Protein AF-A0A8T4L7H3-F1 (afdb_monomer_lite)

Sequence (723 aa):
MGKKFFVSTAIDYPSAPPHAGHLYEKICADAMARWHRLKGEKVHFSTGLDCHGQKIAEKAEAAGKSPQEFVNAMEPLYRKLCSDYNISFDDFIKTTEERHKKVVREIFKRVNEKGDIYKGEYEGLYCVDCESFYTETEAEDGVNCPVHHSPLRLMKEESYFFKMSKYQPKLLELLEKKALLVPVERRKEMLNRLRRPLRDLSVSRSKLKWGIPFPIDSKHIFFVWMDALINYLSTVDYPNKKYNDFWPADAHVIGRDIVWHHTVIWWSILLSAGIELPRVVSHGFINTDAGDKMSKVAGNVIDPHYLSEKFGADSVRYFFLREIPFGFDGQFSEESLVQRHNNELANELGNLASRVSALIEKKCNGSLSKQKTDPTLFKALNLDKISDSYDSFQFNRALEEIFAFIGAGNKFVNDQKPWGLEGKEAEKVLYNLADCLRISAILLEPVVPSTCEKINSQFGFSKGFLKDCKPGLLEKVVVSNPRILFPKLEFKKQEKPEPKARKISVVVDLQVSDLGLKIVSGVVENVSIKKKHEGLEKLKERTAGETLPAISGSGKEAKTRQLIRKGYFDVYKKLNVKNVTNSVENLDELVMRSGQLPQINTAVDAYNVVSLKYGLVVGCHDIDRVQGDLRFAITSGKERFVPLGERQLKPVKAGEFAVLDASQIVCRLDEKQCDATKVKEATKHLVFYVQGNRETSDELLQKAANEIGELVTKFCGGKFRLL

InterPro domains:
  IPR001412 Aminoacyl-tRNA synthetase, class I, conserved site [PS00178] (14-23)
  IPR005146 B3/B4 tRNA-binding domain [PF03483] (576-717)
  IPR005146 B3/B4 tRNA-binding domain [SM00873] (565-717)
  IPR009080 Aminoacyl-tRNA synthetase, class Ia, anticodon-binding [SSF47323] (349-495)
  IPR013155 Methionyl/Valyl/Leucyl/Isoleucyl-tRNA synthetase, anticodon-binding [PF08264] (385-459)
  IPR014729 Rossmann-like alpha/beta/alpha sandwich fold [G3DSA:3.40.50.620] (5-326)
  IPR014758 Methionyl-tRNA synthetase [TIGR00398] (6-490)
  IPR015413 Methionyl/Leucyl tRNA synthetase [PF09334] (148-356)
  IPR020825 Phenylalanyl-tRNA synthetase-like, B3/B4 [G3DSA:3.50.40.10] (566-722)
  IPR023457 Methionine-tRNA synthetase, type 2 [PTHR43326] (3-497)
  IPR033911 Methioninyl-tRNA synthetase core domain [PR01041] (7-20)
  IPR033911 Methioninyl-tRNA synthetase core domain [PR01041] (39-53)
  IPR033911 Methioninyl-tRNA synthetase core domain [PR01041] (87-98)
  IPR033911 Methioninyl-tRNA synthetase core domain [PR01041] (222-233)
  IPR033911 Methioninyl-tRNA synthetase core domain [PR01041] (252-267)
  IPR033911 Methioninyl-tRNA synthetase core domain [PR01041] (344-355)
  IPR033911 Methioninyl-tRNA synthetase core domain [cd00814] (4-332)
  IPR041872 Methionyl-tRNA synthetase, anticodon-binding domain [cd07957] (341-459)

Radius of gyration: 33.74 Å; chains: 1; bounding box: 68×88×89 Å

pLDDT: mean 91.36, std 9.2, range [35.94, 98.81]

Foldseek 3Di:
DFAEAEEEEAEAELLDFDFVQVLLLLLLRLLLQLQCVLQVHHYAYEYEHELWDDSLCVSCVVVVHHSVVSVVVRVVRVVVSCVLQVRDHPYYDYLPDPLLLVLLVVLVVLLVVLVQKDKDKDWAWADPVLRDGDQLVCADVSAAHPLPRHGTDTDIAIFIWGNLLVCLVVLLVCLVPHQLEPDNVLSVVLNVVSVPRDDIGGQWHLPGDTARQDPVDRSIHTRRLSRSLSVSCSSQSPPDDSCVVQPPHQEHEYESSCSCSQRRVSVSSCVSSVHDHHRYFYFYAEAEPVRHGDDVVVVRTHHSVVCCVQFNNLLSLCCSLQQGFGRYYGYDDPVSSLCCLVVQVQPQLLVLLLVLQVLCCVAVVQKAFFDDADVVLVVLPDLVQLSVCSVSSVSNRNVVSLSSSSVSLVVLCVVLVLVPDHDRSSRRSSLNSLLSSLLSLSSCCSRRVVLSVVSCVQFVHDRHHSVSSDPRPDRMTGGDDRDRSRDRRDDDPPPPPDPDQDDADEAEDPVRVVLQKDKWKKKFFQWQKFQDDPVLQVLQLVLLVVLLCLLVHDDPSVVLLVVQQVQVVSSCVVLVHPDDDAPLVVQSVCCNVPVGGDRGMQLVSQLSSLCSNNVWQKDKFQSVQAAHYKYWDFDQQQAWDAFDPGDDIHTDHGRFIFIHGPPHTQGGRRHTGHPRTDDDSPRRMMMMMIMTGNSDDPVSRVVSNVSSQVSSCVRTNGDMDID

Secondary structure (DSSP, 8-state):
---EEEEEEEEE-TTS---HHHHHHHHHHHHHHHHHHHTT-EEEEEEEE---SHHHHHHHHHTTS-HHHHHHHHHHHHHHHHHHTT---SEEEETTSHHHHHHHHHHHHHHHHTT-EEEEEEEEEEETTTTEEE-TTTSBTTTB-TTT--BPEEEEEEEEEE-GGGGHHHHHHHHHH---EESHHHHHHHHHHHTSPPPPEE-EESS--SSPBPTT-TT-EE-THHHHTTHHHHTTTTTSHHHHHHPSPSEEEEEGGGHHIIIIIHHHHHHHHT-PPPPEEEE-PEE-TTSPBP-TTTT-PPPHHHHHHHH-HHHHHHHHHHHS-TTS-EE--HHHHHHHIIIIIIIIIIHHHHHHHHHHHHHHTTEEE-----HHHHTT--HHHHHHHHHTT-HHHHHHHHHHHHHHHHHHHHHH-GGG--HHHHHHHHHHHHHHHHHHHHHHTTT-HHHHHHHHHHHTPPP--GGG-SSS--SEEE--S---SSPPPP-----PPPPPPPP--EEE-HHHHTTT-EEEEEEEES----S--HHHHHHHHHHHHHHHHHHHS-SHHHHHHHHHHHHHHHHHHHTT--S---HHHHHHHHHHHHSS---S-HHHHHHHHHHHHHT-EEEEEEGGG--S-EEEEE--S--EE--TT--S-EEPPTT-EEEE-SSSEEEETTTEE-STT---TT--EEEEEEEE-TTS-HHHHHHHHHHHHHHHHHHH-SEEEE-

Organism: NCBI:txid3101447

Structure (mmCIF, N/CA/C/O backbone):
data_AF-A0A8T4L7H3-F1
#
_entry.id   AF-A0A8T4L7H3-F1
#
loop_
_atom_site.group_PDB
_atom_site.id
_atom_site.type_symbol
_atom_site.label_atom_id
_atom_site.label_alt_id
_atom_site.label_comp_id
_atom_site.label_asym_id
_atom_site.label_entity_id
_atom_site.label_seq_id
_atom_site.pdbx_PDB_ins_code
_atom_site.Cartn_x
_atom_site.Cartn_y
_atom_site.Cartn_z
_atom_site.occupancy
_atom_site.B_iso_or_equiv
_atom_site.auth_seq_id
_atom_site.auth_comp_id
_atom_site.auth_asym_id
_atom_site.auth_atom_id
_atom_site.pdbx_PDB_model_num
ATOM 1 N N . MET A 1 1 ? -16.538 -29.320 8.042 1.00 46.09 1 MET A N 1
ATOM 2 C CA . MET A 1 1 ? -15.263 -28.565 8.068 1.00 46.09 1 MET A CA 1
ATOM 3 C C . MET A 1 1 ? -15.598 -27.086 8.196 1.00 46.09 1 MET A C 1
ATOM 5 O O . MET A 1 1 ? -16.552 -26.661 7.560 1.00 46.09 1 MET A O 1
ATOM 9 N N . GLY A 1 2 ? -14.913 -26.334 9.065 1.00 61.59 2 GLY A N 1
ATOM 10 C CA . GLY A 1 2 ? -15.130 -24.882 9.175 1.00 61.59 2 GLY A CA 1
ATOM 11 C C . GLY A 1 2 ? -14.763 -24.160 7.873 1.00 61.59 2 GLY A C 1
ATOM 12 O O . GLY A 1 2 ? -13.960 -24.687 7.104 1.00 61.59 2 GLY A O 1
ATOM 13 N N . LYS A 1 3 ? -15.351 -22.983 7.624 1.00 87.69 3 LYS A N 1
ATOM 14 C CA . LYS A 1 3 ? -15.005 -22.147 6.464 1.00 87.69 3 LYS A CA 1
ATOM 15 C C . LYS A 1 3 ? -13.517 -21.762 6.525 1.00 87.69 3 LYS A C 1
ATOM 17 O O . LYS A 1 3 ? -12.993 -21.492 7.611 1.00 87.69 3 LYS A O 1
ATOM 22 N N . LYS A 1 4 ? -12.848 -21.800 5.372 1.00 94.62 4 LYS A N 1
ATOM 23 C CA . LYS A 1 4 ? -11.433 -21.450 5.194 1.00 94.62 4 LYS A CA 1
ATOM 24 C C . LYS A 1 4 ? -11.316 -20.154 4.402 1.00 94.62 4 LYS A C 1
ATOM 26 O O . LYS A 1 4 ? -12.206 -19.858 3.608 1.00 94.62 4 LYS A O 1
ATOM 31 N N . PHE A 1 5 ? -10.207 -19.447 4.573 1.00 97.56 5 PHE A N 1
ATOM 32 C CA . PHE A 1 5 ? -9.861 -18.281 3.770 1.00 97.56 5 PHE A CA 1
ATOM 33 C C . PHE A 1 5 ? -8.353 -18.240 3.518 1.00 97.56 5 PHE A C 1
ATOM 35 O O . PHE A 1 5 ? -7.563 -18.260 4.463 1.00 97.56 5 PHE A O 1
ATOM 42 N N . PHE A 1 6 ? -7.946 -18.192 2.254 1.00 98.44 6 PHE A N 1
ATOM 43 C CA . PHE A 1 6 ? -6.553 -18.013 1.857 1.00 98.44 6 PHE A CA 1
ATOM 44 C C . PHE A 1 6 ? -6.376 -16.679 1.128 1.00 98.44 6 PHE A C 1
ATOM 46 O O . PHE A 1 6 ? -6.920 -16.476 0.042 1.00 98.44 6 PHE A O 1
ATOM 53 N N . VAL A 1 7 ? -5.576 -15.793 1.719 1.00 98.69 7 VAL A N 1
ATOM 54 C CA . VAL A 1 7 ? -5.148 -14.527 1.123 1.00 98.69 7 VAL A CA 1
ATOM 55 C C . VAL A 1 7 ? -3.628 -14.485 0.976 1.00 98.69 7 VAL A C 1
ATOM 57 O O . VAL A 1 7 ? -2.893 -14.979 1.829 1.00 98.69 7 VAL A O 1
ATOM 60 N N . SER A 1 8 ? -3.134 -13.880 -0.097 1.00 98.75 8 SER A N 1
ATOM 61 C CA . SER A 1 8 ? -1.707 -13.612 -0.266 1.00 98.75 8 SER A CA 1
ATOM 62 C C . SER A 1 8 ? -1.456 -12.204 -0.788 1.00 98.75 8 SER A C 1
ATOM 64 O O . SER A 1 8 ? -2.313 -11.642 -1.466 1.00 98.75 8 SER A O 1
ATOM 66 N N . THR A 1 9 ? -0.269 -11.664 -0.531 1.00 98.69 9 THR A N 1
ATOM 67 C CA . THR A 1 9 ? 0.264 -10.506 -1.271 1.00 98.69 9 THR A CA 1
ATOM 68 C C . THR A 1 9 ? 1.080 -10.963 -2.481 1.00 98.69 9 THR A C 1
ATOM 70 O O . THR A 1 9 ? 1.366 -12.157 -2.626 1.00 98.69 9 THR A O 1
ATOM 73 N N . ALA A 1 10 ? 1.519 -10.043 -3.338 1.00 97.12 10 ALA A N 1
ATOM 74 C CA . ALA A 1 10 ? 2.691 -10.295 -4.165 1.00 97.12 10 ALA A CA 1
ATOM 75 C C . ALA A 1 10 ? 3.929 -10.491 -3.270 1.00 97.12 10 ALA A C 1
ATOM 77 O O . ALA A 1 10 ? 3.983 -10.023 -2.126 1.00 97.12 10 ALA A O 1
ATOM 78 N N . ILE A 1 11 ? 4.921 -11.223 -3.776 1.00 97.12 11 ILE A N 1
ATOM 79 C CA . ILE A 1 11 ? 6.231 -11.306 -3.125 1.00 97.12 11 ILE A CA 1
ATOM 80 C C . ILE A 1 11 ? 7.076 -10.105 -3.561 1.00 97.12 11 ILE A C 1
ATOM 82 O O . ILE A 1 11 ? 7.140 -9.789 -4.748 1.00 97.12 11 ILE A O 1
ATOM 86 N N . ASP A 1 12 ? 7.698 -9.407 -2.611 1.00 95.94 12 ASP A N 1
ATOM 87 C CA . ASP A 1 12 ? 8.436 -8.180 -2.919 1.00 95.94 12 ASP A CA 1
ATOM 88 C C . ASP A 1 12 ? 9.782 -8.498 -3.578 1.00 95.94 12 ASP A C 1
ATOM 90 O O . ASP A 1 12 ? 10.446 -9.474 -3.227 1.00 95.94 12 ASP A O 1
ATOM 94 N N . TYR A 1 13 ? 10.238 -7.626 -4.477 1.00 93.25 13 TYR A N 1
ATOM 95 C CA . TYR A 1 13 ? 11.560 -7.735 -5.089 1.00 93.25 13 TYR A CA 1
ATOM 96 C C . TYR A 1 13 ? 12.616 -7.000 -4.238 1.00 93.25 13 TYR A C 1
ATOM 98 O O . TYR A 1 13 ? 12.685 -5.763 -4.282 1.00 93.25 13 TYR A O 1
ATOM 106 N N . PRO A 1 14 ? 13.489 -7.699 -3.483 1.00 93.38 14 PRO A N 1
ATOM 107 C CA . PRO A 1 14 ? 14.347 -7.119 -2.453 1.00 93.38 14 PRO A CA 1
ATOM 108 C C . PRO A 1 14 ? 15.602 -6.444 -3.034 1.00 93.38 14 PRO A C 1
ATOM 110 O O . PRO A 1 14 ? 16.688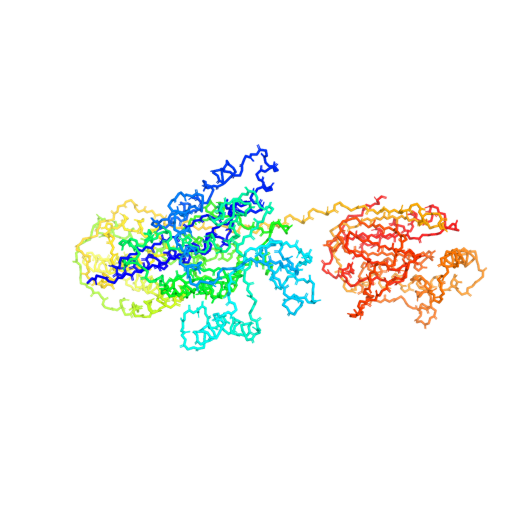 -6.542 -2.478 1.00 93.38 14 PRO A O 1
ATOM 113 N N . SER A 1 15 ? 15.479 -5.730 -4.154 1.00 88.88 15 SER A N 1
ATOM 114 C CA . SER A 1 15 ? 16.575 -4.958 -4.766 1.00 88.88 15 SER A CA 1
ATOM 115 C C . SER A 1 15 ? 16.864 -3.628 -4.059 1.00 88.88 15 SER A C 1
ATOM 117 O O . SER A 1 15 ? 17.866 -2.971 -4.347 1.00 88.88 15 SER A O 1
ATOM 119 N N . ALA A 1 16 ? 15.966 -3.195 -3.168 1.00 87.31 16 ALA A N 1
ATOM 120 C CA . ALA A 1 16 ? 16.114 -2.018 -2.316 1.00 87.31 16 ALA A CA 1
ATOM 121 C C . ALA A 1 16 ? 15.170 -2.097 -1.099 1.00 87.31 16 ALA A C 1
ATOM 123 O O . ALA A 1 16 ? 14.327 -3.001 -1.059 1.00 87.31 16 ALA A O 1
ATOM 124 N N . PRO A 1 17 ? 15.287 -1.167 -0.129 1.00 89.88 17 PRO A N 1
ATOM 125 C CA . PRO A 1 17 ? 14.389 -1.105 1.022 1.00 89.88 17 PRO A CA 1
ATOM 126 C C . PRO A 1 17 ? 12.912 -0.939 0.621 1.00 89.88 17 PRO A C 1
ATOM 128 O O . PRO A 1 17 ? 12.629 -0.386 -0.451 1.00 89.88 17 PRO A O 1
ATOM 131 N N . PRO A 1 18 ? 11.971 -1.413 1.460 1.00 93.38 18 PRO A N 1
ATOM 132 C CA . PRO A 1 18 ? 10.549 -1.304 1.173 1.00 93.38 18 PRO A CA 1
ATOM 133 C C . PRO A 1 18 ? 10.044 0.144 1.208 1.00 93.38 18 PRO A C 1
ATOM 135 O O . PRO A 1 18 ? 10.609 0.996 1.884 1.00 93.38 18 PRO A O 1
ATOM 138 N N . HIS A 1 19 ? 8.935 0.405 0.514 1.00 90.94 19 HIS A N 1
ATOM 139 C CA . HIS A 1 19 ? 8.270 1.707 0.479 1.00 90.94 19 HIS A CA 1
ATOM 140 C C . HIS A 1 19 ? 6.770 1.602 0.782 1.00 90.94 19 HIS A C 1
ATOM 142 O O . HIS A 1 19 ? 6.220 0.499 0.815 1.00 90.94 19 HIS A O 1
ATOM 148 N N . ALA A 1 20 ? 6.079 2.740 0.916 1.00 91.31 20 ALA A N 1
ATOM 149 C CA . ALA A 1 20 ? 4.646 2.793 1.236 1.00 91.31 20 ALA A CA 1
ATOM 150 C C . ALA A 1 20 ? 3.748 1.965 0.291 1.00 91.31 20 ALA A C 1
ATOM 152 O O . ALA A 1 20 ? 2.755 1.402 0.737 1.00 91.31 20 ALA A O 1
ATOM 153 N N . GLY A 1 21 ? 4.118 1.808 -0.987 1.00 91.19 21 GLY A N 1
ATOM 154 C CA . GLY A 1 21 ? 3.424 0.886 -1.903 1.00 91.19 21 GLY A CA 1
ATOM 155 C C . GLY A 1 21 ? 3.421 -0.582 -1.436 1.00 91.19 21 GLY A C 1
ATOM 156 O O . GLY A 1 21 ? 2.360 -1.194 -1.395 1.00 91.19 21 GLY A O 1
ATOM 157 N N . HIS A 1 22 ? 4.571 -1.126 -1.005 1.00 94.12 22 HIS A N 1
ATOM 158 C CA . HIS A 1 22 ? 4.651 -2.489 -0.455 1.00 94.12 22 HIS A CA 1
ATOM 159 C C . HIS A 1 22 ? 3.866 -2.621 0.854 1.00 94.12 22 HIS A C 1
ATOM 161 O O . HIS A 1 22 ? 3.310 -3.679 1.148 1.00 94.12 22 HIS A O 1
ATOM 167 N N . LEU A 1 23 ? 3.852 -1.551 1.656 1.00 96.31 23 LEU A N 1
ATOM 168 C CA . LEU A 1 23 ? 3.097 -1.498 2.900 1.00 96.31 23 LEU A CA 1
ATOM 169 C C . LEU A 1 23 ? 1.587 -1.549 2.641 1.00 96.31 23 LEU A C 1
ATOM 171 O O . LEU A 1 23 ? 0.890 -2.315 3.298 1.00 96.31 23 LEU A O 1
ATOM 175 N N . TYR A 1 24 ? 1.091 -0.752 1.692 1.00 96.62 24 TYR A N 1
ATOM 176 C CA . TYR A 1 24 ? -0.335 -0.658 1.385 1.00 96.62 24 TYR A CA 1
ATOM 177 C C . TYR A 1 24 ? -0.933 -2.020 1.015 1.00 96.62 24 TYR A C 1
ATOM 179 O O . TYR A 1 24 ? -1.931 -2.426 1.608 1.00 96.62 24 TYR A O 1
ATOM 187 N N . GLU A 1 25 ? -0.271 -2.767 0.125 1.00 97.56 25 GLU A N 1
ATOM 188 C CA . GLU A 1 25 ? -0.706 -4.114 -0.270 1.00 97.56 25 GLU A CA 1
ATOM 189 C C . GLU A 1 25 ? -0.835 -5.050 0.946 1.00 97.56 25 GLU A C 1
ATOM 191 O O . GLU A 1 25 ? -1.854 -5.724 1.125 1.00 97.56 25 GLU A O 1
ATOM 196 N N . LYS A 1 26 ? 0.166 -5.028 1.839 1.00 98.38 26 LYS A N 1
ATOM 197 C CA . LYS A 1 26 ? 0.187 -5.834 3.069 1.00 98.38 26 LYS A CA 1
ATOM 198 C C . LYS A 1 26 ? -0.898 -5.423 4.053 1.00 98.38 26 LYS A C 1
ATOM 200 O O . LYS A 1 26 ? -1.516 -6.301 4.642 1.00 98.38 26 LYS A O 1
ATOM 205 N N . ILE A 1 27 ? -1.158 -4.126 4.222 1.00 98.50 27 ILE A N 1
ATOM 206 C CA . ILE A 1 27 ? -2.233 -3.624 5.090 1.00 98.50 27 ILE A CA 1
ATOM 207 C C . ILE A 1 27 ? -3.599 -4.088 4.576 1.00 98.50 27 ILE A C 1
ATOM 209 O O . ILE A 1 27 ? -4.419 -4.551 5.367 1.00 98.50 27 ILE A O 1
ATOM 213 N N . CYS A 1 28 ? -3.842 -4.013 3.265 1.00 98.19 28 CYS A N 1
ATOM 214 C CA . CYS A 1 28 ? -5.092 -4.486 2.676 1.00 98.19 28 CYS A CA 1
ATOM 215 C C . CYS A 1 28 ? -5.280 -5.994 2.869 1.00 98.19 28 CYS A C 1
ATOM 217 O O . CYS A 1 28 ? -6.336 -6.419 3.338 1.00 98.19 28 CYS A O 1
ATOM 219 N N . ALA A 1 29 ? -4.263 -6.802 2.557 1.00 98.56 29 ALA A N 1
ATOM 220 C CA . ALA A 1 29 ? -4.323 -8.250 2.751 1.00 98.56 29 ALA A CA 1
ATOM 221 C C . ALA A 1 29 ? -4.480 -8.635 4.233 1.00 98.56 29 ALA A C 1
ATOM 223 O O . ALA A 1 29 ? -5.259 -9.529 4.562 1.00 98.56 29 ALA A O 1
ATOM 224 N N . ASP A 1 30 ? -3.804 -7.923 5.136 1.00 98.81 30 ASP A N 1
ATOM 225 C CA . ASP A 1 30 ? -3.908 -8.130 6.579 1.00 98.81 30 ASP A CA 1
ATOM 226 C C . ASP A 1 30 ? -5.305 -7.796 7.114 1.00 98.81 30 ASP A C 1
ATOM 228 O O . ASP A 1 30 ? -5.849 -8.556 7.913 1.00 98.81 30 ASP A O 1
ATOM 232 N N . ALA A 1 31 ? -5.928 -6.713 6.639 1.00 98.69 31 ALA A N 1
ATOM 233 C CA . ALA A 1 31 ? -7.304 -6.378 6.995 1.00 98.69 31 ALA A CA 1
ATOM 234 C C . ALA A 1 31 ? -8.290 -7.464 6.534 1.00 98.69 31 ALA A C 1
ATOM 236 O O . ALA A 1 31 ? -9.172 -7.854 7.300 1.00 98.69 31 ALA A O 1
ATOM 237 N N . MET A 1 32 ? -8.107 -8.023 5.330 1.00 98.44 32 MET A N 1
ATOM 238 C CA . MET A 1 32 ? -8.897 -9.172 4.864 1.00 98.44 32 MET A CA 1
ATOM 239 C C . MET A 1 32 ? -8.677 -10.394 5.765 1.00 98.44 32 MET A C 1
ATOM 241 O O . MET A 1 32 ? -9.638 -10.993 6.248 1.00 98.44 32 MET A O 1
ATOM 245 N N . ALA A 1 33 ? -7.419 -10.747 6.045 1.00 98.75 33 ALA A N 1
ATOM 246 C CA . ALA A 1 33 ? -7.077 -11.887 6.891 1.00 98.75 33 ALA A CA 1
ATOM 247 C C . ALA A 1 33 ? -7.701 -11.759 8.288 1.00 98.75 33 ALA A C 1
ATOM 249 O O . ALA A 1 33 ? -8.356 -12.682 8.773 1.00 98.75 33 ALA A O 1
ATOM 250 N N . ARG A 1 34 ? -7.543 -10.598 8.929 1.00 98.62 34 ARG A N 1
ATOM 251 C CA . ARG A 1 34 ? -8.087 -10.307 10.260 1.00 98.62 34 ARG A CA 1
ATOM 252 C C . ARG A 1 34 ? -9.607 -10.316 10.284 1.00 98.62 34 ARG A C 1
ATOM 254 O O . ARG A 1 34 ? -10.175 -10.915 11.191 1.00 98.62 34 ARG A O 1
ATOM 261 N N . TRP A 1 35 ? -10.269 -9.754 9.273 1.00 98.38 35 TRP A N 1
ATOM 262 C CA . TRP A 1 35 ? -11.726 -9.819 9.154 1.00 98.38 35 TRP A CA 1
ATOM 263 C C . TRP A 1 35 ? -12.236 -11.267 9.091 1.00 98.38 35 TRP A C 1
ATOM 265 O O . TRP A 1 35 ? -13.161 -11.648 9.808 1.00 98.38 35 TRP A O 1
ATOM 275 N N . HIS A 1 36 ? -11.588 -12.125 8.302 1.00 98.38 36 HIS A N 1
ATOM 276 C CA . HIS A 1 36 ? -11.954 -13.541 8.235 1.00 98.38 36 HIS A CA 1
ATOM 277 C C . HIS A 1 36 ? -11.632 -14.305 9.534 1.00 98.38 36 HIS A C 1
ATOM 279 O O . HIS A 1 36 ? -12.436 -15.133 9.973 1.00 98.38 36 HIS A O 1
ATOM 285 N N . ARG A 1 37 ? -10.536 -13.974 10.234 1.00 98.06 37 ARG A N 1
ATOM 286 C CA . ARG A 1 37 ? -10.268 -14.501 11.589 1.00 98.06 37 ARG A CA 1
ATOM 287 C C . ARG A 1 37 ? -11.332 -14.050 12.594 1.00 98.06 37 ARG A C 1
ATOM 289 O O . ARG A 1 37 ? -11.768 -14.854 13.414 1.00 98.06 37 ARG A O 1
ATOM 296 N N . LEU A 1 38 ? -11.808 -12.807 12.494 1.00 97.25 38 LEU A N 1
ATOM 297 C CA . LEU A 1 38 ? -12.886 -12.256 13.320 1.00 97.25 38 LEU A CA 1
ATOM 298 C C . LEU A 1 38 ? -14.208 -13.015 13.119 1.00 97.25 38 LEU A C 1
ATOM 300 O O . LEU A 1 38 ? -14.950 -13.223 14.079 1.00 97.25 38 LEU A O 1
ATOM 304 N N . LYS A 1 39 ? -14.475 -13.505 11.900 1.00 96.88 39 LYS A N 1
ATOM 305 C CA . LYS A 1 39 ? -15.600 -14.409 11.583 1.00 96.88 39 LYS A CA 1
ATOM 306 C C . LYS A 1 39 ? -15.436 -15.829 12.153 1.00 96.88 39 LYS A C 1
ATOM 308 O O . LYS A 1 39 ? -16.388 -16.607 12.128 1.00 96.88 39 LYS A O 1
ATOM 313 N N . GLY A 1 40 ? -14.265 -16.170 12.695 1.00 96.19 40 GLY A N 1
ATOM 314 C CA . GLY A 1 40 ? -13.945 -17.502 13.216 1.00 96.19 40 GLY A CA 1
ATOM 315 C C . GLY A 1 40 ? -13.527 -18.505 12.137 1.00 96.19 40 GLY A C 1
ATOM 316 O O . GLY A 1 40 ? -13.614 -19.714 12.356 1.00 96.19 40 GLY A O 1
ATOM 317 N N . GLU A 1 41 ? -13.108 -18.026 10.964 1.00 96.50 41 GLU A N 1
ATOM 318 C CA . GLU A 1 41 ? -12.654 -18.874 9.862 1.00 96.50 41 GLU A CA 1
ATOM 319 C C . GLU A 1 41 ? -11.198 -19.318 10.047 1.00 96.50 41 GLU A C 1
ATOM 321 O O . GLU A 1 41 ? -10.398 -18.660 10.719 1.00 96.50 41 GLU A O 1
ATOM 326 N N . LYS A 1 42 ? -10.831 -20.444 9.424 1.00 97.12 42 LYS A N 1
ATOM 327 C CA . LYS A 1 42 ? -9.425 -20.857 9.334 1.00 97.12 42 LYS A CA 1
ATOM 328 C C . LYS A 1 42 ? -8.743 -20.032 8.253 1.00 97.12 42 LYS A C 1
ATOM 330 O O . LYS A 1 42 ? -9.072 -20.185 7.080 1.00 97.12 42 LYS A O 1
ATOM 335 N N . VAL A 1 43 ? -7.795 -19.190 8.645 1.00 98.06 43 VAL A N 1
ATOM 336 C CA . VAL A 1 43 ? -7.112 -18.277 7.725 1.00 98.06 43 VAL A CA 1
ATOM 337 C C . VAL A 1 43 ? -5.686 -18.740 7.459 1.00 98.06 43 VAL A C 1
ATOM 339 O O . VAL A 1 43 ? -4.995 -19.170 8.379 1.00 98.06 43 VAL A O 1
ATOM 342 N N . HIS A 1 44 ? -5.268 -18.643 6.201 1.00 98.44 44 HIS A N 1
ATOM 343 C CA . HIS A 1 44 ? -3.869 -18.649 5.802 1.00 98.44 44 HIS A CA 1
ATOM 344 C C . HIS A 1 44 ? -3.579 -17.329 5.085 1.00 98.44 44 HIS A C 1
ATOM 346 O O . HIS A 1 44 ? -4.214 -17.018 4.081 1.00 98.44 44 HIS A O 1
ATOM 352 N N . PHE A 1 45 ? -2.656 -16.536 5.613 1.00 98.75 45 PHE A N 1
ATOM 353 C CA . PHE A 1 45 ? -2.175 -15.305 4.999 1.00 98.75 45 PHE A CA 1
ATOM 354 C C . PHE A 1 45 ? -0.687 -15.444 4.663 1.00 98.75 45 PHE A C 1
ATOM 356 O O . PHE A 1 45 ? 0.128 -15.604 5.569 1.00 98.75 45 PHE A O 1
ATOM 363 N N . SER A 1 46 ? -0.315 -15.373 3.382 1.00 98.50 46 SER A N 1
ATOM 364 C CA . SER A 1 46 ? 1.090 -15.454 2.958 1.00 98.50 46 SER A CA 1
ATOM 365 C C . SER A 1 46 ? 1.620 -14.176 2.300 1.00 98.50 46 SER A C 1
ATOM 367 O O . SER A 1 46 ? 0.937 -13.535 1.505 1.00 98.50 46 SER A O 1
ATOM 369 N N . THR A 1 47 ? 2.883 -13.858 2.568 1.00 98.56 47 THR A N 1
ATOM 370 C CA . THR A 1 47 ? 3.688 -12.815 1.899 1.00 98.56 47 THR A CA 1
ATOM 371 C C . THR A 1 47 ? 5.090 -13.379 1.636 1.00 98.56 47 THR A C 1
ATOM 373 O O . THR A 1 47 ? 5.380 -14.510 2.026 1.00 98.56 47 THR A O 1
ATOM 376 N N . GLY A 1 48 ? 5.993 -12.641 0.991 1.00 98.06 48 GLY A N 1
ATOM 377 C CA . GLY A 1 48 ? 7.354 -13.139 0.797 1.00 98.06 48 GLY A CA 1
ATOM 378 C C . GLY A 1 48 ? 8.256 -12.243 -0.034 1.00 98.06 48 GLY A C 1
ATOM 379 O O . GLY A 1 48 ? 7.918 -11.090 -0.287 1.00 98.06 48 GLY A O 1
ATOM 380 N N . LEU A 1 49 ? 9.392 -12.798 -0.458 1.00 97.94 49 LEU A N 1
ATOM 381 C CA . LEU A 1 49 ? 10.390 -12.140 -1.298 1.00 97.94 49 LEU A CA 1
ATOM 382 C C . LEU A 1 49 ? 10.712 -12.964 -2.545 1.00 97.94 49 LEU A C 1
ATOM 384 O O . LEU A 1 49 ? 10.996 -14.164 -2.451 1.00 97.94 49 LEU A O 1
ATOM 388 N N . ASP A 1 50 ? 10.757 -12.285 -3.689 1.00 96.38 50 ASP A N 1
ATOM 389 C CA . ASP A 1 50 ? 11.352 -12.811 -4.913 1.00 96.38 50 ASP A CA 1
ATOM 390 C C . ASP A 1 50 ? 12.860 -12.563 -4.899 1.00 96.38 50 ASP A C 1
ATOM 392 O O . ASP A 1 50 ? 13.352 -11.478 -5.195 1.00 96.38 50 ASP A O 1
ATOM 396 N N . CYS A 1 51 ? 13.613 -13.576 -4.494 1.00 95.25 51 CYS A N 1
ATOM 397 C CA . CYS A 1 51 ? 15.044 -13.477 -4.273 1.00 95.25 51 CYS A CA 1
ATOM 398 C C . CYS A 1 51 ? 15.900 -13.736 -5.521 1.00 95.25 51 CYS A C 1
ATOM 400 O O . CYS A 1 51 ? 17.121 -13.703 -5.382 1.00 95.25 51 CYS A O 1
ATOM 402 N N . HIS A 1 52 ? 15.331 -14.023 -6.695 1.00 93.38 52 HIS A N 1
ATOM 403 C CA . HIS A 1 52 ? 16.098 -14.382 -7.896 1.00 93.38 52 HIS A CA 1
ATOM 404 C C . HIS A 1 52 ? 16.098 -13.269 -8.958 1.00 93.38 52 HIS A C 1
ATOM 406 O O . HIS A 1 52 ? 15.547 -12.189 -8.764 1.00 93.38 52 HIS A O 1
ATOM 412 N N . GLY A 1 53 ? 16.787 -13.497 -10.079 1.00 88.62 53 GLY A N 1
ATOM 413 C CA . GLY A 1 53 ? 16.771 -12.588 -11.226 1.00 88.62 53 GLY A CA 1
ATOM 414 C C . GLY A 1 53 ? 18.010 -11.702 -11.360 1.00 88.62 53 GLY A C 1
ATOM 415 O O . GLY A 1 53 ? 18.886 -11.638 -10.492 1.00 88.62 53 GLY A O 1
ATOM 416 N N . GLN A 1 54 ? 18.100 -11.032 -12.510 1.00 85.06 54 GLN A N 1
ATOM 417 C CA . GLN A 1 54 ? 19.321 -10.352 -12.943 1.00 85.06 54 GLN A CA 1
ATOM 418 C C . GLN A 1 54 ? 19.636 -9.113 -12.099 1.00 85.06 54 GLN A C 1
ATOM 420 O O . GLN A 1 54 ? 20.786 -8.927 -11.707 1.00 85.06 54 GLN A O 1
ATOM 425 N N . LYS A 1 55 ? 18.636 -8.289 -11.759 1.00 85.62 55 LYS A N 1
ATOM 426 C CA . LYS A 1 55 ? 18.894 -7.048 -11.012 1.00 85.62 55 LYS A CA 1
ATOM 427 C C . LYS A 1 55 ? 19.383 -7.326 -9.590 1.00 85.62 55 LYS A C 1
ATOM 429 O O . LYS A 1 55 ? 20.179 -6.550 -9.072 1.00 85.62 55 LYS A O 1
ATOM 434 N N . ILE A 1 56 ? 18.948 -8.422 -8.957 1.00 91.38 56 ILE A N 1
ATOM 435 C CA . ILE A 1 56 ? 19.502 -8.862 -7.666 1.00 91.38 56 ILE A CA 1
ATOM 436 C C . ILE A 1 56 ? 20.987 -9.189 -7.811 1.00 91.38 56 ILE A C 1
ATOM 438 O O . ILE A 1 56 ? 21.781 -8.732 -6.994 1.00 91.38 56 ILE A O 1
ATOM 442 N N . ALA A 1 57 ? 21.374 -9.923 -8.858 1.00 90.38 57 ALA A N 1
ATOM 443 C CA . ALA A 1 57 ? 22.777 -10.242 -9.106 1.00 90.38 57 ALA A CA 1
ATOM 444 C C . ALA A 1 57 ? 23.624 -8.977 -9.336 1.00 90.38 57 ALA A C 1
ATOM 446 O O . ALA A 1 57 ? 24.660 -8.819 -8.696 1.00 90.38 57 ALA A O 1
ATOM 447 N N . GLU A 1 58 ? 23.144 -8.043 -10.161 1.00 89.44 58 GLU A N 1
ATOM 448 C CA . GLU A 1 58 ? 23.817 -6.761 -10.428 1.00 89.44 58 GLU A CA 1
ATOM 449 C C . GLU A 1 58 ? 23.949 -5.899 -9.160 1.00 89.44 58 GLU A C 1
ATOM 451 O O . GLU A 1 58 ? 24.988 -5.286 -8.915 1.00 89.44 58 GLU A O 1
ATOM 456 N N . LYS A 1 59 ? 22.908 -5.852 -8.318 1.00 89.69 59 LYS A N 1
ATOM 457 C CA . LYS A 1 59 ? 22.937 -5.113 -7.046 1.00 89.69 59 LYS A CA 1
ATOM 458 C C . LYS A 1 59 ? 23.858 -5.754 -6.016 1.00 89.69 59 LYS A C 1
ATOM 460 O O . LYS A 1 59 ? 24.517 -5.027 -5.277 1.00 89.69 59 LYS A O 1
ATOM 465 N N . ALA A 1 60 ? 23.908 -7.081 -5.971 1.00 92.88 60 ALA A N 1
ATOM 466 C CA . ALA A 1 60 ? 24.816 -7.812 -5.103 1.00 92.88 60 ALA A CA 1
ATOM 467 C C . ALA A 1 60 ? 26.277 -7.556 -5.494 1.00 92.88 60 ALA A C 1
ATOM 469 O O . ALA A 1 60 ? 27.076 -7.187 -4.635 1.00 92.88 60 ALA A O 1
ATOM 470 N N . GLU A 1 61 ? 26.590 -7.634 -6.790 1.00 92.44 61 GLU A N 1
ATOM 471 C CA . GLU A 1 61 ? 27.916 -7.327 -7.333 1.00 92.44 61 GLU A CA 1
ATOM 472 C C . GLU A 1 61 ? 28.331 -5.882 -7.026 1.00 92.44 61 GLU A C 1
ATOM 474 O O . GLU A 1 61 ? 29.404 -5.656 -6.470 1.00 92.44 61 GLU A O 1
ATOM 479 N N . ALA A 1 62 ? 27.446 -4.907 -7.269 1.00 91.50 62 ALA A N 1
ATOM 480 C CA . ALA A 1 62 ? 27.694 -3.502 -6.935 1.00 91.50 62 ALA A CA 1
ATOM 481 C C . ALA A 1 62 ? 27.901 -3.257 -5.426 1.00 91.50 62 ALA A C 1
ATOM 483 O O . ALA A 1 62 ? 28.544 -2.283 -5.041 1.00 91.50 62 ALA A O 1
ATOM 484 N N . ALA A 1 63 ? 27.358 -4.126 -4.570 1.00 90.00 63 ALA A N 1
ATOM 485 C CA . ALA A 1 63 ? 27.540 -4.090 -3.121 1.00 90.00 63 ALA A CA 1
ATOM 486 C C . ALA A 1 63 ? 28.725 -4.945 -2.627 1.00 90.00 63 ALA A C 1
ATOM 488 O O . ALA A 1 63 ? 28.922 -5.042 -1.415 1.00 90.00 63 ALA A O 1
ATOM 489 N N . GLY A 1 64 ? 29.482 -5.587 -3.526 1.00 95.06 64 GLY A N 1
ATOM 490 C CA . GLY A 1 64 ? 30.590 -6.481 -3.177 1.00 95.06 64 GLY A CA 1
ATOM 491 C C . GLY A 1 64 ? 30.158 -7.745 -2.423 1.00 95.06 64 GLY A C 1
ATOM 492 O O . GLY A 1 64 ? 30.919 -8.249 -1.602 1.00 95.06 64 GLY A O 1
ATOM 493 N N . LYS A 1 65 ? 28.931 -8.233 -2.650 1.00 94.75 65 LYS A N 1
ATOM 494 C CA . LYS A 1 65 ? 28.332 -9.398 -1.973 1.00 94.75 65 LYS A CA 1
ATOM 495 C C . LYS A 1 65 ? 27.926 -10.469 -2.980 1.00 94.75 65 LYS A C 1
ATOM 497 O O . LYS A 1 65 ? 27.602 -10.160 -4.126 1.00 94.75 65 LYS A O 1
ATOM 502 N N . SER A 1 66 ? 27.845 -11.728 -2.551 1.00 96.62 66 SER A N 1
ATOM 503 C CA . SER A 1 66 ? 27.122 -12.733 -3.337 1.00 96.62 66 SER A CA 1
ATOM 504 C C . SER A 1 66 ? 25.613 -12.421 -3.364 1.00 96.62 66 SER A C 1
ATOM 506 O O . SER A 1 66 ? 25.091 -11.810 -2.423 1.00 96.62 66 SER A O 1
ATOM 508 N N . PRO A 1 67 ? 24.864 -12.861 -4.393 1.00 95.31 67 PRO A N 1
ATOM 509 C CA . PRO A 1 67 ? 23.416 -12.651 -4.448 1.00 95.31 67 PRO A CA 1
ATOM 510 C C . PRO A 1 67 ? 22.663 -13.182 -3.221 1.00 95.31 67 PRO A C 1
ATOM 512 O O . PRO A 1 67 ? 21.757 -12.514 -2.725 1.00 95.31 67 PRO A O 1
ATOM 515 N N . GLN A 1 68 ? 23.073 -14.338 -2.680 1.00 96.06 68 GLN A N 1
ATOM 516 C CA . GLN A 1 68 ? 22.469 -14.912 -1.476 1.00 96.06 68 GLN A CA 1
ATOM 517 C C . GLN A 1 68 ? 22.710 -14.036 -0.238 1.00 96.06 68 GLN A C 1
ATOM 519 O O . GLN A 1 68 ? 21.781 -13.787 0.529 1.00 96.06 68 GLN A O 1
ATOM 524 N N . GLU A 1 69 ? 23.938 -13.548 -0.038 1.00 97.00 69 GLU A N 1
ATOM 525 C CA . GLU A 1 69 ? 24.263 -12.637 1.069 1.00 97.00 69 GLU A CA 1
ATOM 526 C C . GLU A 1 69 ? 23.518 -11.308 0.940 1.00 97.00 69 GLU A C 1
ATOM 528 O O . GLU A 1 69 ? 23.059 -10.757 1.942 1.00 97.00 69 GLU A O 1
ATOM 533 N N . PHE A 1 70 ? 23.361 -10.804 -0.286 1.00 96.19 70 PHE A N 1
ATOM 534 C CA . PHE A 1 70 ? 22.605 -9.588 -0.553 1.00 96.19 70 PHE A CA 1
ATOM 535 C C . PHE A 1 70 ? 21.135 -9.744 -0.148 1.00 96.19 70 PHE A C 1
ATOM 537 O O . PHE A 1 70 ? 20.649 -8.960 0.665 1.00 96.19 70 PHE A O 1
ATOM 544 N N . VAL A 1 71 ? 20.431 -10.776 -0.629 1.00 96.12 71 VAL A N 1
ATOM 545 C CA . VAL A 1 71 ? 19.011 -10.973 -0.272 1.00 96.12 71 VAL A CA 1
ATOM 546 C C . VAL A 1 71 ? 18.821 -11.302 1.211 1.00 96.12 71 VAL A C 1
ATOM 548 O O . VAL A 1 71 ? 17.860 -10.823 1.814 1.00 96.12 71 VAL A O 1
ATOM 551 N N . ASN A 1 72 ? 19.759 -12.027 1.834 1.00 96.44 72 ASN A N 1
ATOM 552 C CA . ASN A 1 72 ? 19.747 -12.281 3.279 1.00 96.44 72 ASN A CA 1
ATOM 553 C C . ASN A 1 72 ? 19.885 -10.983 4.092 1.00 96.44 72 ASN A C 1
ATOM 555 O O . ASN A 1 72 ? 19.274 -10.861 5.149 1.00 96.44 72 ASN A O 1
ATOM 559 N N . ALA A 1 73 ? 20.649 -10.001 3.604 1.00 95.69 73 ALA A N 1
ATOM 560 C CA . ALA A 1 73 ? 20.768 -8.690 4.244 1.00 95.69 73 ALA A CA 1
ATOM 561 C C . ALA A 1 73 ? 19.524 -7.805 4.043 1.00 95.69 73 ALA A C 1
ATOM 563 O O . ALA A 1 73 ? 19.275 -6.907 4.845 1.00 95.69 73 ALA A O 1
ATOM 564 N N . MET A 1 74 ? 18.741 -8.053 2.991 1.00 95.06 74 MET A N 1
ATOM 565 C CA . MET A 1 74 ? 17.532 -7.289 2.673 1.00 95.06 74 MET A CA 1
ATOM 566 C C . MET A 1 74 ? 16.293 -7.796 3.415 1.00 95.06 74 MET A C 1
ATOM 568 O O . MET A 1 74 ? 15.441 -6.994 3.797 1.00 95.06 74 MET A O 1
ATOM 572 N N . GLU A 1 75 ? 16.190 -9.104 3.655 1.00 95.62 75 GLU A N 1
ATOM 573 C CA . GLU A 1 75 ? 15.048 -9.731 4.334 1.00 95.62 75 GLU A CA 1
ATOM 574 C C . GLU A 1 75 ? 14.650 -9.058 5.664 1.00 95.62 75 GLU A C 1
ATOM 576 O O . GLU A 1 75 ? 13.455 -8.784 5.838 1.00 95.62 75 GLU A O 1
ATOM 581 N N . PRO A 1 76 ? 15.581 -8.735 6.589 1.00 97.06 76 PRO A N 1
ATOM 582 C CA . PRO A 1 76 ? 15.229 -8.091 7.850 1.00 97.06 76 PRO A CA 1
ATOM 583 C C . PRO A 1 76 ? 14.465 -6.778 7.674 1.00 97.06 76 PRO A C 1
ATOM 585 O O . PRO A 1 76 ? 13.593 -6.488 8.484 1.00 97.06 76 PRO A O 1
ATOM 588 N N . LEU A 1 77 ? 14.719 -6.012 6.605 1.00 96.00 77 LEU A N 1
ATOM 589 C CA . LEU A 1 77 ? 14.014 -4.754 6.337 1.00 96.00 77 LEU A CA 1
ATOM 590 C C . LEU A 1 77 ? 12.533 -4.992 6.008 1.00 96.00 77 LEU A C 1
ATOM 592 O O . LEU A 1 77 ? 11.662 -4.274 6.494 1.00 96.00 77 LEU A O 1
ATOM 596 N N . TYR A 1 78 ? 12.234 -6.031 5.227 1.00 97.00 78 TYR A N 1
ATOM 597 C CA . TYR A 1 78 ? 10.863 -6.401 4.860 1.00 97.00 78 TYR A CA 1
ATOM 598 C C . TYR A 1 78 ? 10.110 -7.069 6.016 1.00 97.00 78 TYR A C 1
ATOM 600 O O . TYR A 1 78 ? 8.917 -6.826 6.209 1.00 97.00 78 TYR A O 1
ATOM 608 N N . ARG A 1 79 ? 10.797 -7.866 6.842 1.00 97.25 79 ARG A N 1
ATOM 609 C CA . ARG A 1 79 ? 10.211 -8.391 8.085 1.00 97.25 79 ARG A CA 1
ATOM 610 C C . ARG A 1 79 ? 9.964 -7.286 9.104 1.00 97.25 79 ARG A C 1
ATOM 612 O O . ARG A 1 79 ? 8.907 -7.282 9.731 1.00 97.25 79 ARG A O 1
ATOM 619 N N . LYS A 1 80 ? 10.891 -6.331 9.227 1.00 95.94 80 LYS A N 1
ATOM 620 C CA . LYS A 1 80 ? 10.721 -5.151 10.076 1.00 95.94 80 LYS A CA 1
ATOM 621 C C . LYS A 1 80 ? 9.524 -4.326 9.622 1.00 95.94 80 LYS A C 1
ATOM 623 O O . LYS A 1 80 ? 8.708 -4.000 10.466 1.00 95.94 80 LYS A O 1
ATOM 628 N N . LEU A 1 81 ? 9.347 -4.092 8.317 1.00 97.12 81 LEU A N 1
ATOM 629 C CA . LEU A 1 81 ? 8.132 -3.460 7.785 1.00 97.12 81 LEU A CA 1
ATOM 630 C C . LEU A 1 81 ? 6.866 -4.163 8.292 1.00 97.12 81 LEU A C 1
ATOM 632 O O . LEU A 1 81 ? 5.948 -3.520 8.784 1.00 97.12 81 LEU A O 1
ATOM 636 N N . CYS A 1 82 ? 6.809 -5.491 8.186 1.00 97.69 82 CYS A N 1
ATOM 637 C CA . CYS A 1 82 ? 5.643 -6.240 8.643 1.00 97.69 82 CYS A CA 1
ATOM 638 C C . CYS A 1 82 ? 5.434 -6.118 10.162 1.00 97.69 82 CYS A C 1
ATOM 640 O O . CYS A 1 82 ? 4.303 -5.945 10.611 1.00 97.69 82 CYS A O 1
ATOM 642 N N . SER A 1 83 ? 6.516 -6.174 10.943 1.00 97.12 83 SER A N 1
ATOM 643 C CA . SER A 1 83 ? 6.481 -6.033 12.402 1.00 97.12 83 SER A CA 1
ATOM 644 C C . SER A 1 83 ? 6.062 -4.631 12.845 1.00 97.12 83 SER A C 1
ATOM 646 O O . SER A 1 83 ? 5.213 -4.511 13.722 1.00 97.12 83 SER A O 1
ATOM 648 N N . ASP A 1 84 ? 6.614 -3.583 12.229 1.00 96.69 84 ASP A N 1
ATOM 649 C CA . ASP A 1 84 ? 6.324 -2.176 12.536 1.00 96.69 84 ASP A CA 1
ATOM 650 C C . ASP A 1 84 ? 4.826 -1.870 12.372 1.00 96.69 84 ASP A C 1
ATOM 652 O O . ASP A 1 84 ? 4.288 -1.031 13.084 1.00 96.69 84 ASP A O 1
ATOM 656 N N . TYR A 1 85 ? 4.137 -2.591 11.479 1.00 98.38 85 TYR A N 1
ATOM 657 C CA . TYR A 1 85 ? 2.720 -2.396 11.162 1.00 98.38 85 TYR A CA 1
ATOM 658 C C . TYR A 1 85 ? 1.793 -3.534 11.601 1.00 98.38 85 TYR A C 1
ATOM 660 O O . TYR A 1 85 ? 0.640 -3.588 11.162 1.00 98.38 85 TYR A O 1
ATOM 668 N N . ASN A 1 86 ? 2.264 -4.437 12.466 1.00 97.88 86 ASN A N 1
ATOM 669 C CA . ASN A 1 86 ? 1.489 -5.570 12.983 1.00 97.88 86 ASN A CA 1
ATOM 670 C C . ASN A 1 86 ? 0.823 -6.424 11.884 1.00 97.88 86 ASN A C 1
ATOM 672 O O . ASN A 1 86 ? -0.326 -6.855 12.028 1.00 97.88 86 ASN A O 1
ATOM 676 N N . ILE A 1 87 ? 1.521 -6.655 10.770 1.00 98.56 87 ILE A N 1
ATOM 677 C CA . ILE A 1 87 ? 1.043 -7.515 9.683 1.00 98.56 87 ILE A CA 1
ATOM 678 C C . ILE A 1 87 ? 1.056 -8.968 10.168 1.00 98.56 87 ILE A C 1
ATOM 680 O O . ILE A 1 87 ? 2.101 -9.523 10.499 1.00 98.56 87 ILE A O 1
ATOM 684 N N . SER A 1 88 ? -0.118 -9.590 10.202 1.00 97.94 88 SER A N 1
ATOM 685 C CA . SER A 1 88 ? -0.372 -10.903 10.795 1.00 97.94 88 SER A CA 1
ATOM 686 C C . SER A 1 88 ? -0.341 -12.032 9.763 1.00 97.94 88 SER A C 1
ATOM 688 O O . SER A 1 88 ? -1.290 -12.810 9.646 1.00 97.94 88 SER A O 1
ATOM 690 N N . PHE A 1 89 ? 0.734 -12.104 8.976 1.00 98.12 89 PHE A N 1
ATOM 691 C CA . PHE A 1 89 ? 0.939 -13.209 8.039 1.00 98.12 89 PHE A CA 1
ATOM 692 C C . PHE A 1 89 ? 1.239 -14.519 8.787 1.00 98.12 89 PHE A C 1
ATOM 694 O O . PHE A 1 89 ? 1.879 -14.520 9.836 1.00 98.12 89 PHE A O 1
ATOM 701 N N . ASP A 1 90 ? 0.788 -15.637 8.227 1.00 98.31 90 ASP A N 1
ATOM 702 C CA . ASP A 1 90 ? 1.041 -16.992 8.726 1.00 98.31 90 ASP A CA 1
ATOM 703 C C . ASP A 1 90 ? 2.269 -17.633 8.053 1.00 98.31 90 ASP A C 1
ATOM 705 O O . ASP A 1 90 ? 2.835 -18.587 8.581 1.00 98.31 90 ASP A O 1
ATOM 709 N N . ASP A 1 91 ? 2.681 -17.135 6.880 1.00 98.19 91 ASP A N 1
ATOM 710 C CA . ASP A 1 91 ? 3.886 -17.589 6.179 1.00 98.19 91 ASP A CA 1
ATOM 711 C C . ASP A 1 91 ? 4.587 -16.441 5.434 1.00 98.19 91 ASP A C 1
ATOM 713 O O . ASP A 1 91 ? 3.945 -15.571 4.841 1.00 98.19 91 ASP A O 1
ATOM 717 N N . PHE A 1 92 ? 5.919 -16.459 5.476 1.00 98.25 92 PHE A N 1
ATOM 718 C CA . PHE A 1 92 ? 6.800 -15.544 4.758 1.00 98.25 92 PHE A CA 1
ATOM 719 C C . PHE A 1 92 ? 7.773 -16.372 3.921 1.00 98.25 92 PHE A C 1
ATOM 721 O O . PHE A 1 92 ? 8.745 -16.906 4.460 1.00 98.25 92 PHE A O 1
ATOM 728 N N . ILE A 1 93 ? 7.508 -16.482 2.621 1.00 98.12 93 ILE A N 1
ATOM 729 C CA . ILE A 1 93 ? 8.283 -17.321 1.701 1.00 98.12 93 ILE A CA 1
ATOM 730 C C . ILE A 1 93 ? 9.440 -16.546 1.063 1.00 98.12 93 ILE A C 1
ATOM 732 O O . ILE A 1 93 ? 9.278 -15.401 0.651 1.00 98.12 93 ILE A O 1
ATOM 736 N N . LYS A 1 94 ? 10.602 -17.179 0.907 1.00 97.56 94 LYS A N 1
ATOM 737 C CA . LYS A 1 94 ? 11.653 -16.733 -0.019 1.00 97.56 94 LYS A CA 1
ATOM 738 C C . LYS A 1 94 ? 11.813 -17.732 -1.155 1.00 97.56 94 LYS A C 1
ATOM 740 O O . LYS A 1 94 ? 11.884 -18.939 -0.915 1.00 97.56 94 LYS A O 1
ATOM 745 N N . THR A 1 95 ? 11.965 -17.249 -2.385 1.00 97.38 95 THR A N 1
ATOM 746 C CA . THR A 1 95 ? 12.161 -18.136 -3.552 1.00 97.38 95 THR A CA 1
ATOM 747 C C . THR A 1 95 ? 13.482 -18.921 -3.502 1.00 97.38 95 THR A C 1
ATOM 749 O O . THR A 1 95 ? 13.610 -19.981 -4.112 1.00 97.38 95 THR A O 1
ATOM 752 N N . THR A 1 96 ? 14.445 -18.486 -2.680 1.00 96.69 96 THR A N 1
ATOM 753 C CA . THR A 1 96 ? 15.702 -19.217 -2.416 1.00 96.69 96 THR A CA 1
ATOM 754 C C . THR A 1 96 ? 15.538 -20.455 -1.524 1.00 96.69 96 THR A C 1
ATOM 756 O O . THR A 1 96 ? 16.464 -21.268 -1.445 1.00 96.69 96 THR A O 1
ATOM 759 N N . GLU A 1 97 ? 14.390 -20.645 -0.865 1.00 97.75 97 GLU A N 1
ATOM 760 C CA . GLU A 1 97 ? 14.154 -21.781 0.033 1.00 97.75 97 GLU A CA 1
ATOM 761 C C . GLU A 1 97 ? 13.988 -23.112 -0.714 1.00 97.75 97 GLU A C 1
ATOM 763 O O . GLU A 1 97 ? 13.333 -23.201 -1.753 1.00 97.75 97 GLU A O 1
ATOM 768 N N . GLU A 1 98 ? 14.497 -24.202 -0.132 1.00 97.38 98 GLU A N 1
ATOM 769 C CA . GLU A 1 98 ? 14.392 -25.535 -0.743 1.00 97.38 98 GLU A CA 1
ATOM 770 C C . GLU A 1 98 ? 12.948 -26.021 -0.905 1.00 97.38 98 GLU A C 1
ATOM 772 O O . GLU A 1 98 ? 12.641 -26.700 -1.888 1.00 97.38 98 GLU A O 1
ATOM 777 N N . ARG A 1 99 ? 12.037 -25.657 0.012 1.00 97.25 99 ARG A N 1
ATOM 778 C CA . ARG A 1 99 ? 10.608 -25.983 -0.143 1.00 97.25 99 ARG A CA 1
ATOM 779 C C . ARG A 1 99 ? 10.024 -25.354 -1.407 1.00 97.25 99 ARG A C 1
ATOM 781 O O . ARG A 1 99 ? 9.293 -26.022 -2.128 1.00 97.25 99 ARG A O 1
ATOM 788 N N . HIS A 1 100 ? 10.429 -24.127 -1.734 1.00 98.00 100 HIS A N 1
ATOM 789 C CA . HIS A 1 100 ? 9.989 -23.447 -2.942 1.00 98.00 100 HIS A CA 1
ATOM 790 C C . HIS A 1 100 ? 10.569 -24.110 -4.198 1.00 98.00 100 HIS A C 1
ATOM 792 O O . HIS A 1 100 ? 9.819 -24.489 -5.096 1.00 98.00 100 HIS A O 1
ATOM 798 N N . LYS A 1 101 ? 11.885 -24.365 -4.225 1.00 97.12 101 LYS A N 1
ATOM 799 C CA . LYS A 1 101 ? 12.554 -25.024 -5.363 1.00 97.12 101 LYS A CA 1
ATOM 800 C C . LYS A 1 101 ? 11.956 -26.391 -5.696 1.00 97.12 101 LYS A C 1
ATOM 802 O O . LYS A 1 101 ? 11.871 -26.756 -6.866 1.00 97.12 101 LYS A O 1
ATOM 807 N N . LYS A 1 102 ? 11.549 -27.165 -4.684 1.00 97.12 102 LYS A N 1
ATOM 808 C CA . LYS A 1 102 ? 10.876 -28.460 -4.879 1.00 97.12 102 LYS A CA 1
ATOM 809 C C . LYS A 1 102 ? 9.533 -28.301 -5.590 1.00 97.12 102 LYS A C 1
ATOM 811 O O . LYS A 1 102 ? 9.288 -29.020 -6.555 1.00 97.12 102 LYS A O 1
ATOM 816 N N . VAL A 1 103 ? 8.708 -27.347 -5.160 1.00 97.88 103 VAL A N 1
ATOM 817 C CA . VAL A 1 103 ? 7.402 -27.085 -5.783 1.00 97.88 103 VAL A CA 1
ATOM 818 C C . VAL A 1 103 ? 7.573 -26.559 -7.207 1.00 97.88 103 VAL A C 1
ATOM 820 O O . VAL A 1 103 ? 6.907 -27.060 -8.107 1.00 97.88 103 VAL A O 1
ATOM 823 N N . VAL A 1 104 ? 8.524 -25.650 -7.455 1.00 97.56 104 VAL A N 1
ATOM 824 C CA . VAL A 1 104 ? 8.849 -25.173 -8.815 1.00 97.56 104 VAL A CA 1
ATOM 825 C C . VAL A 1 104 ? 9.174 -26.335 -9.753 1.00 97.56 104 VAL A C 1
ATOM 827 O O . VAL A 1 104 ? 8.601 -26.435 -10.838 1.00 97.56 104 VAL A O 1
ATOM 830 N N . ARG A 1 105 ? 10.042 -27.262 -9.325 1.00 96.50 105 ARG A N 1
ATOM 831 C CA . ARG A 1 105 ? 10.405 -28.443 -10.126 1.00 96.50 105 ARG A CA 1
ATOM 832 C C . ARG A 1 105 ? 9.213 -29.365 -10.387 1.00 96.50 105 ARG A C 1
ATOM 834 O O . ARG A 1 105 ? 9.090 -29.870 -11.498 1.00 96.50 105 ARG A O 1
ATOM 841 N N . GLU A 1 106 ? 8.345 -29.574 -9.400 1.00 97.06 106 GLU A N 1
ATOM 842 C CA . GLU A 1 106 ? 7.144 -30.409 -9.548 1.00 97.06 106 GLU A CA 1
ATOM 843 C C . GLU A 1 106 ? 6.123 -29.785 -10.514 1.00 97.06 106 GLU A C 1
ATOM 845 O O . GLU A 1 106 ? 5.612 -30.466 -11.403 1.00 97.06 106 GLU A O 1
ATOM 850 N N . ILE A 1 107 ? 5.852 -28.483 -10.398 1.00 97.75 107 ILE A N 1
ATOM 851 C CA . ILE A 1 107 ? 4.949 -27.784 -11.322 1.00 97.75 107 ILE A CA 1
ATOM 852 C C . ILE A 1 107 ? 5.526 -27.781 -12.734 1.00 97.75 107 ILE A C 1
ATOM 854 O O . ILE A 1 107 ? 4.819 -28.116 -13.685 1.00 97.75 107 ILE A O 1
ATOM 858 N N . PHE A 1 108 ? 6.820 -27.490 -12.878 1.00 97.19 108 PHE A N 1
ATOM 859 C CA . PHE A 1 108 ? 7.494 -27.572 -14.168 1.00 97.19 108 PHE A CA 1
ATOM 860 C C . PHE A 1 108 ? 7.384 -28.969 -14.782 1.00 97.19 108 PHE A C 1
ATOM 862 O O . PHE A 1 108 ? 7.057 -29.084 -15.960 1.00 97.19 108 PHE A O 1
ATOM 869 N N . LYS A 1 109 ? 7.614 -30.027 -13.993 1.00 97.06 109 LYS A N 1
ATOM 870 C CA . LYS A 1 109 ? 7.488 -31.413 -14.451 1.00 97.06 109 LYS A CA 1
ATOM 871 C C . LYS A 1 109 ? 6.109 -31.665 -15.062 1.00 97.06 109 LYS A C 1
ATOM 873 O O . LYS A 1 109 ? 6.045 -32.151 -16.186 1.00 97.06 109 LYS A O 1
ATOM 878 N N . ARG A 1 110 ? 5.028 -31.254 -14.391 1.00 97.38 110 ARG A N 1
ATOM 879 C CA . ARG A 1 110 ? 3.650 -31.403 -14.902 1.00 97.38 110 ARG A CA 1
ATOM 880 C C . ARG A 1 110 ? 3.417 -30.647 -16.208 1.00 97.38 110 ARG A C 1
ATOM 882 O O . ARG A 1 110 ? 2.865 -31.205 -17.153 1.00 97.38 110 ARG A O 1
ATOM 889 N N . VAL A 1 111 ? 3.860 -29.391 -16.276 1.00 97.75 111 VAL A N 1
ATOM 890 C CA . VAL A 1 111 ? 3.745 -28.555 -17.485 1.00 97.75 111 VAL A CA 1
ATOM 891 C C . VAL A 1 111 ? 4.545 -29.164 -18.649 1.00 97.75 111 VAL A C 1
ATOM 893 O O . VAL A 1 111 ? 4.078 -29.194 -19.789 1.00 97.75 111 VAL A O 1
ATOM 896 N N . ASN A 1 112 ? 5.732 -29.705 -18.369 1.00 97.19 112 ASN A N 1
ATOM 897 C CA . ASN A 1 112 ? 6.583 -30.366 -19.354 1.00 97.19 112 ASN A CA 1
ATOM 898 C C . ASN A 1 112 ? 5.989 -31.699 -19.841 1.00 97.19 112 ASN A C 1
ATOM 900 O O . ASN A 1 112 ? 5.930 -31.932 -21.044 1.00 97.19 112 ASN A O 1
ATOM 904 N N . GLU A 1 113 ? 5.481 -32.544 -18.938 1.00 97.12 113 GLU A N 1
ATOM 905 C CA . GLU A 1 113 ? 4.791 -33.804 -19.267 1.00 97.12 113 GLU A CA 1
ATOM 906 C C . GLU A 1 113 ? 3.520 -33.575 -20.099 1.00 97.12 113 GLU A C 1
ATOM 908 O O . GLU A 1 113 ? 3.146 -34.418 -20.913 1.00 97.12 113 GLU A O 1
ATOM 913 N N . LYS A 1 114 ? 2.887 -32.401 -19.972 1.00 97.12 114 LYS A N 1
ATOM 914 C CA . LYS A 1 114 ? 1.773 -31.975 -20.833 1.00 97.12 114 LYS A CA 1
ATOM 915 C C . LYS A 1 114 ? 2.202 -31.631 -22.270 1.00 97.12 114 LYS A C 1
ATOM 917 O O . LYS A 1 114 ? 1.341 -31.432 -23.129 1.00 97.12 114 LYS A O 1
ATOM 922 N N . GLY A 1 115 ? 3.508 -31.558 -22.539 1.00 97.25 115 GLY A N 1
ATOM 923 C CA . GLY A 1 115 ? 4.079 -31.185 -23.834 1.00 97.25 115 GLY A CA 1
ATOM 924 C C . GLY A 1 115 ? 4.031 -29.681 -24.116 1.00 97.25 115 GLY A C 1
ATOM 925 O O . GLY A 1 115 ? 4.065 -29.270 -25.282 1.00 97.25 115 GLY A O 1
ATOM 926 N N . ASP A 1 116 ? 3.918 -28.858 -23.069 1.00 97.88 116 ASP A N 1
ATOM 927 C CA . ASP A 1 116 ? 3.779 -27.404 -23.189 1.00 97.88 116 ASP A CA 1
ATOM 928 C C . ASP A 1 116 ? 5.095 -26.639 -23.029 1.00 97.88 116 ASP A C 1
ATOM 930 O O . ASP A 1 116 ? 5.086 -25.416 -23.116 1.00 97.88 116 ASP A O 1
ATOM 934 N N . ILE A 1 117 ? 6.221 -27.336 -22.864 1.00 97.62 117 ILE A N 1
ATOM 935 C CA . ILE A 1 117 ? 7.565 -26.751 -22.899 1.00 97.62 117 ILE A CA 1
ATOM 936 C C . ILE A 1 117 ? 8.255 -27.142 -24.207 1.00 97.62 117 ILE A C 1
ATOM 938 O O . ILE A 1 117 ? 8.223 -28.304 -24.610 1.00 97.62 117 ILE A O 1
ATOM 942 N N . TYR A 1 118 ? 8.883 -26.182 -24.880 1.00 95.69 118 TYR A N 1
ATOM 943 C CA . TYR A 1 118 ? 9.693 -26.432 -26.073 1.00 95.69 118 TYR A CA 1
ATOM 944 C C . TYR A 1 118 ? 10.878 -25.468 -26.148 1.00 95.69 118 TYR A C 1
ATOM 946 O O . TYR A 1 118 ? 10.853 -24.393 -25.553 1.00 95.69 118 TYR A O 1
ATOM 954 N N . LYS A 1 119 ? 11.931 -25.853 -26.869 1.00 94.44 119 LYS A N 1
ATOM 955 C CA . LYS A 1 119 ? 13.111 -25.012 -27.090 1.00 94.44 119 LYS A CA 1
ATOM 956 C C . LYS A 1 119 ? 12.921 -24.152 -28.341 1.00 94.44 119 LYS A C 1
ATOM 958 O O . LYS A 1 119 ? 12.403 -24.642 -29.341 1.00 94.44 119 LYS A O 1
ATOM 963 N N . GLY A 1 120 ? 13.343 -22.894 -28.296 1.00 89.75 120 GLY A N 1
ATOM 964 C CA . GLY A 1 120 ? 13.300 -21.992 -29.442 1.00 89.75 120 GLY A CA 1
ATOM 965 C C . GLY A 1 120 ? 14.263 -20.819 -29.300 1.00 89.75 120 GLY A C 1
ATOM 966 O O . GLY A 1 120 ? 14.959 -20.674 -28.296 1.00 89.75 120 GLY A O 1
ATOM 967 N N . GLU A 1 121 ? 14.271 -19.954 -30.303 1.00 83.38 121 GLU A N 1
ATOM 968 C CA . GLU A 1 121 ? 14.944 -18.660 -30.250 1.00 83.38 121 GLU A CA 1
ATOM 969 C C . GLU A 1 121 ? 13.891 -17.563 -30.269 1.00 83.38 121 GLU A C 1
ATOM 971 O O . GLU A 1 121 ? 12.905 -17.649 -31.005 1.00 83.38 121 GLU A O 1
ATOM 976 N N . TYR A 1 122 ? 14.092 -16.526 -29.466 1.00 69.56 122 TYR A N 1
ATOM 977 C CA . TYR A 1 122 ? 13.213 -15.367 -29.486 1.00 69.56 122 TYR A CA 1
ATOM 978 C C . TYR A 1 122 ? 14.009 -14.110 -29.736 1.00 69.56 122 TYR A C 1
ATOM 980 O O . TYR A 1 122 ? 15.056 -13.899 -29.130 1.00 69.56 122 TYR A O 1
ATOM 988 N N . GLU A 1 123 ? 13.465 -13.286 -30.622 1.00 77.12 123 GLU A N 1
ATOM 989 C CA . GLU A 1 123 ? 13.937 -11.956 -30.960 1.00 77.12 123 GLU A CA 1
ATOM 990 C C . GLU A 1 123 ? 12.768 -10.987 -30.757 1.00 77.12 123 GLU A C 1
ATOM 992 O O . GLU A 1 123 ? 11.683 -11.179 -31.314 1.00 77.12 123 GLU A O 1
ATOM 997 N N . GLY A 1 124 ? 12.940 -9.974 -29.910 1.00 76.00 124 GLY A N 1
ATOM 998 C CA . GLY A 1 124 ? 11.880 -8.997 -29.678 1.00 76.00 124 GLY A CA 1
ATOM 999 C C . GLY A 1 124 ? 12.246 -7.879 -28.715 1.00 76.00 124 GLY A C 1
ATOM 1000 O O . GLY A 1 124 ? 13.314 -7.882 -28.101 1.00 76.00 124 GLY A O 1
ATOM 1001 N N . LEU A 1 125 ? 11.337 -6.910 -28.599 1.00 81.81 125 LEU A N 1
ATOM 1002 C CA . LEU A 1 125 ? 11.480 -5.759 -27.716 1.00 81.81 125 LEU A CA 1
ATOM 1003 C C . LEU A 1 125 ? 11.281 -6.194 -26.259 1.00 81.81 125 LEU A C 1
ATOM 1005 O O . LEU A 1 125 ? 10.271 -6.802 -25.911 1.00 81.81 125 LEU A O 1
ATOM 1009 N N . TYR A 1 126 ? 12.245 -5.892 -25.398 1.00 80.75 126 TYR A N 1
ATOM 1010 C CA . TYR A 1 126 ? 12.285 -6.322 -24.005 1.00 80.75 126 TYR A CA 1
ATOM 1011 C C . TYR A 1 126 ? 12.326 -5.126 -23.060 1.00 80.75 126 TYR A C 1
ATOM 1013 O O . TYR A 1 126 ? 13.163 -4.230 -23.203 1.00 80.75 126 TYR A O 1
ATOM 1021 N N . CYS A 1 127 ? 11.445 -5.130 -22.060 1.00 79.56 127 CYS A N 1
ATOM 1022 C CA . CYS A 1 127 ? 11.511 -4.190 -20.951 1.00 79.56 127 CYS A CA 1
ATOM 1023 C C . CYS A 1 127 ? 12.282 -4.829 -19.798 1.00 79.56 127 CYS A C 1
ATOM 1025 O O . CYS A 1 127 ? 11.840 -5.831 -19.234 1.00 79.56 127 CYS A O 1
ATOM 1027 N N . VAL A 1 128 ? 13.392 -4.202 -19.406 1.00 72.94 128 VAL A N 1
ATOM 1028 C CA . VAL A 1 128 ? 14.184 -4.619 -18.238 1.00 72.94 128 VAL A CA 1
ATOM 1029 C C . VAL A 1 128 ? 13.385 -4.460 -16.940 1.00 72.94 128 VAL A C 1
ATOM 1031 O O . VAL A 1 128 ? 13.574 -5.233 -16.008 1.00 72.94 128 VAL A O 1
ATOM 1034 N N . ASP A 1 129 ? 12.469 -3.491 -16.872 1.00 69.12 129 ASP A N 1
ATOM 1035 C CA . ASP A 1 129 ? 11.694 -3.223 -15.659 1.00 69.12 129 ASP A CA 1
ATOM 1036 C C . ASP A 1 129 ? 10.495 -4.138 -15.465 1.00 69.12 129 ASP A C 1
ATOM 1038 O O . ASP A 1 129 ? 10.287 -4.617 -14.356 1.00 69.12 129 ASP A O 1
ATOM 1042 N N . CYS A 1 130 ? 9.760 -4.454 -16.533 1.00 69.75 130 CYS A N 1
ATOM 1043 C CA . CYS A 1 130 ? 8.702 -5.466 -16.468 1.00 69.75 130 CYS A CA 1
ATOM 1044 C C . CYS A 1 130 ? 9.235 -6.898 -16.450 1.00 69.75 130 CYS A C 1
ATOM 1046 O O . CYS A 1 130 ? 8.430 -7.820 -16.334 1.00 69.75 130 CYS A O 1
ATOM 1048 N N . GLU A 1 131 ? 10.522 -7.094 -16.740 1.00 71.25 131 GLU A N 1
ATOM 1049 C CA . GLU A 1 131 ? 11.097 -8.397 -17.080 1.00 71.25 131 GLU A CA 1
ATOM 1050 C C . GLU A 1 131 ? 10.209 -9.179 -18.065 1.00 71.25 131 GLU A C 1
ATOM 1052 O O . GLU A 1 131 ? 9.828 -10.335 -17.864 1.00 71.25 131 GLU A O 1
ATOM 1057 N N . SER A 1 132 ? 9.772 -8.482 -19.115 1.00 69.94 132 SER A N 1
ATOM 1058 C CA . SER A 1 132 ? 8.764 -8.975 -20.053 1.00 69.94 132 SER A CA 1
ATOM 1059 C C . SER A 1 132 ? 9.043 -8.467 -21.462 1.00 69.94 132 SER A C 1
ATOM 1061 O O . SER A 1 132 ? 9.502 -7.337 -21.658 1.00 69.94 132 SER A O 1
ATOM 1063 N N . PHE A 1 133 ? 8.744 -9.313 -22.445 1.00 74.12 133 PHE A N 1
ATOM 1064 C CA . PHE A 1 133 ? 8.781 -8.942 -23.854 1.00 74.12 133 PHE A CA 1
ATOM 1065 C C . PHE A 1 133 ? 7.476 -8.275 -24.279 1.00 74.12 133 PHE A C 1
ATOM 1067 O O . PHE A 1 133 ? 6.405 -8.601 -23.770 1.00 74.12 133 PHE A O 1
ATOM 1074 N N . TYR A 1 134 ? 7.597 -7.379 -25.249 1.00 69.88 134 TYR A N 1
ATOM 1075 C CA . TYR A 1 134 ? 6.506 -6.654 -25.875 1.00 69.88 134 TYR A CA 1
ATOM 1076 C C . TYR A 1 134 ? 6.623 -6.783 -27.394 1.00 69.88 134 TYR A C 1
ATOM 1078 O O . TYR A 1 134 ? 7.720 -6.826 -27.957 1.00 69.88 134 TYR A O 1
ATOM 1086 N N . THR A 1 135 ? 5.487 -6.861 -28.077 1.00 69.38 135 THR A N 1
ATOM 1087 C CA . THR A 1 135 ? 5.440 -6.625 -29.528 1.00 69.38 135 THR A CA 1
ATOM 1088 C C . THR A 1 135 ? 5.512 -5.130 -29.833 1.00 69.38 135 THR A C 1
ATOM 1090 O O . THR A 1 135 ? 5.186 -4.320 -28.972 1.00 69.38 135 THR A O 1
ATOM 1093 N N . GLU A 1 136 ? 5.832 -4.751 -31.073 1.00 74.12 136 GLU A N 1
ATOM 1094 C CA . GLU A 1 136 ? 5.713 -3.352 -31.524 1.00 74.12 136 GLU A CA 1
ATOM 1095 C C . GLU A 1 136 ? 4.302 -2.787 -31.275 1.00 74.12 136 GLU A C 1
ATOM 1097 O O . GLU A 1 136 ? 4.145 -1.636 -30.904 1.00 74.12 136 GLU A O 1
ATOM 1102 N N . THR A 1 137 ? 3.251 -3.604 -31.391 1.00 72.38 137 THR A N 1
ATOM 1103 C CA . THR A 1 137 ? 1.866 -3.151 -31.153 1.00 72.38 137 THR A CA 1
ATOM 1104 C C . THR A 1 137 ? 1.462 -3.059 -29.678 1.00 72.38 137 THR A C 1
ATOM 1106 O O . THR A 1 137 ? 0.431 -2.465 -29.348 1.00 72.38 137 THR A O 1
ATOM 1109 N N . GLU A 1 138 ? 2.206 -3.711 -28.785 1.00 69.38 138 GLU A N 1
ATOM 1110 C CA . GLU A 1 138 ? 2.029 -3.588 -27.333 1.00 69.38 138 GLU A CA 1
ATOM 1111 C C . GLU A 1 138 ? 2.942 -2.517 -26.743 1.00 69.38 138 GLU A C 1
ATOM 1113 O O . GLU A 1 138 ? 2.625 -1.968 -25.691 1.00 69.38 138 GLU A O 1
ATOM 1118 N N . ALA A 1 139 ? 4.065 -2.242 -27.404 1.00 75.81 139 ALA A N 1
ATOM 1119 C CA . ALA A 1 139 ? 4.936 -1.138 -27.080 1.00 75.81 139 ALA A CA 1
ATOM 1120 C C . ALA A 1 139 ? 4.205 0.187 -27.328 1.00 75.81 139 ALA A C 1
ATOM 1122 O O . ALA A 1 139 ? 3.594 0.404 -28.375 1.00 75.81 139 ALA A O 1
ATOM 1123 N N . GLU A 1 140 ? 4.281 1.086 -26.357 1.00 71.50 140 GLU A N 1
ATOM 1124 C CA . GLU A 1 140 ? 3.870 2.470 -26.543 1.00 71.50 140 GLU A CA 1
ATOM 1125 C C . GLU A 1 140 ? 4.748 3.103 -27.629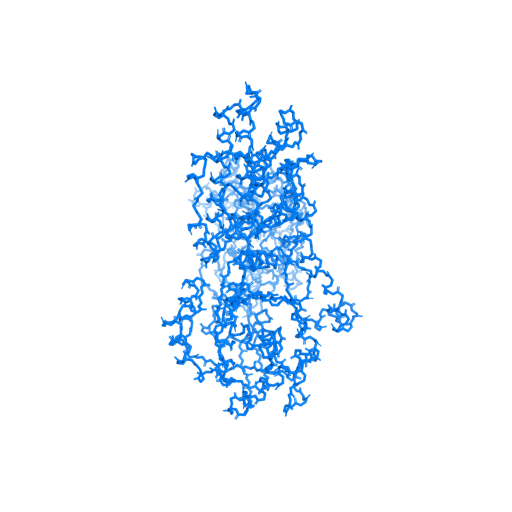 1.00 71.50 140 GLU A C 1
ATOM 1127 O O . GLU A 1 140 ? 5.972 2.941 -27.635 1.00 71.50 140 GLU A O 1
ATOM 1132 N N . ASP A 1 141 ? 4.107 3.749 -28.602 1.00 78.81 141 ASP A N 1
ATOM 1133 C CA . ASP A 1 141 ? 4.745 4.310 -29.799 1.00 78.81 141 ASP A CA 1
ATOM 1134 C C . ASP A 1 141 ? 5.642 3.324 -30.578 1.00 78.81 141 ASP A C 1
ATOM 1136 O O . ASP A 1 141 ? 6.528 3.730 -31.330 1.00 78.81 141 ASP A O 1
ATOM 1140 N N . GLY A 1 142 ? 5.439 2.013 -30.406 1.00 79.19 142 GLY A N 1
ATOM 1141 C CA . GLY A 1 142 ? 6.220 0.974 -31.076 1.00 79.19 142 GLY A CA 1
ATOM 1142 C C . GLY A 1 142 ? 7.561 0.631 -30.429 1.00 79.19 142 GLY A C 1
ATOM 1143 O O . GLY A 1 142 ? 8.161 -0.375 -30.799 1.00 79.19 142 GLY A O 1
ATOM 1144 N N . VAL A 1 143 ? 8.040 1.420 -29.463 1.00 83.06 143 VAL A N 1
ATOM 1145 C CA . VAL A 1 143 ? 9.408 1.285 -28.921 1.00 83.06 143 VAL A CA 1
ATOM 1146 C C . VAL A 1 143 ? 9.512 1.433 -27.406 1.00 83.06 143 VAL A C 1
ATOM 1148 O O . VAL A 1 143 ? 10.550 1.082 -26.848 1.00 83.06 143 VAL A O 1
ATOM 1151 N N . ASN A 1 144 ? 8.469 1.905 -26.723 1.00 78.94 144 ASN A N 1
ATOM 1152 C CA . ASN A 1 144 ? 8.478 2.139 -25.281 1.00 78.94 144 ASN A CA 1
ATOM 1153 C C . ASN A 1 144 ? 7.625 1.111 -24.531 1.00 78.94 144 ASN A C 1
ATOM 1155 O O . ASN A 1 144 ? 6.674 0.533 -25.051 1.00 78.94 144 ASN A O 1
ATOM 1159 N N . CYS A 1 145 ? 7.963 0.852 -23.274 1.00 78.31 145 CYS A N 1
ATOM 1160 C CA . CYS A 1 145 ? 7.185 -0.017 -22.409 1.00 78.31 145 CYS A CA 1
ATOM 1161 C C . CYS A 1 145 ? 5.852 0.659 -22.040 1.00 78.31 145 CYS A C 1
ATOM 1163 O O . CYS A 1 145 ? 5.895 1.727 -21.441 1.00 78.31 145 CYS A O 1
ATOM 1165 N N . PRO A 1 146 ? 4.684 0.026 -22.245 1.00 73.12 146 PRO A N 1
ATOM 1166 C CA . PRO A 1 146 ? 3.385 0.635 -21.927 1.00 73.12 146 PRO A CA 1
ATOM 1167 C C . PRO A 1 146 ? 3.129 0.820 -20.419 1.00 73.12 146 PRO A C 1
ATOM 1169 O O . PRO A 1 146 ? 2.161 1.467 -20.033 1.00 73.12 146 PRO A O 1
ATOM 1172 N N . VAL A 1 147 ? 3.954 0.209 -19.559 1.00 70.94 147 VAL A N 1
ATOM 1173 C CA . VAL A 1 147 ? 3.840 0.291 -18.090 1.00 70.94 147 VAL A CA 1
ATOM 1174 C C . VAL A 1 147 ? 4.806 1.320 -17.502 1.00 70.94 147 VAL A C 1
ATOM 1176 O O . VAL A 1 147 ? 4.468 2.023 -16.551 1.00 70.94 147 VAL A O 1
ATOM 1179 N N . HIS A 1 148 ? 6.028 1.372 -18.036 1.00 73.06 148 HIS A N 1
ATOM 1180 C CA . HIS A 1 148 ? 7.122 2.186 -17.499 1.00 73.06 148 HIS A CA 1
ATOM 1181 C C . HIS A 1 148 ? 7.449 3.407 -18.361 1.00 73.06 148 HIS A C 1
ATOM 1183 O O . HIS A 1 148 ? 8.252 4.234 -17.938 1.00 73.06 148 HIS A O 1
ATOM 1189 N N . HIS A 1 149 ? 6.859 3.505 -19.555 1.00 77.31 149 HIS A N 1
ATOM 1190 C CA . HIS A 1 149 ? 7.088 4.564 -20.541 1.00 77.31 149 HIS A CA 1
ATOM 1191 C C . HIS A 1 149 ? 8.572 4.720 -20.935 1.00 77.31 149 HIS A C 1
ATOM 1193 O O . HIS A 1 149 ? 9.013 5.781 -21.367 1.00 77.31 149 HIS A O 1
ATOM 1199 N N . SER A 1 150 ? 9.365 3.655 -20.759 1.00 77.00 150 SER A N 1
ATOM 1200 C CA . SER A 1 150 ? 10.811 3.620 -20.997 1.00 77.00 150 SER A CA 1
ATOM 1201 C C . SER A 1 150 ? 11.166 2.827 -22.265 1.00 77.00 150 SER A C 1
ATOM 1203 O O . SER A 1 150 ? 10.450 1.875 -22.591 1.00 77.00 150 SER A O 1
ATOM 1205 N N . PRO A 1 151 ? 12.265 3.158 -22.977 1.00 81.50 151 PRO A N 1
ATOM 1206 C CA . PRO A 1 151 ? 12.652 2.460 -24.204 1.00 81.50 151 PRO A CA 1
ATOM 1207 C C . PRO A 1 151 ? 12.898 0.961 -24.003 1.00 81.50 151 PRO A C 1
ATOM 1209 O O . PRO A 1 151 ? 13.610 0.535 -23.088 1.00 81.50 151 PRO A O 1
ATOM 1212 N N . LEU A 1 152 ? 12.340 0.156 -24.902 1.00 82.69 152 LEU A N 1
ATOM 1213 C CA . LEU A 1 152 ? 12.532 -1.287 -24.959 1.00 82.69 152 LEU A CA 1
ATOM 1214 C C . LEU A 1 152 ? 13.831 -1.631 -25.695 1.00 82.69 152 LEU A C 1
ATOM 1216 O O . LEU A 1 152 ? 14.247 -0.945 -26.627 1.00 82.69 152 LEU A O 1
ATOM 1220 N N . ARG A 1 153 ? 14.475 -2.731 -25.298 1.00 83.12 153 ARG A N 1
ATOM 1221 C CA . ARG A 1 153 ? 15.709 -3.223 -25.927 1.00 83.12 153 ARG A CA 1
ATOM 1222 C C . ARG A 1 153 ? 15.397 -4.373 -26.871 1.00 83.12 153 ARG A C 1
ATOM 1224 O O . ARG A 1 153 ? 14.721 -5.310 -26.460 1.00 83.12 153 ARG A O 1
ATOM 1231 N N . LEU A 1 154 ? 15.921 -4.349 -28.095 1.00 82.81 154 LEU A N 1
ATOM 1232 C CA . LEU A 1 154 ? 15.873 -5.529 -28.957 1.00 82.81 154 LEU A CA 1
ATOM 1233 C C . LEU A 1 154 ? 16.807 -6.596 -28.377 1.00 82.81 154 LEU A C 1
ATOM 1235 O O . LEU A 1 154 ? 18.002 -6.355 -28.202 1.00 82.81 154 LEU A O 1
ATOM 1239 N N . MET A 1 155 ? 16.259 -7.759 -28.049 1.00 77.81 155 MET A N 1
ATOM 1240 C CA . MET A 1 155 ? 17.007 -8.852 -27.444 1.00 77.81 155 MET A CA 1
ATOM 1241 C C . MET A 1 155 ? 16.743 -10.142 -28.210 1.00 77.81 155 MET A C 1
ATOM 1243 O O . MET A 1 155 ? 15.588 -10.473 -28.477 1.00 77.81 155 MET A O 1
ATOM 1247 N N . LYS A 1 156 ? 17.828 -10.852 -28.543 1.00 81.94 156 LYS A N 1
ATOM 1248 C CA . LYS A 1 156 ? 17.808 -12.177 -29.161 1.00 81.94 156 LYS A CA 1
ATOM 1249 C C . LYS A 1 156 ? 18.516 -13.186 -28.264 1.00 81.94 156 LYS A C 1
ATOM 1251 O O . LYS A 1 156 ? 19.692 -13.001 -27.941 1.00 81.94 156 LYS A O 1
ATOM 1256 N N . GLU A 1 157 ? 17.807 -14.225 -27.842 1.00 77.50 157 GLU A N 1
ATOM 1257 C CA . GLU A 1 157 ? 18.370 -15.296 -27.014 1.00 77.50 157 GLU A CA 1
ATOM 1258 C C . GLU A 1 157 ? 17.666 -16.634 -27.281 1.00 77.50 157 GLU A C 1
ATOM 1260 O O . GLU A 1 157 ? 16.451 -16.685 -27.490 1.00 77.50 157 GLU A O 1
ATOM 1265 N N . GLU A 1 158 ? 18.440 -17.719 -27.243 1.00 87.25 158 GLU A N 1
ATOM 1266 C CA . GLU A 1 158 ? 17.909 -19.076 -27.134 1.00 87.25 158 GLU A CA 1
ATOM 1267 C C . GLU A 1 158 ? 17.227 -19.251 -25.767 1.00 87.25 158 GLU A C 1
ATOM 1269 O O . GLU A 1 158 ? 17.746 -18.835 -24.727 1.00 87.25 158 GLU A O 1
ATOM 1274 N N . SER A 1 159 ? 16.042 -19.855 -25.746 1.00 91.06 159 SER A N 1
ATOM 1275 C CA . SER A 1 159 ? 15.280 -20.063 -24.520 1.00 91.06 159 SER A CA 1
ATOM 1276 C C . SER A 1 159 ? 14.318 -21.245 -24.642 1.00 91.06 159 SER A C 1
ATOM 1278 O O . SER A 1 159 ? 13.942 -21.678 -25.729 1.00 91.06 159 SER A O 1
ATOM 1280 N N . TYR A 1 160 ? 13.897 -21.766 -23.497 1.00 93.56 160 TYR A N 1
ATOM 1281 C CA . TYR A 1 160 ? 12.715 -22.614 -23.398 1.00 93.56 160 TYR A CA 1
ATOM 1282 C C . TYR A 1 160 ? 11.457 -21.763 -23.245 1.00 93.56 160 TYR A C 1
ATOM 1284 O O . TYR A 1 160 ? 11.420 -20.819 -22.451 1.00 93.56 160 TYR A O 1
ATOM 1292 N N . PHE A 1 161 ? 10.420 -22.143 -23.979 1.00 93.62 161 PHE A N 1
ATOM 1293 C CA . PHE A 1 161 ? 9.129 -21.481 -24.041 1.00 93.62 161 PHE A CA 1
ATOM 1294 C C . PHE A 1 161 ? 8.043 -22.378 -23.472 1.00 93.62 161 PHE A C 1
ATOM 1296 O O . PHE A 1 161 ? 8.006 -23.579 -23.729 1.00 93.62 161 PHE A O 1
ATOM 1303 N N . PHE A 1 162 ? 7.142 -21.760 -22.724 1.00 96.06 162 PHE A N 1
ATOM 1304 C CA . PHE A 1 162 ? 5.861 -22.312 -22.341 1.00 96.06 162 PHE A CA 1
ATOM 1305 C C . PHE A 1 162 ? 4.807 -21.911 -23.377 1.00 96.06 162 PHE A C 1
ATOM 1307 O O . PHE A 1 162 ? 4.671 -20.721 -23.680 1.00 96.06 162 PHE A O 1
ATOM 1314 N N . LYS A 1 163 ? 4.042 -22.893 -23.876 1.00 96.69 163 LYS A N 1
ATOM 1315 C CA . LYS A 1 163 ? 2.944 -22.748 -24.851 1.00 96.69 163 LYS A CA 1
ATOM 1316 C C . LYS A 1 163 ? 1.738 -21.997 -24.276 1.00 96.69 163 LYS A C 1
ATOM 1318 O O . LYS A 1 163 ? 0.629 -22.522 -24.204 1.00 96.69 163 LYS A O 1
ATOM 1323 N N . MET A 1 164 ? 1.954 -20.768 -23.823 1.00 95.88 164 MET A N 1
ATOM 1324 C CA . MET A 1 164 ? 0.950 -19.916 -23.196 1.00 95.88 164 MET A CA 1
ATOM 1325 C C . MET A 1 164 ? -0.182 -19.568 -24.173 1.00 95.88 164 MET A C 1
ATOM 1327 O O . MET A 1 164 ? -1.346 -19.538 -23.776 1.00 95.88 164 MET A O 1
ATOM 1331 N N . SER A 1 165 ? 0.135 -19.383 -25.459 1.00 95.88 165 SER A N 1
ATOM 1332 C CA . SER A 1 165 ? -0.832 -19.066 -26.519 1.00 95.88 165 SER A CA 1
ATOM 1333 C C . SER A 1 165 ? -1.980 -20.080 -26.612 1.00 95.88 165 SER A C 1
ATOM 1335 O O . SER A 1 165 ? -3.138 -19.699 -26.791 1.00 95.88 165 SER A O 1
ATOM 1337 N N . LYS A 1 166 ? -1.689 -21.365 -26.366 1.00 97.81 166 LYS A N 1
ATOM 1338 C CA . LYS A 1 166 ? -2.655 -22.477 -26.313 1.00 97.81 166 LYS A CA 1
ATOM 1339 C C . LYS A 1 166 ? -3.817 -22.224 -25.346 1.00 97.81 166 LYS A C 1
ATOM 1341 O O . LYS A 1 166 ? -4.919 -22.723 -25.567 1.00 97.81 166 LYS A O 1
ATOM 1346 N N . TYR A 1 167 ? -3.586 -21.465 -24.274 1.00 97.94 167 TYR A N 1
ATOM 1347 C CA . TYR A 1 167 ? -4.559 -21.231 -23.204 1.00 97.94 167 TYR A CA 1
ATOM 1348 C C . TYR A 1 167 ? -5.429 -19.989 -23.426 1.00 97.94 167 TYR A C 1
ATOM 1350 O O . TYR A 1 167 ? -6.416 -19.803 -22.709 1.00 97.94 167 TYR A O 1
ATOM 1358 N N . GLN A 1 168 ? -5.135 -19.174 -24.442 1.00 97.50 168 GLN A N 1
ATOM 1359 C CA . GLN A 1 168 ? -5.849 -17.927 -24.719 1.00 97.50 168 GLN A CA 1
ATOM 1360 C C . GLN A 1 168 ? -7.381 -18.086 -24.817 1.00 97.50 168 GLN A C 1
ATOM 1362 O O . GLN A 1 168 ? -8.076 -17.310 -24.153 1.00 97.50 168 GLN A O 1
ATOM 1367 N N . PRO A 1 169 ? -7.950 -19.078 -25.541 1.00 97.00 169 PRO A N 1
ATOM 1368 C CA . PRO A 1 169 ? -9.406 -19.231 -25.615 1.00 97.00 169 PRO A CA 1
ATOM 1369 C C . PRO A 1 169 ? -10.042 -19.476 -24.244 1.00 97.00 169 PRO A C 1
ATOM 1371 O O . PRO A 1 169 ? -11.101 -18.930 -23.934 1.00 97.00 169 PRO A O 1
ATOM 1374 N N . LYS A 1 170 ? -9.372 -20.261 -23.389 1.00 96.94 170 LYS A N 1
ATOM 1375 C CA . LYS A 1 170 ? -9.876 -20.567 -22.050 1.00 96.94 170 LYS A CA 1
ATOM 1376 C C . LYS A 1 170 ? -9.816 -19.350 -21.132 1.00 96.94 170 LYS A C 1
ATOM 1378 O O . LYS A 1 170 ? -10.743 -19.124 -20.361 1.00 96.94 170 LYS A O 1
ATOM 1383 N N . LEU A 1 171 ? -8.748 -18.564 -21.219 1.00 96.88 171 LEU A N 1
ATOM 1384 C CA . LEU A 1 171 ? -8.590 -17.334 -20.444 1.00 96.88 171 LEU A CA 1
ATOM 1385 C C . LEU A 1 171 ? -9.627 -16.267 -20.826 1.00 96.88 171 LEU A C 1
ATOM 1387 O O . LEU A 1 171 ? -10.195 -15.638 -19.935 1.00 96.88 171 LEU A O 1
ATOM 1391 N N . LEU A 1 172 ? -9.914 -16.099 -22.124 1.00 95.94 172 LEU A N 1
ATOM 1392 C CA . LEU A 1 172 ? -10.986 -15.214 -22.599 1.00 95.94 172 LEU A CA 1
ATOM 1393 C C . LEU A 1 172 ? -12.334 -15.632 -22.005 1.00 95.94 172 LEU A C 1
ATOM 1395 O O . LEU A 1 172 ? -13.011 -14.811 -21.389 1.00 95.94 172 LEU A O 1
ATOM 1399 N N . GLU A 1 173 ? -12.670 -16.925 -22.086 1.00 95.12 173 GLU A N 1
ATOM 1400 C CA . GLU A 1 173 ? -13.894 -17.459 -21.483 1.00 95.12 173 GLU A CA 1
ATOM 1401 C C . GLU A 1 173 ? -13.971 -17.155 -19.975 1.00 95.12 173 GLU A C 1
ATOM 1403 O O . GLU A 1 173 ? -15.020 -16.754 -19.463 1.00 95.12 173 GLU A O 1
ATOM 1408 N N . LEU A 1 174 ? -12.867 -17.346 -19.248 1.00 94.12 174 LEU A N 1
ATOM 1409 C CA . LEU A 1 174 ? -12.802 -17.115 -17.805 1.00 94.12 174 LEU A CA 1
ATOM 1410 C C . LEU A 1 174 ? -13.011 -15.640 -17.446 1.00 94.12 174 LEU A C 1
ATOM 1412 O O . LEU A 1 174 ? -13.779 -15.355 -16.527 1.00 94.12 174 LEU A O 1
ATOM 1416 N N . LEU A 1 175 ? -12.371 -14.713 -18.164 1.00 93.06 175 LEU A N 1
ATOM 1417 C CA . LEU A 1 175 ? -12.506 -13.272 -17.927 1.00 93.06 175 LEU A CA 1
ATOM 1418 C C . LEU A 1 175 ? -13.899 -12.742 -18.298 1.00 93.06 175 LEU A C 1
ATOM 1420 O O . LEU A 1 175 ? -14.373 -11.795 -17.671 1.00 93.06 175 LEU A O 1
ATOM 1424 N N . GLU A 1 176 ? -14.577 -13.345 -19.275 1.00 91.19 176 GLU A N 1
ATOM 1425 C CA . GLU A 1 176 ? -15.944 -12.968 -19.651 1.00 91.19 176 GLU A CA 1
ATOM 1426 C C . GLU A 1 176 ? -16.982 -13.506 -18.661 1.00 91.19 176 GLU A C 1
ATOM 1428 O O . GLU A 1 176 ? -17.854 -12.763 -18.205 1.00 91.19 176 GLU A O 1
ATOM 1433 N N . LYS A 1 177 ? -16.883 -14.793 -18.305 1.00 87.62 177 LYS A N 1
ATOM 1434 C CA . LYS A 1 177 ? -17.945 -15.502 -17.574 1.00 87.62 177 LYS A CA 1
ATOM 1435 C C . LYS A 1 177 ? -17.756 -15.533 -16.062 1.00 87.62 177 LYS A C 1
ATOM 1437 O O . LYS A 1 177 ? -18.742 -15.676 -15.343 1.00 87.62 177 LYS A O 1
ATOM 1442 N N . LYS A 1 178 ? -16.524 -15.439 -15.550 1.00 83.44 178 LYS A N 1
ATOM 1443 C CA . LYS A 1 178 ? -16.244 -15.557 -14.110 1.00 83.44 178 LYS A CA 1
ATOM 1444 C C . LYS A 1 178 ? -15.771 -14.234 -13.506 1.00 83.44 178 LYS A C 1
ATOM 1446 O O . LYS A 1 178 ? -15.061 -13.443 -14.124 1.00 83.44 178 LYS A O 1
ATOM 1451 N N . ALA A 1 179 ? -16.140 -14.001 -12.249 1.00 84.88 179 ALA A N 1
ATOM 1452 C CA . ALA A 1 179 ? -15.696 -12.850 -11.458 1.00 84.88 179 ALA A CA 1
ATOM 1453 C C . ALA A 1 179 ? -14.395 -13.154 -10.680 1.00 84.88 179 ALA A C 1
ATOM 1455 O O . ALA A 1 179 ? -14.280 -12.839 -9.498 1.00 84.88 179 ALA A O 1
ATOM 1456 N N . LEU A 1 180 ? -13.419 -13.799 -11.336 1.00 92.69 180 LEU A N 1
ATOM 1457 C CA . LEU A 1 180 ? -12.136 -14.175 -10.719 1.00 92.69 180 LEU A CA 1
ATOM 1458 C C . LEU A 1 180 ? -11.109 -13.034 -10.693 1.00 92.69 180 LEU A C 1
ATOM 1460 O O . LEU A 1 180 ? -10.074 -13.189 -10.063 1.00 92.69 180 LEU A O 1
ATOM 1464 N N . LEU A 1 181 ? -11.383 -11.902 -11.346 1.00 95.38 181 LEU A N 1
ATOM 1465 C CA . LEU A 1 181 ? -10.562 -10.691 -11.291 1.00 95.38 181 LEU A CA 1
ATOM 1466 C C . LEU A 1 181 ? -11.428 -9.513 -10.841 1.00 95.38 181 LEU A C 1
ATOM 1468 O O . LEU A 1 181 ? -12.434 -9.201 -11.483 1.00 95.38 181 LEU A O 1
ATOM 1472 N N . VAL A 1 182 ? -11.026 -8.872 -9.745 1.00 92.31 182 VAL A N 1
ATOM 1473 C CA . VAL A 1 182 ? -11.687 -7.699 -9.157 1.00 92.31 182 VAL A CA 1
ATOM 1474 C C . VAL A 1 182 ? -10.658 -6.574 -8.982 1.00 92.31 182 VAL A C 1
ATOM 1476 O O . VAL A 1 182 ? -9.534 -6.870 -8.585 1.00 92.31 182 VAL A O 1
ATOM 1479 N N . PRO A 1 183 ? -11.003 -5.303 -9.267 1.00 92.00 183 PRO A N 1
ATOM 1480 C CA . PRO A 1 183 ? -12.318 -4.814 -9.689 1.00 92.00 183 PRO A CA 1
ATOM 1481 C C . PRO A 1 183 ? -12.613 -5.046 -11.185 1.00 92.00 183 PRO A C 1
ATOM 1483 O O . PRO A 1 183 ? -11.759 -5.487 -11.961 1.00 92.00 183 PRO A O 1
ATOM 1486 N N . VAL A 1 184 ? -13.860 -4.786 -11.594 1.00 91.38 184 VAL A N 1
ATOM 1487 C CA . VAL A 1 184 ? -14.373 -5.090 -12.946 1.00 91.38 184 VAL A CA 1
ATOM 1488 C C . VAL A 1 184 ? -13.611 -4.325 -14.032 1.00 91.38 184 VAL A C 1
ATOM 1490 O O . VAL A 1 184 ? -13.451 -4.824 -15.147 1.00 91.38 184 VAL A O 1
ATOM 1493 N N . GLU A 1 185 ? -13.107 -3.139 -13.715 1.00 90.69 185 GLU A N 1
ATOM 1494 C CA . GLU A 1 185 ? -12.290 -2.292 -14.581 1.00 90.69 185 GLU A CA 1
ATOM 1495 C C . GLU A 1 185 ? -11.021 -3.027 -15.022 1.00 90.69 185 GLU A C 1
ATOM 1497 O O . GLU A 1 185 ? -10.717 -3.060 -16.214 1.00 90.69 185 GLU A O 1
ATOM 1502 N N . ARG A 1 186 ? -10.340 -3.717 -14.095 1.00 92.44 186 ARG A N 1
ATOM 1503 C CA . ARG A 1 186 ? -9.143 -4.520 -14.403 1.00 92.44 186 ARG A CA 1
ATOM 1504 C C . ARG A 1 186 ? -9.480 -5.711 -15.279 1.00 92.44 186 ARG A C 1
ATOM 1506 O O . ARG A 1 186 ? -8.740 -6.036 -16.202 1.00 92.44 186 ARG A O 1
ATOM 1513 N N . ARG A 1 187 ? -10.639 -6.328 -15.051 1.00 93.50 187 ARG A N 1
ATOM 1514 C CA . ARG A 1 187 ? -11.135 -7.412 -15.905 1.00 93.50 187 ARG A CA 1
ATOM 1515 C C . ARG A 1 187 ? -11.382 -6.953 -17.337 1.00 93.50 187 ARG A C 1
ATOM 1517 O O . ARG A 1 187 ? -10.986 -7.650 -18.265 1.00 93.50 187 ARG A O 1
ATOM 1524 N N . LYS A 1 188 ? -11.977 -5.771 -17.526 1.00 92.25 188 LYS A N 1
ATOM 1525 C CA . LYS A 1 188 ? -12.172 -5.166 -18.855 1.00 92.25 188 LYS A CA 1
ATOM 1526 C C . LYS A 1 188 ? -10.835 -4.849 -19.533 1.00 92.25 188 LYS A C 1
ATOM 1528 O O . LYS A 1 188 ? -10.680 -5.133 -20.717 1.00 92.25 188 LYS A O 1
ATOM 1533 N N . GLU A 1 189 ? -9.876 -4.306 -18.786 1.00 91.44 189 GLU A N 1
ATOM 1534 C CA . GLU A 1 189 ? -8.518 -4.019 -19.267 1.00 91.44 189 GLU A CA 1
ATOM 1535 C C . GLU A 1 189 ? -7.821 -5.292 -19.775 1.00 91.44 189 GLU A C 1
ATOM 1537 O O . GLU A 1 189 ? -7.363 -5.335 -20.920 1.00 91.44 189 GLU A O 1
ATOM 1542 N N . MET A 1 190 ? -7.820 -6.360 -18.969 1.00 93.81 190 MET A N 1
ATOM 1543 C CA . MET A 1 190 ? -7.225 -7.644 -19.352 1.00 93.81 190 MET A CA 1
ATOM 1544 C C . MET A 1 190 ? -7.948 -8.290 -20.531 1.00 93.81 190 MET A C 1
ATOM 1546 O O . MET A 1 190 ? -7.285 -8.781 -21.440 1.00 93.81 190 MET A O 1
ATOM 1550 N N . LEU A 1 191 ? -9.285 -8.239 -20.570 1.00 92.81 191 LEU A N 1
ATOM 1551 C CA . LEU A 1 191 ? -10.063 -8.765 -21.694 1.00 92.81 191 LEU A CA 1
ATOM 1552 C C . LEU A 1 191 ? -9.697 -8.057 -23.004 1.00 92.81 191 LEU A C 1
ATOM 1554 O O . LEU A 1 191 ? -9.458 -8.709 -24.018 1.00 92.81 191 LEU A O 1
ATOM 1558 N N . ASN A 1 192 ? -9.602 -6.725 -22.982 1.00 91.00 192 ASN A N 1
ATOM 1559 C CA . ASN A 1 192 ? -9.217 -5.944 -24.156 1.00 91.00 192 ASN A CA 1
ATOM 1560 C C . ASN A 1 192 ? -7.799 -6.277 -24.629 1.00 91.00 192 ASN A C 1
ATOM 1562 O O . ASN A 1 192 ? -7.575 -6.399 -25.834 1.00 91.00 192 ASN A O 1
ATOM 1566 N N . ARG A 1 193 ? -6.856 -6.462 -23.700 1.00 90.19 193 ARG A N 1
ATOM 1567 C CA . ARG A 1 193 ? -5.481 -6.849 -24.034 1.00 90.19 193 ARG A CA 1
ATOM 1568 C C . ARG A 1 193 ? -5.407 -8.274 -24.595 1.00 90.19 193 ARG A C 1
ATOM 1570 O O . ARG A 1 193 ? -4.740 -8.492 -25.602 1.00 90.19 193 ARG A O 1
ATOM 1577 N N . LEU A 1 194 ? -6.134 -9.219 -23.999 1.00 91.69 194 LEU A N 1
ATOM 1578 C CA . LEU A 1 194 ? -6.115 -10.644 -24.351 1.00 91.69 194 LEU A CA 1
ATOM 1579 C C . LEU A 1 194 ? -6.851 -10.978 -25.662 1.00 91.69 194 LEU A C 1
ATOM 1581 O O . LEU A 1 194 ? -6.698 -12.074 -26.194 1.00 91.69 194 LEU A O 1
ATOM 1585 N N . ARG A 1 195 ? -7.635 -10.052 -26.226 1.00 88.75 195 ARG A N 1
ATOM 1586 C CA . ARG A 1 195 ? -8.225 -10.217 -27.570 1.00 88.75 195 ARG A CA 1
ATOM 1587 C C . ARG A 1 195 ? -7.179 -10.266 -28.684 1.00 88.75 195 ARG A C 1
ATOM 1589 O O . ARG A 1 195 ? -7.470 -10.759 -29.769 1.00 88.75 195 ARG A O 1
ATOM 1596 N N . ARG A 1 196 ? -5.973 -9.754 -28.435 1.00 88.81 196 ARG A N 1
ATOM 1597 C CA . ARG A 1 196 ? -4.842 -9.854 -29.365 1.00 88.81 196 ARG A CA 1
ATOM 1598 C C . ARG A 1 196 ? -4.199 -11.243 -29.252 1.00 88.81 196 ARG A C 1
ATOM 1600 O O . ARG A 1 196 ? -4.208 -11.796 -28.154 1.00 88.81 196 ARG A O 1
ATOM 1607 N N . PRO A 1 197 ? -3.641 -11.819 -30.333 1.00 89.00 197 PRO A N 1
ATOM 1608 C CA . PRO A 1 197 ? -2.971 -13.117 -30.272 1.00 89.00 197 PRO A CA 1
ATOM 1609 C C . PRO A 1 197 ? -1.900 -13.162 -29.178 1.00 89.00 197 PRO A C 1
ATOM 1611 O O . PRO A 1 197 ? -0.986 -12.335 -29.151 1.00 89.00 197 PRO A O 1
ATOM 1614 N N . LEU A 1 198 ? -2.031 -14.123 -28.267 1.00 90.44 198 LEU A N 1
ATOM 1615 C CA . LEU A 1 198 ? -1.117 -14.313 -27.153 1.00 90.44 198 LEU A CA 1
ATOM 1616 C C . LEU A 1 198 ? 0.143 -15.030 -27.649 1.00 90.44 198 LEU A C 1
ATOM 1618 O O . LEU A 1 198 ? 0.047 -16.015 -28.375 1.00 90.44 198 LEU A O 1
ATOM 1622 N N . ARG A 1 199 ? 1.326 -14.543 -27.263 1.00 87.19 199 ARG A N 1
ATOM 1623 C CA . ARG A 1 199 ? 2.602 -15.211 -27.559 1.00 87.19 199 ARG A CA 1
ATOM 1624 C C . ARG A 1 199 ? 2.945 -16.238 -26.490 1.00 87.19 199 ARG A C 1
ATOM 1626 O O . ARG A 1 199 ? 2.506 -16.128 -25.349 1.00 87.19 199 ARG A O 1
ATOM 1633 N N . ASP A 1 200 ? 3.775 -17.200 -26.862 1.00 91.69 200 ASP A N 1
ATOM 1634 C CA . ASP A 1 200 ? 4.351 -18.143 -25.912 1.00 91.69 200 ASP A CA 1
ATOM 1635 C C . ASP A 1 200 ? 5.364 -17.450 -24.996 1.00 91.69 200 ASP A C 1
ATOM 1637 O O . ASP A 1 200 ? 6.058 -16.505 -25.379 1.00 91.69 200 ASP A O 1
ATOM 1641 N N . LEU A 1 201 ? 5.401 -17.893 -23.742 1.00 90.12 201 LEU A N 1
ATOM 1642 C CA . LEU A 1 201 ? 6.162 -17.250 -22.684 1.00 90.12 201 LEU A CA 1
ATOM 1643 C C . LEU A 1 201 ? 7.542 -17.882 -22.595 1.00 90.12 201 LEU A C 1
ATOM 1645 O O . LEU A 1 201 ? 7.659 -19.078 -22.361 1.00 90.12 201 LEU A O 1
ATOM 1649 N N . SER A 1 202 ? 8.594 -17.083 -22.687 1.00 89.56 202 SER A N 1
ATOM 1650 C CA . SER A 1 202 ? 9.926 -17.560 -22.331 1.00 89.56 202 SER A CA 1
ATOM 1651 C C . SER A 1 202 ? 10.006 -17.852 -20.825 1.00 89.56 202 SER A C 1
ATOM 1653 O O . SER A 1 202 ? 9.696 -16.983 -20.013 1.00 89.56 202 SER A O 1
ATOM 1655 N N . VAL A 1 203 ? 10.430 -19.061 -20.453 1.00 91.62 203 VAL A N 1
ATOM 1656 C CA . VAL A 1 203 ? 10.493 -19.547 -19.058 1.00 91.62 203 VAL A CA 1
ATOM 1657 C C . VAL A 1 203 ? 11.909 -19.879 -18.596 1.00 91.62 203 VAL A C 1
ATOM 1659 O O . VAL A 1 203 ? 12.097 -20.396 -17.497 1.00 91.62 203 VAL A O 1
ATOM 1662 N N . SER A 1 204 ? 12.920 -19.571 -19.410 1.00 91.81 204 SER A N 1
ATOM 1663 C CA . SER A 1 204 ? 14.321 -19.728 -19.019 1.00 91.81 204 SER A CA 1
ATOM 1664 C C . SER A 1 204 ? 15.253 -18.693 -19.652 1.00 91.81 204 SER A C 1
ATOM 1666 O O . SER A 1 204 ? 14.922 -18.041 -20.648 1.00 91.81 204 SER A O 1
ATOM 1668 N N . ARG A 1 205 ? 16.452 -18.559 -19.088 1.00 86.38 205 ARG A N 1
ATOM 1669 C CA . ARG A 1 205 ? 17.547 -17.734 -19.616 1.00 86.38 205 ARG A CA 1
ATOM 1670 C C . ARG A 1 205 ? 18.853 -18.513 -19.541 1.00 86.38 205 ARG A C 1
ATOM 1672 O O . ARG A 1 205 ? 19.113 -19.152 -18.525 1.00 86.38 205 ARG A O 1
ATOM 1679 N N . SER A 1 206 ? 19.668 -18.416 -20.585 1.00 85.31 206 SER A N 1
ATOM 1680 C CA . SER A 1 206 ? 21.005 -19.021 -20.648 1.00 85.31 206 SER A CA 1
ATOM 1681 C C . SER A 1 206 ? 22.077 -18.118 -20.024 1.00 85.31 206 SER A C 1
ATOM 1683 O O . SER A 1 206 ? 23.075 -18.591 -19.487 1.00 85.31 206 SER A O 1
ATOM 1685 N N . LYS A 1 207 ? 21.868 -16.794 -20.065 1.00 81.50 207 LYS A N 1
ATOM 1686 C CA . LYS A 1 207 ? 22.816 -15.796 -19.534 1.00 81.50 207 LYS A CA 1
ATOM 1687 C C . LYS A 1 207 ? 22.596 -15.440 -18.062 1.00 81.50 207 LYS A C 1
ATOM 1689 O O . LYS A 1 207 ? 23.451 -14.792 -17.459 1.00 81.50 207 LYS A O 1
ATOM 1694 N N . LEU A 1 208 ? 21.457 -15.827 -17.484 1.00 81.19 208 LEU A N 1
ATOM 1695 C CA . LEU A 1 208 ? 21.155 -15.571 -16.078 1.00 81.19 208 LEU A CA 1
ATOM 1696 C C . LEU A 1 208 ? 22.005 -16.496 -15.201 1.00 81.19 208 LEU A C 1
ATOM 1698 O O . LEU A 1 208 ? 22.052 -17.696 -15.441 1.00 81.19 208 LEU A O 1
ATOM 1702 N N . LYS A 1 209 ? 22.663 -15.936 -14.181 1.00 84.56 209 LYS A N 1
ATOM 1703 C CA . LYS A 1 209 ? 23.531 -16.692 -13.257 1.00 84.56 209 LYS A CA 1
ATOM 1704 C C . LYS A 1 209 ? 22.917 -16.931 -11.876 1.00 84.56 209 LYS A C 1
ATOM 1706 O O . LYS A 1 209 ? 23.431 -17.749 -11.121 1.00 84.56 209 LYS A O 1
ATOM 1711 N N . TRP A 1 210 ? 21.846 -16.215 -11.532 1.00 91.44 210 TRP A N 1
ATOM 1712 C CA . TRP A 1 210 ? 21.224 -16.264 -10.211 1.00 91.44 210 TRP A CA 1
ATOM 1713 C C . TRP A 1 210 ? 19.743 -16.640 -10.303 1.00 91.44 210 TRP A C 1
ATOM 1715 O O . TRP A 1 210 ? 18.912 -15.836 -10.729 1.00 91.44 210 TRP A O 1
ATOM 1725 N N . GLY A 1 211 ? 19.432 -17.875 -9.907 1.00 92.75 211 GLY A N 1
ATOM 1726 C CA . GLY A 1 211 ? 18.082 -18.431 -9.883 1.00 92.75 211 GLY A CA 1
ATOM 1727 C C . GLY A 1 211 ? 18.082 -19.953 -9.749 1.00 92.75 211 GLY A C 1
ATOM 1728 O O . GLY A 1 211 ? 19.113 -20.571 -9.472 1.00 92.75 211 GLY A O 1
ATOM 1729 N N . ILE A 1 212 ? 16.921 -20.569 -9.961 1.00 94.31 212 ILE A N 1
ATOM 1730 C CA . ILE A 1 212 ? 16.752 -22.025 -9.888 1.00 94.31 212 ILE A CA 1
ATOM 1731 C C . ILE A 1 212 ? 17.223 -22.671 -11.208 1.00 94.31 212 ILE A C 1
ATOM 1733 O O . ILE A 1 212 ? 16.709 -22.302 -12.267 1.00 94.31 212 ILE A O 1
ATOM 1737 N N . PRO A 1 213 ? 18.149 -23.652 -11.182 1.00 93.69 213 PRO A N 1
ATOM 1738 C CA . PRO A 1 213 ? 18.580 -24.358 -12.389 1.00 93.69 213 PRO A CA 1
ATOM 1739 C C . PRO A 1 213 ? 17.414 -25.013 -13.132 1.00 93.69 213 PRO A C 1
ATOM 1741 O O . PRO A 1 213 ? 16.538 -25.626 -12.512 1.00 93.69 213 PRO A O 1
ATOM 1744 N N . PHE A 1 214 ? 17.419 -24.906 -14.459 1.00 94.25 214 PHE A N 1
ATOM 1745 C CA . PHE A 1 214 ? 16.368 -25.453 -15.304 1.00 94.25 214 PHE A CA 1
ATOM 1746 C C . PHE A 1 214 ? 16.513 -26.989 -15.416 1.00 94.25 214 PHE A C 1
ATOM 1748 O O . PHE A 1 214 ? 17.588 -27.469 -15.777 1.00 94.25 214 PHE A O 1
ATOM 1755 N N . PRO A 1 215 ? 15.477 -27.801 -15.112 1.00 92.38 215 PRO A N 1
ATOM 1756 C CA . PRO A 1 215 ? 15.659 -29.239 -14.879 1.00 92.38 215 PRO A CA 1
ATOM 1757 C C . PRO A 1 215 ? 16.105 -30.061 -16.090 1.00 92.38 215 PRO A C 1
ATOM 1759 O O . PRO A 1 215 ? 16.703 -31.117 -15.910 1.00 92.38 215 PRO A O 1
ATOM 1762 N N . ILE A 1 216 ? 15.793 -29.606 -17.306 1.00 93.44 216 ILE A N 1
ATOM 1763 C CA . ILE A 1 216 ? 16.090 -30.334 -18.552 1.00 93.44 216 ILE A CA 1
ATOM 1764 C C . ILE A 1 216 ? 17.299 -29.773 -19.309 1.00 93.44 216 ILE A C 1
ATOM 1766 O O . ILE A 1 216 ? 17.717 -30.364 -20.300 1.00 93.44 216 ILE A O 1
ATOM 1770 N N . ASP A 1 217 ? 17.865 -28.650 -18.856 1.00 93.06 217 ASP A N 1
ATOM 1771 C CA . ASP A 1 217 ? 19.040 -28.029 -19.470 1.00 93.06 217 ASP A CA 1
ATOM 1772 C C . ASP A 1 217 ? 19.819 -27.221 -18.430 1.00 93.06 217 ASP A C 1
ATOM 1774 O O . ASP A 1 217 ? 19.425 -26.122 -18.042 1.00 93.06 217 ASP A O 1
ATOM 1778 N N . SER A 1 218 ? 20.954 -27.758 -17.983 1.00 88.44 218 SER A N 1
ATOM 1779 C CA . SER A 1 218 ? 21.754 -27.161 -16.910 1.00 88.44 218 SER A CA 1
ATOM 1780 C C . SER A 1 218 ? 22.415 -25.833 -17.286 1.00 88.44 218 SER A C 1
ATOM 1782 O O . SER A 1 218 ? 22.942 -25.157 -16.405 1.00 88.44 218 SER A O 1
ATOM 1784 N N . LYS A 1 219 ? 22.430 -25.456 -18.573 1.00 90.19 219 LYS A N 1
ATOM 1785 C CA . LYS A 1 219 ? 22.911 -24.138 -19.019 1.00 90.19 219 LYS A CA 1
ATOM 1786 C C . LYS A 1 219 ? 21.862 -23.046 -18.823 1.00 90.19 219 LYS A C 1
ATOM 1788 O O . LYS A 1 219 ? 22.182 -21.872 -18.969 1.00 90.19 219 LYS A O 1
ATOM 1793 N N . HIS A 1 220 ? 20.625 -23.428 -18.520 1.00 92.12 220 HIS A N 1
ATOM 1794 C CA . HIS A 1 220 ? 19.507 -22.522 -18.347 1.00 92.12 220 HIS A CA 1
ATOM 1795 C C . HIS A 1 220 ? 19.111 -22.398 -16.873 1.00 92.12 220 HIS A C 1
ATOM 1797 O O . HIS A 1 220 ? 19.190 -23.342 -16.085 1.00 92.12 220 HIS A O 1
ATOM 1803 N N . ILE A 1 221 ? 18.623 -21.216 -16.514 1.00 90.94 221 ILE A N 1
ATOM 1804 C CA . ILE A 1 221 ? 17.977 -20.922 -15.233 1.00 90.94 221 ILE A CA 1
ATOM 1805 C C . ILE A 1 221 ? 16.514 -20.579 -15.506 1.00 90.94 221 ILE A C 1
ATOM 1807 O O . ILE A 1 221 ? 16.212 -19.971 -16.539 1.00 90.94 221 ILE A O 1
ATOM 1811 N N . PHE A 1 222 ? 15.606 -20.964 -14.603 1.00 90.56 222 PHE A N 1
ATOM 1812 C CA . PHE A 1 222 ? 14.209 -20.533 -14.662 1.00 90.56 222 PHE A CA 1
ATOM 1813 C C . PHE A 1 222 ? 14.113 -19.009 -14.756 1.00 90.56 222 PHE A C 1
ATOM 1815 O O . PHE A 1 222 ? 14.761 -18.272 -14.016 1.00 90.56 222 PHE A O 1
ATOM 1822 N N . PHE A 1 223 ? 13.296 -18.535 -15.690 1.00 82.12 223 PHE A N 1
ATOM 1823 C CA . PHE A 1 223 ? 13.001 -17.119 -15.824 1.00 82.12 223 PHE A CA 1
ATOM 1824 C C . PHE A 1 223 ? 11.806 -16.758 -14.942 1.00 82.12 223 PHE A C 1
ATOM 1826 O O . PHE A 1 223 ? 10.794 -17.461 -14.966 1.00 82.12 223 PHE A O 1
ATOM 1833 N N . VAL A 1 224 ? 11.962 -15.653 -14.207 1.00 74.88 224 VAL A N 1
ATOM 1834 C CA . VAL A 1 224 ? 11.158 -15.126 -13.088 1.00 74.88 224 VAL A CA 1
ATOM 1835 C C . VAL A 1 224 ? 9.738 -15.674 -12.954 1.00 74.88 224 VAL A C 1
ATOM 1837 O O . VAL A 1 224 ? 9.376 -16.181 -11.900 1.00 74.88 224 VAL A O 1
ATOM 1840 N N . TRP A 1 225 ? 8.913 -15.640 -13.998 1.00 83.88 225 TRP A N 1
ATOM 1841 C CA . TRP A 1 225 ? 7.500 -16.014 -13.889 1.00 83.88 225 TRP A CA 1
ATOM 1842 C C . TRP A 1 225 ? 7.235 -17.503 -13.607 1.00 83.88 225 TRP A C 1
ATOM 1844 O O . TRP A 1 225 ? 6.239 -17.814 -12.961 1.00 83.88 225 TRP A O 1
ATOM 1854 N N . MET A 1 226 ? 8.115 -18.421 -14.023 1.00 88.12 226 MET A N 1
ATOM 1855 C CA . MET A 1 226 ? 8.019 -19.859 -13.686 1.00 88.12 226 MET A CA 1
ATOM 1856 C C . MET A 1 226 ? 8.736 -20.198 -12.361 1.00 88.12 226 MET A C 1
ATOM 1858 O O . MET A 1 226 ? 8.989 -21.356 -12.057 1.00 88.12 226 MET A O 1
ATOM 1862 N N . ASP A 1 227 ? 9.080 -19.182 -11.577 1.00 93.62 227 ASP A N 1
ATOM 1863 C CA . ASP A 1 227 ? 9.708 -19.278 -10.258 1.00 93.62 227 ASP A CA 1
ATOM 1864 C C . ASP A 1 227 ? 8.819 -18.527 -9.254 1.00 93.62 227 ASP A C 1
ATOM 1866 O O . ASP A 1 227 ? 8.036 -19.129 -8.514 1.00 93.62 227 ASP A O 1
ATOM 1870 N N . ALA A 1 228 ? 8.784 -17.198 -9.373 1.00 95.44 228 ALA A N 1
ATOM 1871 C CA . ALA A 1 228 ? 8.066 -16.291 -8.492 1.00 95.44 228 ALA A CA 1
ATOM 1872 C C . ALA A 1 228 ? 6.577 -16.635 -8.346 1.00 95.44 228 ALA A C 1
ATOM 1874 O O . ALA A 1 228 ? 6.093 -16.740 -7.223 1.00 95.44 228 ALA A O 1
ATOM 1875 N N . LEU A 1 229 ? 5.830 -16.875 -9.433 1.00 97.44 229 LEU A N 1
ATOM 1876 C CA . LEU A 1 229 ? 4.376 -17.122 -9.351 1.00 97.44 229 LEU A CA 1
ATOM 1877 C C . LEU A 1 229 ? 4.021 -18.432 -8.631 1.00 97.44 229 LEU A C 1
ATOM 1879 O O . LEU A 1 229 ? 2.935 -18.558 -8.072 1.00 97.44 229 LEU A O 1
ATOM 1883 N N . ILE A 1 230 ? 4.946 -19.393 -8.578 1.00 97.94 230 ILE A N 1
ATOM 1884 C CA . ILE A 1 230 ? 4.730 -20.685 -7.917 1.00 97.94 230 ILE A CA 1
ATOM 1885 C C . ILE A 1 230 ? 4.780 -20.548 -6.387 1.00 97.94 230 ILE A C 1
ATOM 1887 O O . ILE A 1 230 ? 4.302 -21.434 -5.676 1.00 97.94 230 ILE A O 1
ATOM 1891 N N . ASN A 1 231 ? 5.268 -19.417 -5.856 1.00 98.25 231 ASN A N 1
ATOM 1892 C CA . ASN A 1 231 ? 5.337 -19.167 -4.414 1.00 98.25 231 ASN A CA 1
ATOM 1893 C C . ASN A 1 231 ? 3.997 -19.419 -3.700 1.00 98.25 231 ASN A C 1
ATOM 1895 O O . ASN A 1 231 ? 3.998 -19.977 -2.607 1.00 98.25 231 ASN A O 1
ATOM 1899 N N . TYR A 1 232 ? 2.873 -19.104 -4.353 1.00 98.38 232 TYR A N 1
ATOM 1900 C CA . TYR A 1 232 ? 1.528 -19.287 -3.807 1.00 98.38 232 TYR A CA 1
ATOM 1901 C C . TYR A 1 232 ? 1.170 -20.745 -3.524 1.00 98.38 232 TYR A C 1
ATOM 1903 O O . TYR A 1 232 ? 0.396 -21.024 -2.615 1.00 98.38 232 TYR A O 1
ATOM 1911 N N . LEU A 1 233 ? 1.722 -21.678 -4.300 1.00 98.50 233 LEU A N 1
ATOM 1912 C CA . LEU A 1 233 ? 1.589 -23.113 -4.052 1.00 98.50 233 LEU A CA 1
ATOM 1913 C C . LEU A 1 233 ? 2.613 -23.591 -3.019 1.00 98.50 233 LEU A C 1
ATOM 1915 O O . LEU A 1 233 ? 2.327 -24.496 -2.234 1.00 98.50 233 LEU A O 1
ATOM 1919 N N . SER A 1 234 ? 3.791 -22.966 -2.990 1.00 98.19 234 SER A N 1
ATOM 1920 C CA . SER A 1 234 ? 4.842 -23.260 -2.014 1.00 98.19 234 SER A CA 1
ATOM 1921 C C . SER A 1 234 ? 4.433 -22.912 -0.581 1.00 98.19 234 SER A C 1
ATOM 1923 O O . SER A 1 234 ? 4.779 -23.656 0.331 1.00 98.19 234 SER A O 1
ATOM 1925 N N . THR A 1 235 ? 3.673 -21.834 -0.362 1.00 97.75 235 THR A N 1
ATOM 1926 C CA . THR A 1 235 ? 3.194 -21.422 0.977 1.00 97.75 235 THR A CA 1
ATOM 1927 C C . THR A 1 235 ? 2.137 -22.368 1.551 1.00 97.75 235 THR A C 1
ATOM 1929 O O . THR A 1 235 ? 1.975 -22.467 2.769 1.00 97.75 235 THR A O 1
ATOM 1932 N N . VAL A 1 236 ? 1.460 -23.132 0.690 1.00 97.19 236 VAL A N 1
ATOM 1933 C CA . VAL A 1 236 ? 0.510 -24.188 1.072 1.00 97.19 236 VAL A CA 1
ATOM 1934 C C . VAL A 1 236 ? 1.088 -25.599 0.917 1.00 97.19 236 VAL A C 1
ATOM 1936 O O . VAL A 1 236 ? 0.340 -26.572 0.871 1.00 97.19 236 VAL A O 1
ATOM 1939 N N . ASP A 1 237 ? 2.416 -25.732 0.867 1.00 93.88 237 ASP A N 1
ATOM 1940 C CA . ASP A 1 237 ? 3.137 -27.010 0.834 1.00 93.88 237 ASP A CA 1
ATOM 1941 C C . ASP A 1 237 ? 2.646 -27.976 -0.263 1.00 93.88 237 ASP A C 1
ATOM 1943 O O . ASP A 1 237 ? 2.537 -29.184 -0.031 1.00 93.88 237 ASP A O 1
ATOM 1947 N N . TYR A 1 238 ? 2.314 -27.469 -1.456 1.00 96.44 238 TYR A N 1
ATOM 1948 C CA . TYR A 1 238 ? 1.825 -28.293 -2.566 1.00 96.44 238 TYR A CA 1
ATOM 1949 C C . TYR A 1 238 ? 2.723 -29.524 -2.831 1.00 96.44 238 TYR A C 1
ATOM 1951 O O . TYR A 1 238 ? 3.950 -29.387 -2.840 1.00 96.44 238 TYR A O 1
ATOM 1959 N N . PRO A 1 239 ? 2.158 -30.723 -3.095 1.00 92.12 239 PRO A N 1
ATOM 1960 C CA . PRO A 1 239 ? 0.731 -31.070 -3.182 1.00 92.12 239 PRO A CA 1
ATOM 1961 C C . PRO A 1 239 ? 0.155 -31.664 -1.876 1.00 92.12 239 PRO A C 1
ATOM 1963 O O . PRO A 1 239 ? -0.745 -32.502 -1.914 1.00 92.12 239 PRO A O 1
ATOM 1966 N N . ASN A 1 240 ? 0.707 -31.306 -0.712 1.00 92.25 240 ASN A N 1
ATOM 1967 C CA . ASN A 1 240 ? 0.385 -31.957 0.563 1.00 92.25 240 ASN A CA 1
ATOM 1968 C C . ASN A 1 240 ? -0.920 -31.438 1.198 1.00 92.25 240 ASN A C 1
ATOM 1970 O O . ASN A 1 240 ? -1.660 -30.643 0.629 1.00 92.25 240 ASN A O 1
ATOM 1974 N N . LYS A 1 241 ? -1.215 -31.886 2.426 1.00 89.06 241 LYS A N 1
ATOM 1975 C CA . LYS A 1 241 ? -2.474 -31.597 3.134 1.00 89.06 241 LYS A CA 1
ATOM 1976 C C . LYS A 1 241 ? -2.852 -30.108 3.179 1.00 89.06 241 LYS A C 1
ATOM 1978 O O . LYS A 1 241 ? -4.013 -29.790 2.949 1.00 89.06 241 LYS A O 1
ATOM 1983 N N . LYS A 1 242 ? -1.899 -29.205 3.441 1.00 92.94 242 LYS A N 1
ATOM 1984 C CA . LYS A 1 242 ? -2.168 -27.759 3.551 1.00 92.94 242 LYS A CA 1
ATOM 1985 C C . LYS A 1 242 ? -2.715 -27.168 2.243 1.00 92.94 242 LYS A C 1
ATOM 1987 O O . LYS A 1 242 ? -3.587 -26.306 2.293 1.00 92.94 242 LYS A O 1
ATOM 1992 N N . TYR A 1 243 ? -2.296 -27.692 1.091 1.00 96.06 243 TYR A N 1
ATOM 1993 C CA . TYR A 1 243 ? -2.854 -27.333 -0.212 1.00 96.06 243 TYR A CA 1
ATOM 1994 C C . TYR A 1 243 ? -4.335 -27.712 -0.302 1.00 96.06 243 TYR A C 1
ATOM 1996 O O . TYR A 1 243 ? -5.145 -26.866 -0.663 1.00 96.06 243 TYR A O 1
ATOM 2004 N N . ASN A 1 244 ? -4.713 -28.921 0.121 1.00 93.81 244 ASN A N 1
ATOM 2005 C CA . ASN A 1 244 ? -6.119 -29.352 0.126 1.00 93.81 244 ASN A CA 1
ATOM 2006 C C . ASN A 1 244 ? -6.987 -28.560 1.119 1.00 93.81 244 ASN A C 1
ATOM 2008 O O . ASN A 1 244 ? -8.188 -28.417 0.906 1.00 93.81 244 ASN A O 1
ATOM 2012 N N . ASP A 1 245 ? -6.392 -28.059 2.206 1.00 94.06 245 ASP A N 1
ATOM 2013 C CA . ASP A 1 245 ? -7.105 -27.271 3.216 1.00 94.06 245 ASP A CA 1
ATOM 2014 C C . ASP A 1 245 ? -7.356 -25.816 2.761 1.00 94.06 245 ASP A C 1
ATOM 2016 O O . ASP A 1 245 ? -8.331 -25.202 3.202 1.00 94.06 245 ASP A O 1
ATOM 2020 N N . PHE A 1 246 ? -6.497 -25.251 1.897 1.00 96.50 246 PHE A N 1
ATOM 2021 C CA . PHE A 1 246 ? -6.500 -23.812 1.592 1.00 96.50 246 PHE A CA 1
ATOM 2022 C C . PHE A 1 246 ? -6.622 -23.423 0.115 1.00 96.50 246 PHE A C 1
ATOM 2024 O O . PHE A 1 246 ? -7.142 -22.341 -0.161 1.00 96.50 246 PHE A O 1
ATOM 2031 N N . TRP A 1 247 ? -6.171 -24.245 -0.833 1.00 97.12 247 TRP A N 1
ATOM 2032 C CA . TRP A 1 247 ? -6.232 -23.930 -2.263 1.00 97.12 247 TRP A CA 1
ATOM 2033 C C . TRP A 1 247 ? -7.628 -24.216 -2.841 1.00 97.12 247 TRP A C 1
ATOM 2035 O O . TRP A 1 247 ? -8.263 -25.181 -2.416 1.00 97.12 247 TRP A O 1
ATOM 2045 N N . PRO A 1 248 ? -8.121 -23.421 -3.810 1.00 96.62 248 PRO A N 1
ATOM 2046 C CA . PRO A 1 248 ? -7.531 -22.211 -4.396 1.00 96.62 248 PRO A CA 1
ATOM 2047 C C . PRO A 1 248 ? -7.553 -21.013 -3.448 1.00 96.62 248 PRO A C 1
ATOM 2049 O O . PRO A 1 248 ? -8.394 -20.940 -2.552 1.00 96.62 248 PRO A O 1
ATOM 2052 N N . ALA A 1 249 ? -6.632 -20.067 -3.654 1.00 97.12 249 ALA A N 1
ATOM 2053 C CA . ALA A 1 249 ? -6.630 -18.818 -2.899 1.00 97.12 249 ALA A CA 1
ATOM 2054 C C . ALA A 1 249 ? -7.913 -18.011 -3.152 1.00 97.12 249 ALA A C 1
ATOM 2056 O O . ALA A 1 249 ? -8.343 -17.833 -4.298 1.00 97.12 249 ALA A O 1
ATOM 2057 N N . ASP A 1 250 ? -8.494 -17.498 -2.070 1.00 97.06 250 ASP A N 1
ATOM 2058 C CA . ASP A 1 250 ? -9.692 -16.661 -2.083 1.00 97.06 250 ASP A CA 1
ATOM 2059 C C . ASP A 1 250 ? -9.367 -15.219 -2.512 1.00 97.06 250 ASP A C 1
ATOM 2061 O O . ASP A 1 250 ? -10.230 -14.532 -3.068 1.00 97.06 250 ASP A O 1
ATOM 2065 N N . ALA A 1 251 ? -8.121 -14.772 -2.301 1.00 97.19 251 ALA A N 1
ATOM 2066 C CA . ALA A 1 251 ? -7.607 -13.504 -2.811 1.00 97.19 251 ALA A CA 1
ATOM 2067 C C . ALA A 1 251 ? -6.074 -13.496 -2.971 1.00 97.19 251 ALA A C 1
ATOM 2069 O O . ALA A 1 251 ? -5.332 -13.504 -1.991 1.00 97.19 251 ALA A O 1
ATOM 2070 N N . HIS A 1 252 ? -5.588 -13.375 -4.205 1.00 98.50 252 HIS A N 1
ATOM 2071 C CA . HIS A 1 252 ? -4.254 -12.834 -4.478 1.00 98.50 252 HIS A CA 1
ATOM 2072 C C . HIS A 1 252 ? -4.353 -11.311 -4.574 1.00 98.50 252 HIS A C 1
ATOM 2074 O O . HIS A 1 252 ? -4.856 -10.793 -5.573 1.00 98.50 252 HIS A O 1
ATOM 2080 N N . VAL A 1 253 ? -3.923 -10.613 -3.524 1.00 98.44 253 VAL A N 1
ATOM 2081 C CA . VAL A 1 253 ? -3.910 -9.150 -3.441 1.00 98.44 253 VAL A CA 1
ATOM 2082 C C . VAL A 1 253 ? -2.657 -8.634 -4.137 1.00 98.44 253 VAL A C 1
ATOM 2084 O O . VAL A 1 253 ? -1.551 -8.966 -3.718 1.00 98.44 253 VAL A O 1
ATOM 2087 N N . ILE A 1 254 ? -2.840 -7.864 -5.210 1.00 97.56 254 ILE A N 1
ATOM 2088 C CA . ILE A 1 254 ? -1.742 -7.402 -6.067 1.00 97.56 254 ILE A CA 1
ATOM 2089 C C . ILE A 1 254 ? -1.910 -5.954 -6.543 1.00 97.56 254 ILE A C 1
ATOM 2091 O O . ILE A 1 254 ? -3.028 -5.470 -6.754 1.00 97.56 254 ILE A O 1
ATOM 2095 N N . GLY A 1 255 ? -0.801 -5.287 -6.842 1.00 94.62 255 GLY A N 1
ATOM 2096 C CA . GLY A 1 255 ? -0.799 -4.037 -7.603 1.00 94.62 255 GLY A CA 1
ATOM 2097 C C . GLY A 1 255 ? -1.350 -4.180 -9.032 1.00 94.62 255 GLY A C 1
ATOM 2098 O O . GLY A 1 255 ? -1.254 -5.228 -9.680 1.00 94.62 255 GLY A O 1
ATOM 2099 N N . ARG A 1 256 ? -1.948 -3.103 -9.561 1.00 91.50 256 ARG A N 1
ATOM 2100 C CA . ARG A 1 256 ? -2.478 -3.039 -10.942 1.00 91.50 256 ARG A CA 1
ATOM 2101 C C . ARG A 1 256 ? -1.441 -3.313 -12.041 1.00 91.50 256 ARG A C 1
ATOM 2103 O O . ARG A 1 256 ? -1.814 -3.705 -13.142 1.00 91.50 256 ARG A O 1
ATOM 2110 N N . ASP A 1 257 ? -0.160 -3.100 -11.765 1.00 88.62 257 ASP A N 1
ATOM 2111 C CA . ASP A 1 257 ? 0.971 -3.296 -12.679 1.00 88.62 257 ASP A CA 1
ATOM 2112 C C . ASP A 1 257 ? 1.254 -4.764 -13.012 1.00 88.62 257 ASP A C 1
ATOM 2114 O O . ASP A 1 257 ? 1.756 -5.053 -14.098 1.00 88.62 257 ASP A O 1
ATOM 2118 N N . ILE A 1 258 ? 0.879 -5.689 -12.127 1.00 92.75 258 ILE A N 1
ATOM 2119 C CA . ILE A 1 258 ? 1.181 -7.123 -12.260 1.00 92.75 258 ILE A CA 1
ATOM 2120 C C . ILE A 1 258 ? -0.068 -7.985 -12.502 1.00 92.75 258 ILE A C 1
ATOM 2122 O O . ILE A 1 258 ? -0.026 -9.213 -12.394 1.00 92.75 258 ILE A O 1
ATOM 2126 N N . VAL A 1 259 ? -1.196 -7.371 -12.881 1.00 95.19 259 VAL A N 1
ATOM 2127 C CA . VAL A 1 259 ? -2.458 -8.089 -13.159 1.00 95.19 259 VAL A CA 1
ATOM 2128 C C . VAL A 1 259 ? -2.302 -9.077 -14.311 1.00 95.19 259 VAL A C 1
ATOM 2130 O O . VAL A 1 259 ? -2.805 -10.199 -14.230 1.00 95.19 259 VAL A O 1
ATOM 2133 N N . TRP A 1 260 ? -1.566 -8.707 -15.361 1.00 93.69 260 TRP A N 1
ATOM 2134 C CA . TRP A 1 260 ? -1.290 -9.598 -16.493 1.00 93.69 260 TRP A CA 1
ATOM 2135 C C . TRP A 1 260 ? -0.554 -10.867 -16.054 1.00 93.69 260 TRP A C 1
ATOM 2137 O O . TRP A 1 260 ? -0.907 -11.978 -16.456 1.00 93.69 260 TRP A O 1
ATOM 2147 N N . HIS A 1 261 ? 0.430 -10.721 -15.167 1.00 94.25 261 HIS A N 1
ATOM 2148 C CA . HIS A 1 261 ? 1.199 -11.843 -14.638 1.00 94.25 261 HIS A CA 1
ATOM 2149 C C . HIS A 1 261 ? 0.325 -12.814 -13.848 1.00 94.25 261 HIS A C 1
ATOM 2151 O O . HIS A 1 261 ? 0.485 -14.020 -13.989 1.00 94.25 261 HIS A O 1
ATOM 2157 N N . HIS A 1 262 ? -0.660 -12.313 -13.105 1.00 97.31 262 HIS A N 1
ATOM 2158 C CA . HIS A 1 262 ? -1.518 -13.141 -12.252 1.00 97.31 262 HIS A CA 1
ATOM 2159 C C . HIS A 1 262 ? -2.739 -13.728 -12.966 1.00 97.31 262 HIS A C 1
ATOM 2161 O O . HIS A 1 262 ? -3.277 -14.737 -12.520 1.00 97.31 262 HIS A O 1
ATOM 2167 N N . THR A 1 263 ? -3.188 -13.115 -14.063 1.00 96.88 263 THR A N 1
ATOM 2168 C CA . THR A 1 263 ? -4.455 -13.486 -14.727 1.00 96.88 263 THR A CA 1
ATOM 2169 C C . THR A 1 263 ? -4.264 -14.063 -16.123 1.00 96.88 263 THR A C 1
ATOM 2171 O O . THR A 1 263 ? -5.178 -14.674 -16.665 1.00 96.88 263 THR A O 1
ATOM 2174 N N . VAL A 1 264 ? -3.072 -13.925 -16.706 1.00 95.62 264 VAL A N 1
ATOM 2175 C CA . VAL A 1 264 ? -2.731 -14.530 -17.998 1.00 95.62 264 VAL A CA 1
ATOM 2176 C C . VAL A 1 264 ? -1.615 -15.540 -17.815 1.00 95.62 264 VAL A C 1
ATOM 2178 O O . VAL A 1 264 ? -1.828 -16.725 -18.069 1.00 95.62 264 VAL A O 1
ATOM 2181 N N . ILE A 1 265 ? -0.454 -15.110 -17.316 1.00 95.94 265 ILE A N 1
ATOM 2182 C CA . ILE A 1 265 ? 0.702 -16.004 -17.167 1.00 95.94 265 ILE A CA 1
ATOM 2183 C C . ILE A 1 265 ? 0.414 -17.077 -16.113 1.00 95.94 265 ILE A C 1
ATOM 2185 O O . ILE A 1 265 ? 0.428 -18.266 -16.426 1.00 95.94 265 ILE A O 1
ATOM 2189 N N . TRP A 1 266 ? 0.090 -16.667 -14.885 1.00 98.00 266 TRP A N 1
ATOM 2190 C CA . TRP A 1 266 ? -0.127 -17.590 -13.775 1.00 98.00 266 TRP A CA 1
ATOM 2191 C C . TRP A 1 266 ? -1.273 -18.559 -14.044 1.00 98.00 266 TRP A C 1
ATOM 2193 O O . TRP A 1 266 ? -1.107 -19.770 -13.930 1.00 98.00 266 TRP A O 1
ATOM 2203 N N . TRP A 1 267 ? -2.424 -18.045 -14.485 1.00 98.00 267 TRP A N 1
ATOM 2204 C CA . TRP A 1 267 ? -3.560 -18.895 -14.832 1.00 98.00 267 TRP A CA 1
ATOM 2205 C C . TRP A 1 267 ? -3.244 -19.868 -15.969 1.00 98.00 267 TRP A C 1
ATOM 2207 O O . TRP A 1 267 ? -3.689 -21.008 -15.903 1.00 98.00 267 TRP A O 1
ATOM 2217 N N . SER A 1 268 ? -2.443 -19.489 -16.971 1.00 98.19 268 SER A N 1
ATOM 2218 C CA . SER A 1 268 ? -2.008 -20.439 -18.008 1.00 98.19 268 SER A CA 1
ATOM 2219 C C . SER A 1 268 ? -1.141 -21.559 -17.436 1.00 98.19 268 SER A C 1
ATOM 2221 O O . SER A 1 268 ? -1.349 -22.722 -17.780 1.00 98.19 268 SER A O 1
ATOM 2223 N N . ILE A 1 269 ? -0.200 -21.230 -16.542 1.00 98.19 269 ILE A N 1
ATOM 2224 C CA . ILE A 1 269 ? 0.648 -22.220 -15.859 1.00 98.19 269 ILE A CA 1
ATOM 2225 C C . ILE A 1 269 ? -0.226 -23.192 -15.057 1.00 98.19 269 ILE A C 1
ATOM 2227 O O . ILE A 1 269 ? -0.077 -24.406 -15.191 1.00 98.19 269 ILE A O 1
ATOM 2231 N N . LEU A 1 270 ? -1.189 -22.677 -14.288 1.00 98.38 270 LEU A N 1
ATOM 2232 C CA . LEU A 1 270 ? -2.124 -23.490 -13.509 1.00 98.38 270 LEU A CA 1
ATOM 2233 C C . LEU A 1 270 ? -3.023 -24.369 -14.388 1.00 98.38 270 LEU A C 1
ATOM 2235 O O . LEU A 1 270 ? -3.181 -25.554 -14.101 1.00 98.38 270 LEU A O 1
ATOM 2239 N N . LEU A 1 271 ? -3.565 -23.827 -15.485 1.00 98.38 271 LEU A N 1
ATOM 2240 C CA . LEU A 1 271 ? -4.358 -24.591 -16.454 1.00 98.38 271 LEU A CA 1
ATOM 2241 C C . LEU A 1 271 ? -3.543 -25.732 -17.075 1.00 98.38 271 LEU A C 1
ATOM 2243 O O . LEU A 1 271 ? -4.068 -26.833 -17.235 1.00 98.38 271 LEU A O 1
ATOM 2247 N N . SER A 1 272 ? -2.269 -25.490 -17.396 1.00 98.44 272 SER A N 1
ATOM 2248 C CA . SER A 1 272 ? -1.369 -26.526 -17.911 1.00 98.44 272 SER A CA 1
ATOM 2249 C C . SER A 1 272 ? -1.055 -27.594 -16.864 1.00 98.44 272 SER A C 1
ATOM 2251 O O . SER A 1 272 ? -1.135 -28.786 -17.163 1.00 98.44 272 SER A O 1
ATOM 2253 N N . ALA A 1 273 ? -0.796 -27.183 -15.619 1.00 97.88 273 ALA A N 1
ATOM 2254 C CA . ALA A 1 273 ? -0.529 -28.083 -14.498 1.00 97.88 273 ALA A CA 1
ATOM 2255 C C . ALA A 1 273 ? -1.778 -28.831 -13.982 1.00 97.88 273 ALA A C 1
ATOM 2257 O O . ALA A 1 273 ? -1.645 -29.726 -13.144 1.00 97.88 273 ALA A O 1
ATOM 2258 N N . GLY A 1 274 ? -2.977 -28.479 -14.465 1.00 97.25 274 GLY A N 1
ATOM 2259 C CA . GLY A 1 274 ? -4.249 -29.065 -14.035 1.00 97.25 274 GLY A CA 1
ATOM 2260 C C . GLY A 1 274 ? -4.676 -28.638 -12.628 1.00 97.25 274 GLY A C 1
ATOM 2261 O O . GLY A 1 274 ? -5.274 -29.431 -11.907 1.00 97.25 274 GLY A O 1
ATOM 2262 N N . ILE A 1 275 ? -4.340 -27.412 -12.223 1.00 97.81 275 ILE A N 1
ATOM 2263 C CA . ILE A 1 275 ? -4.584 -26.869 -10.882 1.00 97.81 275 ILE A CA 1
ATOM 2264 C C . ILE A 1 275 ? -5.700 -25.815 -10.932 1.00 97.81 275 ILE A C 1
ATOM 2266 O O . ILE A 1 275 ? -5.785 -25.025 -11.874 1.00 97.81 275 ILE A O 1
ATOM 2270 N N . GLU A 1 276 ? -6.560 -25.792 -9.908 1.00 96.88 276 GLU A N 1
ATOM 2271 C CA . GLU A 1 276 ? -7.652 -24.816 -9.805 1.00 96.88 276 GLU A CA 1
ATOM 2272 C C . GLU A 1 276 ? -7.151 -23.367 -9.748 1.00 96.88 276 GLU A C 1
ATOM 2274 O O . GLU A 1 276 ? -6.111 -23.075 -9.156 1.00 96.88 276 GLU A O 1
ATOM 2279 N N . LEU A 1 277 ? -7.911 -22.449 -10.353 1.00 97.69 277 LEU A N 1
ATOM 2280 C CA . LEU A 1 277 ? -7.516 -21.048 -10.481 1.00 97.69 277 LEU A CA 1
ATOM 2281 C C . LEU A 1 277 ? -7.914 -20.219 -9.250 1.00 97.69 277 LEU A C 1
ATOM 2283 O O . LEU A 1 277 ? -9.077 -20.269 -8.842 1.00 97.69 277 LEU A O 1
ATOM 2287 N N . PRO A 1 278 ? -6.997 -19.401 -8.708 1.00 96.88 278 PRO A N 1
ATOM 2288 C CA . PRO A 1 278 ? -7.279 -18.486 -7.611 1.00 96.88 278 PRO A CA 1
ATOM 2289 C C . PRO A 1 278 ? -7.985 -17.219 -8.101 1.00 96.88 278 PRO A C 1
ATOM 2291 O O . PRO A 1 278 ? -7.855 -16.816 -9.264 1.00 96.88 278 PRO A O 1
ATOM 2294 N N . ARG A 1 279 ? -8.693 -16.547 -7.187 1.00 96.69 279 ARG A N 1
ATOM 2295 C CA . ARG A 1 279 ? -9.224 -15.198 -7.426 1.00 96.69 279 ARG A CA 1
ATOM 2296 C C . ARG A 1 279 ? -8.109 -14.163 -7.258 1.00 96.69 279 ARG A C 1
ATOM 2298 O O . ARG A 1 279 ? -7.335 -14.215 -6.308 1.00 96.69 279 ARG A O 1
ATOM 2305 N N . VAL A 1 280 ? -8.060 -13.194 -8.165 1.00 97.69 280 VAL A N 1
ATOM 2306 C CA . VAL A 1 280 ? -7.109 -12.079 -8.177 1.00 97.69 280 VAL A CA 1
ATOM 2307 C C . VAL A 1 280 ? -7.837 -10.790 -7.808 1.00 97.69 280 VAL A C 1
ATOM 2309 O O . VAL A 1 280 ? -8.891 -10.462 -8.362 1.00 97.69 280 VAL A O 1
ATOM 2312 N N . VAL A 1 281 ? -7.272 -10.060 -6.855 1.00 96.88 281 VAL A N 1
ATOM 2313 C CA . VAL A 1 281 ? -7.833 -8.842 -6.280 1.00 96.88 281 VAL A CA 1
ATOM 2314 C C . VAL A 1 281 ? -6.789 -7.738 -6.425 1.00 96.88 281 VAL A C 1
ATOM 2316 O O . VAL A 1 281 ? -5.732 -7.779 -5.809 1.00 96.88 281 VAL A O 1
ATOM 2319 N N . SER A 1 282 ? -7.060 -6.765 -7.289 1.00 96.38 282 SER A N 1
ATOM 2320 C CA . SER A 1 282 ? -6.095 -5.740 -7.672 1.00 96.38 282 SER A CA 1
ATOM 2321 C C . SER A 1 282 ? -6.382 -4.405 -6.995 1.00 96.38 282 SER A C 1
ATOM 2323 O O . SER A 1 282 ? -7.527 -3.954 -6.986 1.00 96.38 282 SER A O 1
ATOM 2325 N N . HIS A 1 283 ? -5.338 -3.757 -6.484 1.00 95.00 283 HIS A N 1
ATOM 2326 C CA . HIS A 1 283 ? -5.389 -2.400 -5.945 1.00 95.00 283 HIS A CA 1
ATOM 2327 C C . HIS A 1 283 ? -4.665 -1.386 -6.850 1.00 95.00 283 HIS A C 1
ATOM 2329 O O . HIS A 1 283 ? -3.857 -1.751 -7.709 1.00 95.00 283 HIS A O 1
ATOM 2335 N N . GLY A 1 284 ? -4.974 -0.096 -6.679 1.00 91.25 284 GLY A N 1
ATOM 2336 C CA . GLY A 1 284 ? -4.299 0.988 -7.397 1.00 91.25 284 GLY A CA 1
ATOM 2337 C C . GLY A 1 284 ? -2.972 1.402 -6.762 1.00 91.25 284 GLY A C 1
ATOM 2338 O O . GLY A 1 284 ? -2.521 0.821 -5.772 1.00 91.25 284 GLY A O 1
ATOM 2339 N N . PHE A 1 285 ? -2.324 2.402 -7.351 1.00 88.81 285 PHE A N 1
ATOM 2340 C CA . PHE A 1 285 ? -1.077 2.958 -6.829 1.00 88.81 285 PHE A CA 1
ATOM 2341 C C . PHE A 1 285 ? -1.308 3.941 -5.686 1.00 88.81 285 PHE A C 1
ATOM 2343 O O . PHE A 1 285 ? -2.363 4.557 -5.575 1.00 88.81 285 PHE A O 1
ATOM 2350 N N . ILE A 1 286 ? -0.268 4.127 -4.877 1.00 88.38 286 ILE A N 1
ATOM 2351 C CA . ILE A 1 286 ? -0.173 5.237 -3.934 1.00 88.38 286 ILE A CA 1
ATOM 2352 C C . ILE A 1 286 ? 0.666 6.329 -4.598 1.00 88.38 286 ILE A C 1
ATOM 2354 O O . ILE A 1 286 ? 1.840 6.114 -4.909 1.00 88.38 286 ILE A O 1
ATOM 2358 N N . ASN A 1 287 ? 0.053 7.482 -4.830 1.00 84.56 287 ASN A N 1
ATOM 2359 C CA . ASN A 1 287 ? 0.683 8.660 -5.412 1.00 84.56 287 ASN A CA 1
ATOM 2360 C C . ASN A 1 287 ? 1.003 9.685 -4.315 1.00 84.56 287 ASN A C 1
ATOM 2362 O O . ASN A 1 287 ? 0.435 9.647 -3.221 1.00 84.56 287 ASN A O 1
ATOM 2366 N N . THR A 1 288 ? 1.924 10.600 -4.599 1.00 76.94 288 THR A N 1
ATOM 2367 C CA . THR A 1 288 ? 2.276 11.706 -3.695 1.00 76.94 288 THR A CA 1
ATOM 2368 C C . THR A 1 288 ? 1.182 12.783 -3.665 1.00 76.94 288 THR A C 1
ATOM 2370 O O . THR A 1 288 ? 0.236 12.729 -4.454 1.00 76.94 288 THR A O 1
ATOM 2373 N N . ASP A 1 289 ? 1.316 13.795 -2.794 1.00 70.81 289 ASP A N 1
ATOM 2374 C CA . ASP A 1 289 ? 0.376 14.934 -2.732 1.00 70.81 289 ASP A CA 1
ATOM 2375 C C . ASP A 1 289 ? 0.253 15.696 -4.064 1.00 70.81 289 ASP A C 1
ATOM 2377 O O . ASP A 1 289 ? -0.800 16.244 -4.375 1.00 70.81 289 ASP A O 1
ATOM 2381 N N . ALA A 1 290 ? 1.309 15.669 -4.881 1.00 61.09 290 ALA A N 1
ATOM 2382 C CA . ALA A 1 290 ? 1.361 16.281 -6.203 1.00 61.09 290 ALA A CA 1
ATOM 2383 C C . ALA A 1 290 ? 0.680 15.423 -7.285 1.00 61.09 290 ALA A C 1
ATOM 2385 O O . ALA A 1 290 ? 0.592 15.838 -8.439 1.00 61.09 290 ALA A O 1
ATOM 2386 N N . GLY A 1 291 ? 0.205 14.226 -6.928 1.00 70.44 291 GLY A N 1
ATOM 2387 C CA . GLY A 1 291 ? -0.356 13.248 -7.856 1.00 70.44 291 GLY A CA 1
ATOM 2388 C C . GLY A 1 291 ? 0.695 12.425 -8.605 1.00 70.44 291 GLY A C 1
ATOM 2389 O O . GLY A 1 291 ? 0.325 11.595 -9.434 1.00 70.44 291 GLY A O 1
ATOM 2390 N N . ASP A 1 292 ? 1.983 12.606 -8.304 1.00 70.94 292 ASP A N 1
ATOM 2391 C CA . ASP A 1 292 ? 3.061 11.869 -8.958 1.00 70.94 292 ASP A CA 1
ATOM 2392 C C . ASP A 1 292 ? 3.148 10.429 -8.446 1.00 70.94 292 ASP A C 1
ATOM 2394 O O . ASP A 1 292 ? 3.015 10.154 -7.248 1.00 70.94 292 ASP A O 1
ATOM 2398 N N . LYS A 1 293 ? 3.469 9.500 -9.350 1.00 71.69 293 LYS A N 1
ATOM 2399 C CA . LYS A 1 293 ? 3.817 8.127 -8.974 1.00 71.69 293 LYS A CA 1
ATOM 2400 C C . LYS A 1 293 ? 5.107 8.136 -8.147 1.00 71.69 293 LYS A C 1
ATOM 2402 O O . LYS A 1 293 ? 6.084 8.802 -8.504 1.00 71.69 293 LYS A O 1
ATOM 2407 N N . MET A 1 294 ? 5.138 7.362 -7.061 1.00 73.62 294 MET A N 1
ATOM 2408 C CA . MET A 1 294 ? 6.370 7.172 -6.293 1.00 73.62 294 MET A CA 1
ATOM 2409 C C . MET A 1 294 ? 7.439 6.477 -7.144 1.00 73.62 294 MET A C 1
ATOM 2411 O O . MET A 1 294 ? 7.202 5.416 -7.726 1.00 73.62 294 MET A O 1
ATOM 2415 N N . SER A 1 295 ? 8.642 7.044 -7.186 1.00 66.38 295 SER A N 1
ATOM 2416 C CA . SER A 1 295 ? 9.806 6.447 -7.827 1.00 66.38 295 SER A CA 1
ATOM 2417 C C . SER A 1 295 ? 11.100 6.869 -7.136 1.00 66.38 295 SER A C 1
ATOM 2419 O O . SER A 1 295 ? 11.260 7.999 -6.675 1.00 66.38 295 SER A O 1
ATOM 2421 N N . LYS A 1 296 ? 12.072 5.953 -7.097 1.00 59.62 296 LYS A N 1
ATOM 2422 C CA . LYS A 1 296 ? 13.400 6.240 -6.532 1.00 59.62 296 LYS A CA 1
ATOM 2423 C C . LYS A 1 296 ? 14.124 7.338 -7.309 1.00 59.62 296 LYS A C 1
ATOM 2425 O O . LYS A 1 296 ? 14.814 8.144 -6.703 1.00 59.62 296 LYS A O 1
ATOM 2430 N N . VAL A 1 297 ? 13.946 7.371 -8.632 1.00 52.44 297 VAL A N 1
ATOM 2431 C CA . VAL A 1 297 ? 14.586 8.357 -9.519 1.00 52.44 297 VAL A CA 1
ATOM 2432 C C . VAL A 1 297 ? 14.091 9.770 -9.214 1.00 52.44 297 VAL A C 1
ATOM 2434 O O . VAL A 1 297 ? 14.897 10.690 -9.163 1.00 52.44 297 VAL A O 1
ATOM 2437 N N . ALA A 1 298 ? 12.794 9.935 -8.941 1.00 50.38 298 ALA A N 1
ATOM 2438 C CA . ALA A 1 298 ? 12.224 11.224 -8.554 1.00 50.38 298 ALA A CA 1
ATOM 2439 C C . ALA A 1 298 ? 12.487 11.597 -7.081 1.00 50.38 298 ALA A C 1
ATOM 2441 O O . ALA A 1 298 ? 12.117 12.689 -6.660 1.00 50.38 298 ALA A O 1
ATOM 2442 N N . GLY A 1 299 ? 13.080 10.701 -6.280 1.00 61.75 299 GLY A N 1
ATOM 2443 C CA . GLY A 1 299 ? 13.356 10.941 -4.859 1.00 61.75 299 GLY A CA 1
ATOM 2444 C C . GLY A 1 299 ? 12.104 11.141 -3.997 1.00 61.75 299 GLY A C 1
ATOM 2445 O O . GLY A 1 299 ? 12.206 11.656 -2.890 1.00 61.75 299 GLY A O 1
ATOM 2446 N N . ASN A 1 300 ? 10.926 10.745 -4.489 1.00 70.31 300 ASN A N 1
ATOM 2447 C CA . ASN A 1 300 ? 9.623 11.017 -3.873 1.00 70.31 300 ASN A CA 1
ATOM 2448 C C . ASN A 1 300 ? 9.006 9.776 -3.194 1.00 70.31 300 ASN A C 1
ATOM 2450 O O . ASN A 1 300 ? 7.796 9.709 -2.980 1.00 70.31 300 ASN A O 1
ATOM 2454 N N . VAL A 1 301 ? 9.829 8.767 -2.894 1.00 77.44 301 VAL A N 1
ATOM 2455 C CA . VAL A 1 301 ? 9.402 7.531 -2.227 1.00 77.44 301 VAL A CA 1
ATOM 2456 C C . VAL A 1 301 ? 9.127 7.806 -0.752 1.00 77.44 301 VAL A C 1
ATOM 2458 O O . VAL A 1 301 ? 9.974 8.354 -0.054 1.00 77.44 301 VAL A O 1
ATOM 2461 N N . ILE A 1 302 ? 7.964 7.375 -0.270 1.00 84.69 302 ILE A N 1
ATOM 2462 C CA . ILE A 1 302 ? 7.592 7.504 1.139 1.00 84.69 302 ILE A CA 1
ATOM 2463 C C . ILE A 1 302 ? 8.145 6.309 1.918 1.00 84.69 302 ILE A C 1
ATOM 2465 O O . ILE A 1 302 ? 7.794 5.160 1.621 1.00 84.69 302 ILE A O 1
ATOM 2469 N N . ASP A 1 303 ? 8.992 6.598 2.906 1.00 88.81 303 ASP A N 1
ATOM 2470 C CA . ASP A 1 303 ? 9.581 5.614 3.815 1.00 88.81 303 ASP A CA 1
ATOM 2471 C C . ASP A 1 303 ? 8.561 5.174 4.890 1.00 88.81 303 ASP A C 1
ATOM 2473 O O . ASP A 1 303 ? 8.141 5.990 5.717 1.00 88.81 303 ASP A O 1
ATOM 2477 N N . PRO A 1 304 ? 8.156 3.890 4.915 1.00 92.69 304 PRO A N 1
ATOM 2478 C CA . PRO A 1 304 ? 7.279 3.342 5.941 1.00 92.69 304 PRO A CA 1
ATOM 2479 C C . PRO A 1 304 ? 7.852 3.451 7.353 1.00 92.69 304 PRO A C 1
ATOM 2481 O O . PRO A 1 304 ? 7.106 3.636 8.306 1.00 92.69 304 PRO A O 1
ATOM 2484 N N . HIS A 1 305 ? 9.167 3.341 7.526 1.00 89.94 305 HIS A N 1
ATOM 2485 C CA . HIS A 1 305 ? 9.744 3.382 8.863 1.00 89.94 305 HIS A CA 1
ATOM 2486 C C . HIS A 1 305 ? 9.525 4.757 9.506 1.00 89.94 305 HIS A C 1
ATOM 2488 O O . HIS A 1 305 ? 8.991 4.844 10.612 1.00 89.94 305 HIS A O 1
ATOM 2494 N N . TYR A 1 306 ? 9.789 5.822 8.744 1.00 90.75 306 TYR A N 1
ATOM 2495 C CA . TYR A 1 306 ? 9.470 7.196 9.127 1.00 90.75 306 TYR A CA 1
ATOM 2496 C C . TYR A 1 306 ? 7.984 7.383 9.480 1.00 90.75 306 TYR A C 1
ATOM 2498 O O . TYR A 1 306 ? 7.661 7.994 10.499 1.00 90.75 306 TYR A O 1
ATOM 2506 N N . LEU A 1 307 ? 7.064 6.831 8.677 1.00 93.62 307 LEU A N 1
ATOM 2507 C CA . LEU A 1 307 ? 5.629 6.926 8.963 1.00 93.62 307 LEU A CA 1
ATOM 2508 C C . LEU A 1 307 ? 5.257 6.243 10.287 1.00 93.62 307 LEU A C 1
ATOM 2510 O O . LEU A 1 307 ? 4.463 6.788 11.055 1.00 93.62 307 LEU A O 1
ATOM 2514 N N . SER A 1 308 ? 5.815 5.060 10.554 1.00 92.88 308 SER A N 1
ATOM 2515 C CA . SER A 1 308 ? 5.566 4.324 11.795 1.00 92.88 308 SER A CA 1
ATOM 2516 C C . SER A 1 308 ? 6.098 5.073 13.016 1.00 92.88 308 SER A C 1
ATOM 2518 O O . SER A 1 308 ? 5.379 5.198 14.006 1.00 92.88 308 SER A O 1
ATOM 2520 N N . GLU A 1 309 ? 7.323 5.599 12.955 1.00 91.81 309 GLU A N 1
ATOM 2521 C CA . GLU A 1 309 ? 7.922 6.348 14.067 1.00 91.81 309 GLU A CA 1
ATOM 2522 C C . GLU A 1 309 ? 7.174 7.649 14.359 1.00 91.81 309 GLU A C 1
ATOM 2524 O O . GLU A 1 309 ? 6.922 7.975 15.519 1.00 91.81 309 GLU A O 1
ATOM 2529 N N . LYS A 1 310 ? 6.787 8.385 13.312 1.00 92.88 310 LYS A N 1
ATOM 2530 C CA . LYS A 1 310 ? 6.159 9.701 13.462 1.00 92.88 310 LYS A CA 1
ATOM 2531 C C . LYS A 1 310 ? 4.684 9.627 13.849 1.00 92.88 310 LYS A C 1
ATOM 2533 O O . LYS A 1 310 ? 4.226 10.435 14.653 1.00 92.88 310 LYS A O 1
ATOM 2538 N N . PHE A 1 311 ? 3.926 8.707 13.254 1.00 95.31 311 PHE A N 1
ATOM 2539 C CA . PHE A 1 311 ? 2.461 8.696 13.359 1.00 95.31 311 PHE A CA 1
ATOM 2540 C C . PHE A 1 311 ? 1.896 7.468 14.079 1.00 95.31 311 PHE A C 1
ATOM 2542 O O . PHE A 1 311 ? 0.731 7.476 14.489 1.00 95.31 311 PHE A O 1
ATOM 2549 N N . GLY A 1 312 ? 2.701 6.420 14.248 1.00 96.00 312 GLY A N 1
ATOM 2550 C CA . GLY A 1 312 ? 2.276 5.138 14.796 1.00 96.00 312 GLY A CA 1
ATOM 2551 C C . GLY A 1 312 ? 1.572 4.244 13.771 1.00 96.00 312 GLY A C 1
ATOM 2552 O O . GLY A 1 312 ? 0.829 4.705 12.902 1.00 96.00 312 GLY A O 1
ATOM 2553 N N . ALA A 1 313 ? 1.780 2.935 13.921 1.00 97.56 313 ALA A N 1
ATOM 2554 C CA . ALA A 1 313 ? 1.266 1.890 13.036 1.00 97.56 313 ALA A CA 1
ATOM 2555 C C . ALA A 1 313 ? -0.238 2.008 12.745 1.00 97.56 313 ALA A C 1
ATOM 2557 O O . ALA A 1 313 ? -0.650 2.066 11.588 1.00 97.56 313 ALA A O 1
ATOM 2558 N N . ASP A 1 314 ? -1.057 2.078 13.795 1.00 98.44 314 ASP A N 1
ATOM 2559 C CA . ASP A 1 314 ? -2.516 2.086 13.676 1.00 98.44 314 ASP A CA 1
ATOM 2560 C C . ASP A 1 314 ? -3.040 3.333 12.957 1.00 98.44 314 ASP A C 1
ATOM 2562 O O . ASP A 1 314 ? -3.949 3.222 12.140 1.00 98.44 314 ASP A O 1
ATOM 2566 N N . SER A 1 315 ? -2.439 4.506 13.180 1.00 98.25 315 SER A N 1
ATOM 2567 C CA . SER A 1 315 ? -2.824 5.742 12.484 1.00 98.25 315 SER A CA 1
ATOM 2568 C C . SER A 1 315 ? -2.616 5.629 10.977 1.00 98.25 315 SER A C 1
ATOM 2570 O O . SER A 1 315 ? -3.474 6.021 10.189 1.00 98.25 315 SER A O 1
ATOM 2572 N N . VAL A 1 316 ? -1.476 5.067 10.573 1.00 98.12 316 VAL A N 1
ATOM 2573 C CA . VAL A 1 316 ? -1.111 4.881 9.165 1.00 98.12 316 VAL A CA 1
ATOM 2574 C C . VAL A 1 316 ? -1.994 3.812 8.517 1.00 98.12 316 VAL A C 1
ATOM 2576 O O . VAL A 1 316 ? -2.501 4.020 7.416 1.00 98.12 316 VAL A O 1
ATOM 2579 N N . ARG A 1 317 ? -2.227 2.685 9.204 1.00 98.62 317 ARG A N 1
ATOM 2580 C CA . ARG A 1 317 ? -3.141 1.626 8.742 1.00 98.62 317 ARG A CA 1
ATOM 2581 C C . ARG A 1 317 ? -4.555 2.143 8.547 1.00 98.62 317 ARG A C 1
ATOM 2583 O O . ARG A 1 317 ? -5.154 1.905 7.500 1.00 98.62 317 ARG A O 1
ATOM 2590 N N . TYR A 1 318 ? -5.056 2.875 9.539 1.00 98.69 318 TYR A N 1
ATOM 2591 C CA . TYR A 1 318 ? -6.354 3.522 9.477 1.00 98.69 318 TYR A CA 1
ATOM 2592 C C . TYR A 1 318 ? -6.440 4.450 8.273 1.00 98.69 318 TYR A C 1
ATOM 2594 O O . TYR A 1 318 ? -7.344 4.295 7.462 1.00 98.69 318 TYR A O 1
ATOM 2602 N N . PHE A 1 319 ? -5.467 5.352 8.109 1.00 97.88 319 PHE A N 1
ATOM 2603 C CA . PHE A 1 319 ? -5.427 6.277 6.981 1.00 97.88 319 PHE A CA 1
ATOM 2604 C C . PHE A 1 319 ? -5.507 5.550 5.636 1.00 97.88 319 PHE A C 1
ATOM 2606 O O . PHE A 1 319 ? -6.384 5.857 4.833 1.00 97.88 319 PHE A O 1
ATOM 2613 N N . PHE A 1 320 ? -4.653 4.551 5.402 1.00 97.25 320 PHE A N 1
ATOM 2614 C CA . PHE A 1 320 ? -4.631 3.839 4.126 1.00 97.25 320 PHE A CA 1
ATOM 2615 C C . PHE A 1 320 ? -5.950 3.129 3.805 1.00 97.25 320 PHE A C 1
ATOM 2617 O O . PHE A 1 320 ? -6.381 3.148 2.656 1.00 97.25 320 PHE A O 1
ATOM 2624 N N . LEU A 1 321 ? -6.603 2.522 4.799 1.00 98.00 321 LEU A N 1
ATOM 2625 C CA . LEU A 1 321 ? -7.863 1.799 4.597 1.00 98.00 321 LEU A CA 1
ATOM 2626 C C . LEU A 1 321 ? -9.089 2.724 4.574 1.00 98.00 321 LEU A C 1
ATOM 2628 O O . LEU A 1 321 ? -10.104 2.377 3.972 1.00 98.00 321 LEU A O 1
ATOM 2632 N N . ARG A 1 322 ? -9.006 3.893 5.217 1.00 96.88 322 ARG A N 1
ATOM 2633 C CA . ARG A 1 322 ? -10.090 4.878 5.323 1.00 96.88 322 ARG A CA 1
ATOM 2634 C C . ARG A 1 322 ? -10.130 5.854 4.154 1.00 96.88 322 ARG A C 1
ATOM 2636 O O . ARG A 1 322 ? -11.226 6.199 3.709 1.00 96.88 322 ARG A O 1
ATOM 2643 N N . GLU A 1 323 ? -8.966 6.324 3.713 1.00 93.56 323 GLU A N 1
ATOM 2644 C CA . GLU A 1 323 ? -8.826 7.395 2.722 1.00 93.56 323 GLU A CA 1
ATOM 2645 C C . GLU A 1 323 ? -8.834 6.862 1.290 1.00 93.56 323 GLU A C 1
ATOM 2647 O O . GLU A 1 323 ? -9.317 7.541 0.389 1.00 93.56 323 GLU A O 1
ATOM 2652 N N . ILE A 1 324 ? -8.318 5.649 1.069 1.00 92.12 324 ILE A N 1
ATOM 2653 C CA . ILE A 1 324 ? -8.081 5.115 -0.274 1.00 92.12 324 ILE A CA 1
ATOM 2654 C C . ILE A 1 324 ? -9.111 4.029 -0.587 1.00 92.12 324 ILE A C 1
ATOM 2656 O O . ILE A 1 324 ? -9.019 2.925 -0.041 1.00 92.12 324 ILE A O 1
ATOM 2660 N N . PRO A 1 325 ? -10.077 4.293 -1.489 1.00 91.50 325 PRO A N 1
ATOM 2661 C CA . PRO A 1 325 ? -10.986 3.264 -1.966 1.00 91.50 325 PRO A CA 1
ATOM 2662 C C . PRO A 1 325 ? -10.202 2.136 -2.638 1.00 91.50 325 PRO A C 1
ATOM 2664 O O . PRO A 1 325 ? -9.476 2.353 -3.612 1.00 91.50 325 PRO A O 1
ATOM 2667 N N . PHE A 1 326 ? -10.359 0.918 -2.127 1.00 92.06 326 PHE A N 1
ATOM 2668 C CA . PHE A 1 326 ? -9.646 -0.240 -2.649 1.00 92.06 326 PHE A CA 1
ATOM 2669 C C . PHE A 1 326 ? -9.950 -0.457 -4.143 1.00 92.06 326 PHE A C 1
ATOM 2671 O O . PHE A 1 326 ? -11.097 -0.362 -4.580 1.00 92.06 326 PHE A O 1
ATOM 2678 N N . GLY A 1 327 ? -8.915 -0.758 -4.933 1.00 89.69 327 GLY A N 1
ATOM 2679 C CA . GLY A 1 327 ? -9.012 -0.926 -6.391 1.00 89.69 327 GLY A CA 1
ATOM 2680 C C . GLY A 1 327 ? -8.677 0.322 -7.212 1.00 89.69 327 GLY A C 1
ATOM 2681 O O . GLY A 1 327 ? -8.380 0.203 -8.406 1.00 89.69 327 GLY A O 1
ATOM 2682 N N . PHE A 1 328 ? -8.656 1.495 -6.578 1.00 89.00 328 PHE A N 1
ATOM 2683 C CA . PHE A 1 328 ? -8.355 2.777 -7.212 1.00 89.00 328 PHE A CA 1
ATOM 2684 C C . PHE A 1 328 ? -7.001 3.319 -6.760 1.00 89.00 328 PHE A C 1
ATOM 2686 O O . PHE A 1 328 ? -6.454 2.892 -5.742 1.00 89.00 328 PHE A O 1
ATOM 2693 N N . ASP A 1 329 ? -6.436 4.228 -7.555 1.00 89.75 329 ASP A N 1
ATOM 2694 C CA . ASP A 1 329 ? -5.222 4.937 -7.163 1.00 89.75 329 ASP A CA 1
ATOM 2695 C C . ASP A 1 329 ? -5.574 5.915 -6.026 1.00 89.75 329 ASP A C 1
ATOM 2697 O O . ASP A 1 329 ? -6.603 6.592 -6.075 1.00 89.75 329 ASP A O 1
ATOM 2701 N N . GLY A 1 330 ? -4.732 5.975 -4.999 1.00 86.94 330 GLY A N 1
ATOM 2702 C CA . GLY A 1 330 ? -4.888 6.859 -3.849 1.00 86.94 330 GLY A CA 1
ATOM 2703 C C . GLY A 1 330 ? -3.792 7.912 -3.787 1.00 86.94 330 GLY A C 1
ATOM 2704 O O . GLY A 1 330 ? -2.707 7.733 -4.338 1.00 86.94 330 GLY A O 1
ATOM 2705 N N . GLN A 1 331 ? -4.066 9.010 -3.090 1.00 87.31 331 GLN A N 1
ATOM 2706 C CA . GLN A 1 331 ? -3.081 10.052 -2.810 1.00 87.31 331 GLN A CA 1
ATOM 2707 C C . GLN A 1 331 ? -2.689 10.005 -1.338 1.00 87.31 331 GLN A C 1
ATOM 2709 O O . GLN A 1 331 ? -3.543 9.910 -0.457 1.00 87.31 331 GLN A O 1
ATOM 2714 N N . PHE A 1 332 ? -1.390 10.075 -1.072 1.00 89.38 332 PHE A N 1
ATOM 2715 C CA . PHE A 1 332 ? -0.858 10.205 0.273 1.00 89.38 332 PHE A CA 1
ATOM 2716 C C . PHE A 1 332 ? -0.404 11.642 0.523 1.00 89.38 332 PHE A C 1
ATOM 2718 O O . PHE A 1 332 ? 0.438 12.176 -0.202 1.00 89.38 332 PHE A O 1
ATOM 2725 N N . SER A 1 333 ? -0.888 12.227 1.617 1.00 88.81 333 SER A N 1
ATOM 2726 C CA . SER A 1 333 ? -0.290 13.411 2.223 1.00 88.81 333 SER A CA 1
ATOM 2727 C C . SER A 1 333 ? -0.233 13.234 3.742 1.00 88.81 333 SER A C 1
ATOM 2729 O O . SER A 1 333 ? -1.145 12.669 4.353 1.00 88.81 333 SER A O 1
ATOM 2731 N N . GLU A 1 334 ? 0.842 13.719 4.368 1.00 91.12 334 GLU A N 1
ATOM 2732 C CA . GLU A 1 334 ? 0.944 13.722 5.832 1.00 91.12 334 GLU A CA 1
ATOM 2733 C C . GLU A 1 334 ? -0.158 14.570 6.478 1.00 91.12 334 GLU A C 1
ATOM 2735 O O . GLU A 1 334 ? -0.641 14.232 7.554 1.00 91.12 334 GLU A O 1
ATOM 2740 N N . GLU A 1 335 ? -0.575 15.648 5.812 1.00 92.00 335 GLU A N 1
ATOM 2741 C CA . GLU A 1 335 ? -1.656 16.512 6.280 1.00 92.00 335 GLU A CA 1
ATOM 2742 C C . GLU A 1 335 ? -2.971 15.733 6.392 1.00 92.00 335 GLU A C 1
ATOM 2744 O O . GLU A 1 335 ? -3.595 15.728 7.453 1.00 92.00 335 GLU A O 1
ATOM 2749 N N . SER A 1 336 ? -3.359 15.011 5.336 1.00 93.12 336 SER A N 1
ATOM 2750 C CA . SER A 1 336 ? -4.567 14.180 5.326 1.00 93.12 336 SER A CA 1
ATOM 2751 C C . SER A 1 336 ? -4.492 13.063 6.370 1.00 93.12 336 SER A C 1
ATOM 2753 O O . SER A 1 336 ? -5.485 12.787 7.045 1.00 93.12 336 SER A O 1
ATOM 2755 N N . LEU A 1 337 ? -3.315 12.454 6.565 1.00 95.81 337 LEU A N 1
ATOM 2756 C CA . LEU A 1 337 ? -3.106 11.458 7.618 1.00 95.81 337 LEU A CA 1
ATOM 2757 C C . LEU A 1 337 ? -3.342 12.055 9.005 1.00 95.81 337 LEU A C 1
ATOM 2759 O O . LEU A 1 337 ? -4.110 11.497 9.791 1.00 95.81 337 LEU A O 1
ATOM 2763 N N . VAL A 1 338 ? -2.725 13.202 9.298 1.00 96.81 338 VAL A N 1
ATOM 2764 C CA . VAL A 1 338 ? -2.892 13.901 10.577 1.00 96.81 338 VAL A CA 1
ATOM 2765 C C . VAL A 1 338 ? -4.348 14.314 10.789 1.00 96.81 338 VAL A C 1
ATOM 2767 O O . VAL A 1 338 ? -4.869 14.148 11.891 1.00 96.81 338 VAL A O 1
ATOM 2770 N N . GLN A 1 339 ? -5.035 14.793 9.750 1.00 96.38 339 GLN A N 1
ATOM 2771 C CA . GLN A 1 339 ? -6.454 15.141 9.828 1.00 96.38 339 GLN A CA 1
ATOM 2772 C C . GLN A 1 339 ? -7.324 13.924 10.164 1.00 96.38 339 GLN A C 1
ATOM 2774 O O . GLN A 1 339 ? -8.128 14.006 11.092 1.00 96.38 339 GLN A O 1
ATOM 2779 N N . ARG A 1 340 ? -7.144 12.783 9.484 1.00 96.69 340 ARG A N 1
ATOM 2780 C CA . ARG A 1 340 ? -7.888 11.545 9.787 1.00 96.69 340 ARG A CA 1
ATOM 2781 C C . ARG A 1 340 ? -7.606 11.033 11.190 1.00 96.69 340 ARG A C 1
ATOM 2783 O O . ARG A 1 340 ? -8.539 10.694 11.914 1.00 96.69 340 ARG A O 1
ATOM 2790 N N . HIS A 1 341 ? -6.342 11.034 11.600 1.00 98.12 341 HIS A N 1
ATOM 2791 C CA . HIS A 1 341 ? -5.972 10.667 12.959 1.00 98.12 341 HIS A CA 1
ATOM 2792 C C . HIS A 1 341 ? -6.654 11.577 13.987 1.00 98.12 341 HIS A C 1
ATOM 2794 O O . HIS A 1 341 ? -7.315 11.093 14.901 1.00 98.12 341 HIS A O 1
ATOM 2800 N N . ASN A 1 342 ? -6.520 12.896 13.849 1.00 98.06 342 ASN A N 1
ATOM 2801 C CA . ASN A 1 342 ? -7.024 13.831 14.849 1.00 98.06 342 ASN A CA 1
ATOM 2802 C C . ASN A 1 342 ? -8.553 13.834 14.907 1.00 98.06 342 ASN A C 1
ATOM 2804 O O . ASN A 1 342 ? -9.122 13.818 15.998 1.00 98.06 342 ASN A O 1
ATOM 2808 N N . ASN A 1 343 ? -9.215 13.866 13.752 1.00 97.69 343 ASN A N 1
ATOM 2809 C CA . ASN A 1 343 ? -10.661 14.051 13.682 1.00 97.69 343 ASN A CA 1
ATOM 2810 C C . ASN A 1 343 ? -11.438 12.780 14.003 1.00 97.69 343 ASN A C 1
ATOM 2812 O O . ASN A 1 343 ? -12.500 12.879 14.600 1.00 97.69 343 ASN A O 1
ATOM 2816 N N . GLU A 1 344 ? -10.925 11.608 13.634 1.00 97.94 344 GLU A N 1
ATOM 2817 C CA . GLU A 1 344 ? -11.645 10.348 13.820 1.00 97.94 344 GLU A CA 1
ATOM 2818 C C . GLU A 1 344 ? -11.021 9.562 14.982 1.00 97.94 344 GLU A C 1
ATOM 2820 O O . GLU A 1 344 ? -11.646 9.409 16.034 1.00 97.94 344 GLU A O 1
ATOM 2825 N N . LEU A 1 345 ? -9.759 9.134 14.874 1.00 98.56 345 LEU A N 1
ATOM 2826 C CA . LEU A 1 345 ? -9.137 8.302 15.915 1.00 98.56 345 LEU A CA 1
ATOM 2827 C C . LEU A 1 345 ? -9.068 9.010 17.277 1.00 98.56 345 LEU A C 1
ATOM 2829 O O . LEU A 1 345 ? -9.493 8.441 18.283 1.00 98.56 345 LEU A O 1
ATOM 2833 N N . ALA A 1 346 ? -8.573 10.247 17.328 1.00 97.94 346 ALA A N 1
ATOM 2834 C CA . ALA A 1 346 ? -8.420 10.981 18.581 1.00 97.94 346 ALA A CA 1
ATOM 2835 C C . ALA A 1 346 ? -9.740 11.587 19.081 1.00 97.94 346 ALA A C 1
ATOM 2837 O O . ALA A 1 346 ? -10.134 11.327 20.220 1.00 97.94 346 ALA A O 1
ATOM 2838 N N . ASN A 1 347 ? -10.433 12.379 18.256 1.00 97.69 347 ASN A N 1
ATOM 2839 C CA . ASN A 1 347 ? -11.621 13.118 18.699 1.00 97.69 347 ASN A CA 1
ATOM 2840 C C . ASN A 1 347 ? -12.875 12.248 18.868 1.00 97.69 347 ASN A C 1
ATOM 2842 O O . ASN A 1 347 ? -13.702 12.591 19.713 1.00 97.69 347 ASN A O 1
ATOM 2846 N N . GLU A 1 348 ? -13.025 11.148 18.120 1.00 98.31 348 GLU A N 1
ATOM 2847 C CA . GLU A 1 348 ? -14.202 10.280 18.242 1.00 98.31 348 GLU A CA 1
ATOM 2848 C C . GLU A 1 348 ? -13.916 9.082 19.148 1.00 98.31 348 GLU A C 1
ATOM 2850 O O . GLU A 1 348 ? -14.428 9.024 20.269 1.00 98.31 348 GLU A O 1
ATOM 2855 N N . LEU A 1 349 ? -13.070 8.146 18.706 1.00 98.62 349 LEU A N 1
ATOM 2856 C CA . LEU A 1 349 ? -12.817 6.899 19.437 1.00 98.62 349 LEU A CA 1
ATOM 2857 C C . LEU A 1 349 ? -12.031 7.138 20.735 1.00 98.62 349 LEU A C 1
ATOM 2859 O O . LEU A 1 349 ? -12.432 6.680 21.807 1.00 98.62 349 LEU A O 1
ATOM 2863 N N . GLY A 1 350 ? -10.913 7.862 20.640 1.00 98.00 350 GLY A N 1
ATOM 2864 C CA . GLY A 1 350 ? -10.027 8.161 21.763 1.00 98.00 350 GLY A CA 1
ATOM 2865 C C . GLY A 1 350 ? -10.728 8.961 22.857 1.00 98.00 350 GLY A C 1
ATOM 2866 O O . GLY A 1 350 ? -10.650 8.607 24.035 1.00 98.00 350 GLY A O 1
ATOM 2867 N N . ASN A 1 351 ? -11.466 9.999 22.467 1.00 97.00 351 ASN A N 1
ATOM 2868 C CA . ASN A 1 351 ? -12.263 10.814 23.378 1.00 97.00 351 ASN A CA 1
ATOM 2869 C C . ASN A 1 351 ? -13.369 10.002 24.063 1.00 97.00 351 ASN A C 1
ATOM 2871 O O . ASN A 1 351 ? -13.514 10.089 25.283 1.00 97.00 351 ASN A O 1
ATOM 2875 N N . LEU A 1 352 ? -14.120 9.180 23.317 1.00 98.31 352 LEU A N 1
ATOM 2876 C CA . LEU A 1 352 ? -15.162 8.333 23.899 1.00 98.31 352 LEU A CA 1
ATOM 2877 C C . LEU A 1 352 ? -14.566 7.387 24.947 1.00 98.31 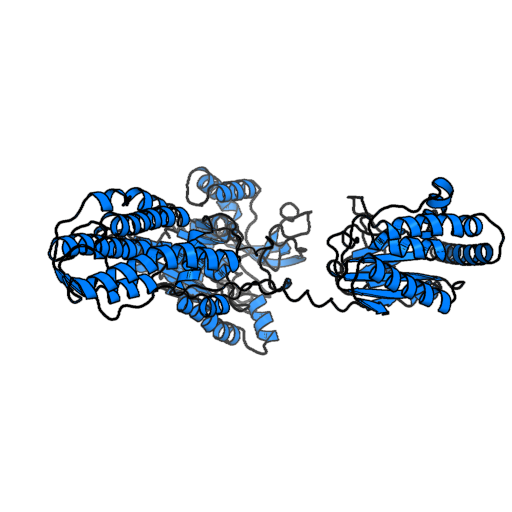352 LEU A C 1
ATOM 2879 O O . LEU A 1 352 ? -15.030 7.369 26.087 1.00 98.31 352 LEU A O 1
ATOM 2883 N N . ALA A 1 353 ? -13.500 6.664 24.595 1.00 98.19 353 ALA A N 1
ATOM 2884 C CA . ALA A 1 353 ? -12.814 5.759 25.513 1.00 98.19 353 ALA A CA 1
ATOM 2885 C C . ALA A 1 353 ? -12.322 6.488 26.774 1.00 98.19 353 ALA A C 1
ATOM 2887 O O . ALA A 1 353 ? -12.606 6.045 27.886 1.00 98.19 353 ALA A O 1
ATOM 2888 N N . SER A 1 354 ? -11.662 7.639 26.616 1.00 96.69 354 SER A N 1
ATOM 2889 C CA . SER A 1 354 ? -11.145 8.422 27.744 1.00 96.69 354 SER A CA 1
ATOM 2890 C C . SER A 1 354 ? -12.253 8.944 28.662 1.00 96.69 354 SER A C 1
ATOM 2892 O O . SER A 1 354 ? -12.102 8.915 29.884 1.00 96.69 354 SER A O 1
ATOM 2894 N N . ARG A 1 355 ? -13.366 9.436 28.104 1.00 96.38 355 ARG A N 1
ATOM 2895 C CA . ARG A 1 355 ? -14.496 9.956 28.890 1.00 96.38 355 ARG A CA 1
ATOM 2896 C C . ARG A 1 355 ? -15.189 8.844 29.661 1.00 96.38 355 ARG A C 1
ATOM 2898 O O . ARG A 1 355 ? -15.488 9.018 30.840 1.00 96.38 355 ARG A O 1
ATOM 2905 N N . VAL A 1 356 ? -15.437 7.711 29.006 1.00 97.56 356 VAL A N 1
ATOM 2906 C CA . VAL A 1 356 ? -16.122 6.571 29.624 1.00 97.56 356 VAL A CA 1
ATOM 2907 C C . VAL A 1 356 ? -15.264 5.981 30.738 1.00 97.56 356 VAL A C 1
ATOM 2909 O O . VAL A 1 356 ? -15.780 5.782 31.835 1.00 97.56 356 VAL A O 1
ATOM 2912 N N . SER A 1 357 ? -13.960 5.773 30.520 1.00 97.06 357 SER A N 1
ATOM 2913 C CA . SER A 1 357 ? -13.085 5.236 31.568 1.00 97.06 357 SER A CA 1
ATOM 2914 C C . SER A 1 357 ? -13.012 6.158 32.785 1.00 97.06 357 SER A C 1
ATOM 2916 O O . SER A 1 357 ? -13.209 5.693 33.904 1.00 97.06 357 SER A O 1
ATOM 2918 N N . ALA A 1 358 ? -12.830 7.467 32.577 1.00 96.25 358 ALA A N 1
ATOM 2919 C CA . ALA A 1 358 ? -12.759 8.440 33.669 1.00 96.25 358 ALA A CA 1
ATOM 2920 C C . ALA A 1 358 ? -14.071 8.524 34.469 1.00 96.25 358 ALA A C 1
ATOM 2922 O O . ALA A 1 358 ? -14.063 8.679 35.691 1.00 96.25 358 ALA A O 1
ATOM 2923 N N . LEU A 1 359 ? -15.219 8.414 33.794 1.00 96.75 359 LEU A N 1
ATOM 2924 C CA . LEU A 1 359 ? -16.515 8.407 34.465 1.00 96.75 359 LEU A CA 1
ATOM 2925 C C . LEU A 1 359 ? -16.760 7.110 35.238 1.00 96.75 359 LEU A C 1
ATOM 2927 O O . LEU A 1 359 ? -17.286 7.188 36.342 1.00 96.75 359 LEU A O 1
ATOM 2931 N N . ILE A 1 360 ? -16.354 5.947 34.722 1.00 96.94 360 ILE A N 1
ATOM 2932 C CA . ILE A 1 360 ? -16.445 4.678 35.464 1.00 96.94 360 ILE A CA 1
ATOM 2933 C C . ILE A 1 360 ? -15.549 4.715 36.709 1.00 96.94 360 ILE A C 1
ATOM 2935 O O . ILE A 1 360 ? -15.983 4.305 37.784 1.00 96.94 360 ILE A O 1
ATOM 2939 N N . GLU A 1 361 ? -14.334 5.256 36.608 1.00 95.25 361 GLU A N 1
ATOM 2940 C CA . GLU A 1 361 ? -13.464 5.460 37.774 1.00 95.25 361 GLU A CA 1
ATOM 2941 C C . GLU A 1 361 ? -14.123 6.353 38.822 1.00 95.25 361 GLU A C 1
ATOM 2943 O O . GLU A 1 361 ? -14.212 5.976 39.988 1.00 95.25 361 GLU A O 1
ATOM 2948 N N . LYS A 1 362 ? -14.646 7.508 38.399 1.00 94.75 362 LYS A N 1
ATOM 2949 C CA . LYS A 1 362 ? -15.199 8.513 39.310 1.00 94.75 362 LYS A CA 1
ATOM 2950 C C . LYS A 1 362 ? -16.558 8.135 39.905 1.00 94.75 362 LYS A C 1
ATOM 2952 O O . LYS A 1 362 ? -16.823 8.472 41.053 1.00 94.75 362 LYS A O 1
ATOM 2957 N N . LYS A 1 363 ? -17.446 7.529 39.116 1.00 94.94 363 LYS A N 1
ATOM 2958 C CA . LYS A 1 363 ? -18.857 7.295 39.480 1.00 94.94 363 LYS A CA 1
ATOM 2959 C C . LYS A 1 363 ? -19.145 5.861 39.908 1.00 94.94 363 LYS A C 1
ATOM 2961 O O . LYS A 1 363 ? -20.143 5.630 40.578 1.00 94.94 363 LYS A O 1
ATOM 2966 N N . CYS A 1 364 ? -18.291 4.911 39.530 1.00 94.31 364 CYS A N 1
ATOM 2967 C CA . CYS A 1 364 ? -18.489 3.483 39.789 1.00 94.31 364 CYS A CA 1
ATOM 2968 C C . CYS A 1 364 ? -17.280 2.854 40.503 1.00 94.31 364 CYS A C 1
ATOM 2970 O O . CYS A 1 364 ? -17.117 1.638 40.491 1.00 94.31 364 CYS A O 1
ATOM 2972 N N . ASN A 1 365 ? -16.396 3.662 41.101 1.00 92.81 365 ASN A N 1
ATOM 2973 C CA . ASN A 1 365 ? -15.178 3.196 41.775 1.00 92.81 365 ASN A CA 1
ATOM 2974 C C . ASN A 1 365 ? -14.324 2.259 40.893 1.00 92.81 365 ASN A C 1
ATOM 2976 O O . ASN A 1 365 ? -13.776 1.263 41.364 1.00 92.81 365 ASN A O 1
ATOM 2980 N N . GLY A 1 366 ? -14.265 2.543 39.588 1.00 94.00 366 GLY A N 1
ATOM 2981 C CA . GLY A 1 366 ? -13.459 1.797 38.617 1.00 94.00 366 GLY A CA 1
ATOM 2982 C C . GLY A 1 366 ? -14.035 0.448 38.181 1.00 94.00 366 GLY A C 1
ATOM 2983 O O . GLY A 1 366 ? -13.422 -0.224 37.354 1.00 94.00 366 GLY A O 1
ATOM 2984 N N . SER A 1 367 ? -15.204 0.033 38.676 1.00 95.56 367 SER A N 1
ATOM 2985 C CA . SER A 1 367 ? -15.807 -1.256 38.325 1.00 95.56 367 SER A CA 1
ATOM 2986 C C . SER A 1 367 ? -17.308 -1.138 38.103 1.00 95.56 367 SER A C 1
ATOM 2988 O O . SER A 1 367 ? -18.013 -0.457 38.833 1.00 95.56 367 SER A O 1
ATOM 2990 N N . LEU A 1 368 ? -17.829 -1.880 37.132 1.00 94.12 368 LEU A N 1
ATOM 2991 C CA . LEU A 1 368 ? -19.246 -1.864 36.781 1.00 94.12 368 LEU A CA 1
ATOM 2992 C C . LEU A 1 368 ? -19.745 -3.295 36.577 1.00 94.12 368 LEU A C 1
ATOM 2994 O O . LEU A 1 368 ? -19.070 -4.103 35.942 1.00 94.12 368 LEU A O 1
ATOM 2998 N N . SER A 1 369 ? -20.898 -3.627 37.155 1.00 95.06 369 SER A N 1
ATOM 2999 C CA . SER A 1 369 ? -21.555 -4.924 36.952 1.00 95.06 369 SER A CA 1
ATOM 3000 C C . SER A 1 369 ? -22.534 -4.863 35.778 1.00 95.06 369 SER A C 1
ATOM 3002 O O . SER A 1 369 ? -22.777 -3.799 35.209 1.00 95.06 369 SER A O 1
ATOM 3004 N N . LYS A 1 370 ? -23.084 -6.008 35.379 1.00 96.75 370 LYS A N 1
ATOM 3005 C CA . LYS A 1 370 ? -24.074 -6.076 34.306 1.00 96.75 370 LYS A CA 1
ATOM 3006 C C . LYS A 1 370 ? -25.273 -5.159 34.565 1.00 96.75 370 LYS A C 1
ATOM 3008 O O . LYS A 1 370 ? -25.921 -5.253 35.604 1.00 96.75 370 LYS A O 1
ATOM 3013 N N . GLN A 1 371 ? -25.605 -4.324 33.581 1.00 96.44 371 GLN A N 1
ATOM 3014 C CA . GLN A 1 371 ? -26.786 -3.457 33.599 1.00 96.44 371 GLN A CA 1
ATOM 3015 C C . GLN A 1 371 ? -27.726 -3.772 32.432 1.00 96.44 371 GLN A C 1
ATOM 3017 O O . GLN A 1 371 ? -27.409 -4.541 31.524 1.00 96.44 371 GLN A O 1
ATOM 3022 N N . LYS A 1 372 ? -28.915 -3.160 32.449 1.00 94.56 372 LYS A N 1
ATOM 3023 C CA . LYS A 1 372 ? -29.881 -3.286 31.354 1.00 94.56 372 LYS A CA 1
ATOM 3024 C C . LYS A 1 372 ? -29.373 -2.571 30.098 1.00 94.56 372 LYS A C 1
ATOM 3026 O O . LYS A 1 372 ? -29.052 -1.381 30.138 1.00 94.56 372 LYS A O 1
ATOM 3031 N N . THR A 1 373 ? -29.391 -3.283 28.977 1.00 95.00 373 THR A N 1
ATOM 3032 C CA . THR A 1 373 ? -29.117 -2.715 27.656 1.00 95.00 373 THR A CA 1
ATOM 3033 C C . THR A 1 373 ? -30.150 -1.652 27.283 1.00 95.00 373 THR A C 1
ATOM 3035 O O . THR A 1 373 ? -31.357 -1.875 27.402 1.00 95.00 373 THR A O 1
ATOM 3038 N N . ASP A 1 374 ? -29.674 -0.511 26.795 1.00 93.06 374 ASP A N 1
ATOM 3039 C CA . ASP A 1 374 ? -30.482 0.527 26.174 1.00 93.06 374 ASP A CA 1
ATOM 3040 C C . ASP A 1 374 ? -30.464 0.345 24.648 1.00 93.06 374 ASP A C 1
ATOM 3042 O O . ASP A 1 374 ? -29.444 0.606 24.005 1.00 93.06 374 ASP A O 1
ATOM 3046 N N . PRO A 1 375 ? -31.572 -0.101 24.032 1.00 92.69 375 PRO A N 1
ATOM 3047 C CA . PRO A 1 375 ? -31.601 -0.379 22.602 1.00 92.69 375 PRO A CA 1
ATOM 3048 C C . PRO A 1 375 ? -31.442 0.881 21.744 1.00 92.69 375 PRO A C 1
ATOM 3050 O O . PRO A 1 375 ? -31.162 0.755 20.557 1.00 92.69 375 PRO A O 1
ATOM 3053 N N . THR A 1 376 ? -31.628 2.090 22.291 1.00 94.12 376 THR A N 1
ATOM 3054 C CA . THR A 1 376 ? -31.557 3.333 21.506 1.00 94.12 376 THR A CA 1
ATOM 3055 C C . THR A 1 376 ? -30.163 3.586 20.938 1.00 94.12 376 THR A C 1
ATOM 3057 O O . THR A 1 376 ? -30.060 3.942 19.767 1.00 94.12 376 THR A O 1
ATOM 3060 N N . LEU A 1 377 ? -29.109 3.320 21.718 1.00 95.50 377 LEU A N 1
ATOM 3061 C CA . LEU A 1 377 ? -27.715 3.434 21.283 1.00 95.50 377 LEU A CA 1
ATOM 3062 C C . LEU A 1 377 ? -27.386 2.425 20.172 1.00 95.50 377 LEU A C 1
ATOM 3064 O O . LEU A 1 377 ? -26.799 2.773 19.150 1.00 95.50 377 LEU A O 1
ATOM 3068 N N . PHE A 1 378 ? -27.817 1.174 20.338 1.00 96.62 378 PHE A N 1
ATOM 3069 C CA . PHE A 1 378 ? -27.450 0.085 19.427 1.00 96.62 378 PHE A CA 1
ATOM 3070 C C . PHE A 1 378 ? -28.247 0.059 18.118 1.00 96.62 378 PHE A C 1
ATOM 3072 O O . PHE A 1 378 ? -27.906 -0.715 17.232 1.00 96.62 378 PHE A O 1
ATOM 3079 N N . LYS A 1 379 ? -29.243 0.938 17.931 1.00 95.56 379 LYS A N 1
ATOM 3080 C CA . LYS A 1 379 ? -29.902 1.132 16.623 1.00 95.56 379 LYS A CA 1
ATOM 3081 C C . LYS A 1 379 ? -28.941 1.612 15.531 1.00 95.56 379 LYS A C 1
ATOM 3083 O O . LYS A 1 379 ? -29.211 1.379 14.360 1.00 95.56 379 LYS A O 1
ATOM 3088 N N . ALA A 1 380 ? -27.851 2.285 15.904 1.00 95.56 380 ALA A N 1
ATOM 3089 C CA . ALA A 1 380 ? -26.834 2.745 14.960 1.00 95.56 380 ALA A CA 1
ATOM 3090 C C . ALA A 1 380 ? -25.876 1.626 14.503 1.00 95.56 380 ALA A C 1
ATOM 3092 O O . ALA A 1 380 ? -25.096 1.832 13.579 1.00 95.56 380 ALA A O 1
ATOM 3093 N N . LEU A 1 381 ? -25.917 0.446 15.133 1.00 97.50 381 LEU A N 1
ATOM 3094 C CA . LEU A 1 381 ? -25.066 -0.681 14.770 1.00 97.50 381 LEU A CA 1
ATOM 3095 C C . LEU A 1 381 ? -25.646 -1.425 13.559 1.00 97.50 381 LEU A C 1
ATOM 3097 O O . LEU A 1 381 ? -26.617 -2.167 13.688 1.00 97.50 381 LEU A O 1
ATOM 3101 N N . ASN A 1 382 ? -25.015 -1.270 12.394 1.00 96.88 382 ASN A N 1
ATOM 3102 C CA . ASN A 1 382 ? -25.411 -1.955 11.163 1.00 96.88 382 ASN A CA 1
ATOM 3103 C C . ASN A 1 382 ? -24.395 -3.039 10.767 1.00 96.88 382 ASN A C 1
ATOM 3105 O O . ASN A 1 382 ? -23.546 -2.832 9.898 1.00 96.88 382 ASN A O 1
ATOM 3109 N N . LEU A 1 383 ? -24.463 -4.196 11.435 1.00 97.62 383 LEU A N 1
ATOM 3110 C CA . LEU A 1 383 ? -23.507 -5.290 11.217 1.00 97.62 383 LEU A CA 1
ATOM 3111 C C . LEU A 1 383 ? -23.538 -5.851 9.801 1.00 97.62 383 LEU A C 1
ATOM 3113 O O . LEU A 1 383 ? -22.475 -6.193 9.286 1.00 97.62 383 LEU A O 1
ATOM 3117 N N . ASP A 1 384 ? -24.715 -5.939 9.185 1.00 97.56 384 ASP A N 1
ATOM 3118 C CA . ASP A 1 384 ? -24.856 -6.484 7.835 1.00 97.56 384 ASP A CA 1
ATOM 3119 C C . ASP A 1 384 ? -24.105 -5.596 6.841 1.00 97.56 384 ASP A C 1
ATOM 3121 O O . ASP A 1 384 ? -23.220 -6.064 6.131 1.00 97.56 384 ASP A O 1
ATOM 3125 N N . LYS A 1 385 ? -24.329 -4.277 6.893 1.00 97.94 385 LYS A N 1
ATOM 3126 C CA . LYS A 1 385 ? -23.645 -3.322 6.011 1.00 97.94 385 LYS A CA 1
ATOM 3127 C C . LYS A 1 385 ? -22.136 -3.252 6.256 1.00 97.94 385 LYS A C 1
ATOM 3129 O O . LYS A 1 385 ? -21.370 -3.116 5.298 1.00 97.94 385 LYS A O 1
ATOM 3134 N N . ILE A 1 386 ? -21.696 -3.345 7.514 1.00 98.50 386 ILE A N 1
ATOM 3135 C CA . ILE A 1 386 ? -20.266 -3.424 7.852 1.00 98.50 386 ILE A CA 1
ATOM 3136 C C . ILE A 1 386 ? -19.658 -4.701 7.262 1.00 98.50 386 ILE A C 1
ATOM 3138 O O . ILE A 1 386 ? -18.599 -4.642 6.634 1.00 98.50 386 ILE A O 1
ATOM 3142 N N . SER A 1 387 ? -20.341 -5.835 7.425 1.00 97.94 387 SER A N 1
ATOM 3143 C CA . SER A 1 387 ? -19.870 -7.135 6.946 1.00 97.94 387 SER A CA 1
ATOM 3144 C C . SER A 1 387 ? -19.802 -7.187 5.424 1.00 97.94 387 SER A C 1
ATOM 3146 O O . SER A 1 387 ? -18.760 -7.545 4.882 1.00 97.94 387 SER A O 1
ATOM 3148 N N . ASP A 1 388 ? -20.849 -6.723 4.741 1.00 97.94 388 ASP A N 1
ATOM 3149 C CA . ASP A 1 388 ? -20.901 -6.616 3.281 1.00 97.94 388 ASP A CA 1
ATOM 3150 C C . ASP A 1 388 ? -19.781 -5.719 2.742 1.00 97.94 388 ASP A C 1
ATOM 3152 O O . ASP A 1 388 ? -19.153 -6.023 1.723 1.00 97.94 388 ASP A O 1
ATOM 3156 N N . SER A 1 389 ? -19.490 -4.614 3.434 1.00 98.00 389 SER A N 1
ATOM 3157 C CA . SER A 1 389 ? -18.416 -3.695 3.046 1.00 98.00 389 SER A CA 1
ATOM 3158 C C . SER A 1 389 ? -17.039 -4.348 3.188 1.00 98.00 389 SER A C 1
ATOM 3160 O O . SER A 1 389 ? -16.230 -4.253 2.268 1.00 98.00 389 SER A O 1
ATOM 3162 N N . TYR A 1 390 ? -16.764 -5.065 4.282 1.00 97.62 390 TYR A N 1
ATOM 3163 C CA . TYR A 1 390 ? -15.506 -5.809 4.426 1.00 97.62 390 TYR A CA 1
ATOM 3164 C C . TYR A 1 390 ? -15.384 -6.965 3.421 1.00 97.62 390 TYR A C 1
ATOM 3166 O O . TYR A 1 390 ? -14.340 -7.100 2.780 1.00 97.62 390 TYR A O 1
ATOM 3174 N N . ASP A 1 391 ? -16.440 -7.761 3.234 1.00 95.31 391 ASP A N 1
ATOM 3175 C CA . ASP A 1 391 ? -16.453 -8.912 2.318 1.00 95.31 391 ASP A CA 1
ATOM 3176 C C . ASP A 1 391 ? -16.322 -8.487 0.840 1.00 95.31 391 ASP A C 1
ATOM 3178 O O . ASP A 1 391 ? -15.827 -9.247 0.002 1.00 95.31 391 ASP A O 1
ATOM 3182 N N . SER A 1 392 ? -16.713 -7.249 0.514 1.00 92.38 392 SER A N 1
ATOM 3183 C CA . SER A 1 392 ? -16.516 -6.622 -0.802 1.00 92.38 392 SER A CA 1
ATOM 3184 C C . SER A 1 392 ? -15.250 -5.758 -0.910 1.00 92.38 392 SER A C 1
ATOM 3186 O O . SER A 1 392 ? -15.047 -5.102 -1.934 1.00 92.38 392 SER A O 1
ATOM 3188 N N . PHE A 1 393 ? -14.382 -5.782 0.109 1.00 93.19 393 PHE A N 1
ATOM 3189 C CA . PHE A 1 393 ? -13.122 -5.027 0.195 1.00 93.19 393 PHE A CA 1
ATOM 3190 C C . PHE A 1 393 ? -13.286 -3.496 0.217 1.00 93.19 393 PHE A C 1
ATOM 3192 O O . PHE A 1 393 ? -12.334 -2.751 -0.008 1.00 93.19 393 PHE A O 1
ATOM 3199 N N . GLN A 1 394 ? -14.485 -2.998 0.521 1.00 95.06 394 GLN A N 1
ATOM 3200 C CA . GLN A 1 394 ? -14.799 -1.578 0.690 1.00 95.06 394 GLN A CA 1
ATOM 3201 C C . GLN A 1 394 ? -14.479 -1.120 2.121 1.00 95.06 394 GLN A C 1
ATOM 3203 O O . GLN A 1 394 ? -15.357 -0.679 2.865 1.00 95.06 394 GLN A O 1
ATOM 3208 N N . PHE A 1 395 ? -13.205 -1.231 2.517 1.00 97.50 395 PHE A N 1
ATOM 3209 C CA . PHE A 1 395 ? -12.741 -0.933 3.880 1.00 97.50 395 PHE A CA 1
ATOM 3210 C C . PHE A 1 395 ? -13.124 0.474 4.346 1.00 97.50 395 PHE A C 1
ATOM 3212 O O . PHE A 1 395 ? -13.570 0.653 5.476 1.00 97.50 395 PHE A O 1
ATOM 3219 N N . ASN A 1 396 ? -13.035 1.463 3.456 1.00 97.12 396 ASN A N 1
ATOM 3220 C CA . ASN A 1 396 ? -13.402 2.845 3.743 1.00 97.12 396 ASN A CA 1
ATOM 3221 C C . ASN A 1 396 ? -14.876 2.983 4.160 1.00 97.12 396 ASN A C 1
ATOM 3223 O O . ASN A 1 396 ? -15.174 3.723 5.093 1.00 97.12 396 ASN A O 1
ATOM 3227 N N . ARG A 1 397 ? -15.783 2.231 3.522 1.00 97.94 397 ARG A N 1
ATOM 3228 C CA . ARG A 1 397 ? -17.216 2.226 3.856 1.00 97.94 397 ARG A CA 1
ATOM 3229 C C . ARG A 1 397 ? -17.507 1.459 5.137 1.00 97.94 397 ARG A C 1
ATOM 3231 O O . ARG A 1 397 ? -18.325 1.903 5.935 1.00 97.94 397 ARG A O 1
ATOM 3238 N N . ALA A 1 398 ? -16.813 0.343 5.367 1.00 98.50 398 ALA A N 1
ATOM 3239 C CA . ALA A 1 398 ? -16.914 -0.373 6.637 1.00 98.50 398 ALA A CA 1
ATOM 3240 C C . ALA A 1 398 ? -16.517 0.544 7.808 1.00 98.50 398 ALA A C 1
ATOM 3242 O O . ALA A 1 398 ? -17.228 0.620 8.808 1.00 98.50 398 ALA A O 1
ATOM 3243 N N . LEU A 1 399 ? -15.421 1.293 7.653 1.00 98.69 399 LEU A N 1
ATOM 3244 C CA . LEU A 1 399 ? -14.951 2.253 8.648 1.00 98.69 399 LEU A CA 1
ATOM 3245 C C . LEU A 1 399 ? -15.915 3.432 8.837 1.00 98.69 399 LEU A C 1
ATOM 3247 O O . LEU A 1 399 ? -16.134 3.833 9.974 1.00 98.69 399 LEU A O 1
ATOM 3251 N N . GLU A 1 400 ? -16.542 3.944 7.775 1.00 98.31 400 GLU A N 1
ATOM 3252 C CA . GLU A 1 400 ? -17.597 4.967 7.885 1.00 98.31 400 GLU A CA 1
ATOM 3253 C C . GLU A 1 400 ? -18.755 4.517 8.783 1.00 98.31 400 GLU A C 1
ATOM 3255 O O . GLU A 1 400 ? -19.150 5.252 9.689 1.00 98.31 400 GLU A O 1
ATOM 3260 N N . GLU A 1 401 ? -19.258 3.296 8.594 1.00 98.50 401 GLU A N 1
ATOM 3261 C CA . GLU A 1 401 ? -20.347 2.755 9.416 1.00 98.50 401 GLU A CA 1
ATOM 3262 C C . GLU A 1 401 ? -19.914 2.500 10.866 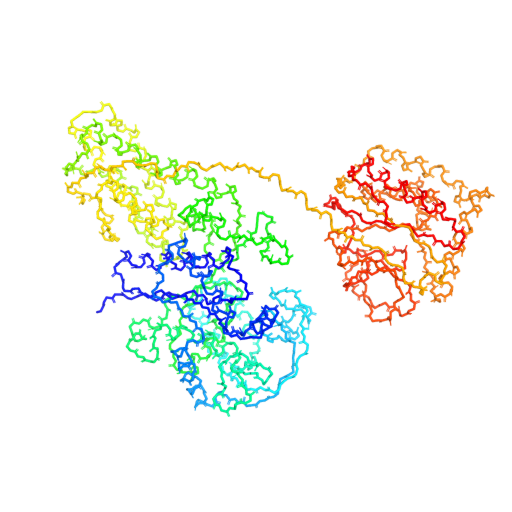1.00 98.50 401 GLU A C 1
ATOM 3264 O O . GLU A 1 401 ? -20.664 2.786 11.802 1.00 98.50 401 GLU A O 1
ATOM 3269 N N . ILE A 1 402 ? -18.690 2.007 11.078 1.00 98.75 402 ILE A N 1
ATOM 3270 C CA . ILE A 1 402 ? -18.150 1.805 12.429 1.00 98.75 402 ILE A CA 1
ATOM 3271 C C . ILE A 1 402 ? -18.014 3.146 13.162 1.00 98.75 402 ILE A C 1
ATOM 3273 O O . ILE A 1 402 ? -18.396 3.255 14.328 1.00 98.75 402 ILE A O 1
ATOM 3277 N N . PHE A 1 403 ? -17.519 4.189 12.491 1.00 98.62 403 PHE A N 1
ATOM 3278 C CA . PHE A 1 403 ? -17.393 5.518 13.091 1.00 98.62 403 PHE A CA 1
ATOM 3279 C C . PHE A 1 403 ? -18.739 6.215 13.290 1.00 98.62 403 PHE A C 1
ATOM 3281 O O . PHE A 1 403 ? -18.890 6.946 14.267 1.00 98.62 403 PHE A O 1
ATOM 3288 N N . ALA A 1 404 ? -19.748 5.932 12.463 1.00 98.44 404 ALA A N 1
ATOM 3289 C CA . ALA A 1 404 ? -21.118 6.363 12.733 1.00 98.44 404 ALA A CA 1
ATOM 3290 C C . ALA A 1 404 ? -21.660 5.749 14.040 1.00 98.44 404 ALA A C 1
ATOM 3292 O O . ALA A 1 404 ? -22.285 6.450 14.842 1.00 98.44 404 ALA A O 1
ATOM 3293 N N . PHE A 1 405 ? -21.368 4.470 14.306 1.00 98.69 405 PHE A N 1
ATOM 3294 C CA . PHE A 1 405 ? -21.727 3.816 15.568 1.00 98.69 405 PHE A CA 1
ATOM 3295 C C . PHE A 1 405 ? -20.976 4.409 16.774 1.00 98.69 405 PHE A C 1
ATOM 3297 O O . PHE A 1 405 ? -21.593 4.707 17.799 1.00 98.69 405 PHE A O 1
ATOM 3304 N N . ILE A 1 406 ? -19.672 4.677 16.644 1.00 98.75 406 ILE A N 1
ATOM 3305 C CA . ILE A 1 406 ? -18.882 5.374 17.679 1.00 98.75 406 ILE A CA 1
ATOM 3306 C C . ILE A 1 406 ? -19.451 6.777 17.947 1.00 98.75 406 ILE A C 1
ATOM 3308 O O . ILE A 1 406 ? -19.621 7.167 19.106 1.00 98.75 406 ILE A O 1
ATOM 3312 N N . GLY A 1 407 ? -19.818 7.510 16.893 1.00 98.44 407 GLY A N 1
ATOM 3313 C CA . GLY A 1 407 ? -20.462 8.820 16.986 1.00 98.44 407 GLY A CA 1
ATOM 3314 C C . GLY A 1 407 ? -21.799 8.772 17.732 1.00 98.44 407 GLY A C 1
ATOM 3315 O O . GLY A 1 407 ? -22.083 9.647 18.554 1.00 98.44 407 GLY A O 1
ATOM 3316 N N . ALA A 1 408 ? -22.600 7.717 17.538 1.00 98.25 408 ALA A N 1
ATOM 3317 C CA . ALA A 1 408 ? -23.810 7.485 18.329 1.00 98.25 408 ALA A CA 1
ATOM 3318 C C . ALA A 1 408 ? -23.489 7.285 19.822 1.00 98.25 408 ALA A C 1
ATOM 3320 O O . ALA A 1 408 ? -24.203 7.816 20.673 1.00 98.25 408 ALA A O 1
ATOM 3321 N N . GLY A 1 409 ? -22.380 6.609 20.142 1.00 98.44 409 GLY A N 1
ATOM 3322 C CA . GLY A 1 409 ? -21.826 6.528 21.496 1.00 98.44 409 GLY A CA 1
ATOM 3323 C C . GLY A 1 409 ? -21.497 7.905 22.075 1.00 98.44 409 GLY A C 1
ATOM 3324 O O . GLY A 1 409 ? -21.997 8.253 23.144 1.00 98.44 409 GLY A O 1
ATOM 3325 N N . ASN A 1 410 ? -20.733 8.732 21.352 1.00 98.50 410 ASN A N 1
ATOM 3326 C CA . ASN A 1 410 ? -20.409 10.103 21.771 1.00 98.50 410 ASN A CA 1
ATOM 3327 C C . ASN A 1 410 ? -21.666 10.951 22.017 1.00 98.50 410 ASN A C 1
ATOM 3329 O O . ASN A 1 410 ? -21.761 11.648 23.034 1.00 98.50 410 ASN A O 1
ATOM 3333 N N . LYS A 1 411 ? -22.659 10.851 21.127 1.00 98.06 411 LYS A N 1
ATOM 3334 C CA . LYS A 1 411 ? -23.958 11.510 21.288 1.00 98.06 411 LYS A CA 1
ATOM 3335 C C . LYS A 1 411 ? -24.691 11.008 22.533 1.00 98.06 411 LYS A C 1
ATOM 3337 O O . LYS A 1 411 ? -25.175 11.823 23.312 1.00 98.06 411 LYS A O 1
ATOM 3342 N N . PHE A 1 412 ? -24.715 9.697 22.769 1.00 98.06 412 PHE A N 1
ATOM 3343 C CA . PHE A 1 412 ? -25.369 9.099 23.933 1.00 98.06 412 PHE A CA 1
ATOM 3344 C C . PHE A 1 412 ? -24.753 9.583 25.252 1.00 98.06 412 PHE A C 1
ATOM 3346 O O . PHE A 1 412 ? -25.493 9.958 26.159 1.00 98.06 412 PHE A O 1
ATOM 3353 N N . VAL A 1 413 ? -23.417 9.680 25.348 1.00 97.19 413 VAL A N 1
ATOM 3354 C CA . VAL A 1 413 ? -22.753 10.294 26.518 1.00 97.19 413 VAL A CA 1
ATOM 3355 C C . VAL A 1 413 ? -23.248 11.729 26.732 1.00 97.19 413 VAL A C 1
ATOM 3357 O O . VAL A 1 413 ? -23.516 12.132 27.863 1.00 97.19 413 VAL A O 1
ATOM 3360 N N . ASN A 1 414 ? -23.351 12.517 25.660 1.00 97.06 414 ASN A N 1
ATOM 3361 C CA . ASN A 1 414 ? -23.714 13.932 25.741 1.00 97.06 414 ASN A CA 1
ATOM 3362 C C . ASN A 1 414 ? -25.185 14.156 26.112 1.00 97.06 414 ASN A C 1
ATOM 3364 O O . ASN A 1 414 ? -25.477 15.054 26.900 1.00 97.06 414 ASN A O 1
ATOM 3368 N N . ASP A 1 415 ? -26.089 13.337 25.579 1.00 97.19 415 ASP A N 1
ATOM 3369 C CA . ASP A 1 415 ? -27.525 13.442 25.836 1.00 97.19 415 ASP A CA 1
ATOM 3370 C C . ASP A 1 415 ? -27.884 12.969 27.248 1.00 97.19 415 ASP A C 1
ATOM 3372 O O . ASP A 1 415 ? -28.644 13.636 27.948 1.00 97.19 415 ASP A O 1
ATOM 3376 N N . GLN A 1 416 ? -27.313 11.839 27.681 1.00 97.25 416 GLN A N 1
ATOM 3377 C CA . GLN A 1 416 ? -27.615 11.232 28.982 1.00 97.25 416 GLN A CA 1
ATOM 3378 C C . GLN A 1 416 ? -26.918 11.941 30.149 1.00 97.25 416 GLN A C 1
ATOM 3380 O O . GLN A 1 416 ? -27.326 11.785 31.296 1.00 97.25 416 GLN A O 1
ATOM 3385 N N . LYS A 1 417 ? -25.862 12.720 29.874 1.00 97.25 417 LYS A N 1
ATOM 3386 C CA . LYS A 1 417 ? -25.115 13.520 30.861 1.00 97.25 417 LYS A CA 1
ATOM 3387 C C . LYS A 1 417 ? -24.740 12.733 32.135 1.00 97.25 417 LYS A C 1
ATOM 3389 O O . LYS A 1 417 ? -24.996 13.213 33.241 1.00 97.25 417 LYS A O 1
ATOM 3394 N N . PRO A 1 418 ? -24.080 11.559 32.029 1.00 96.12 418 PRO A N 1
ATOM 3395 C CA . PRO A 1 418 ? -23.801 10.681 33.174 1.00 96.12 418 PRO A CA 1
ATOM 3396 C C . PRO A 1 418 ? -22.962 11.331 34.284 1.00 96.12 418 PRO A C 1
ATOM 3398 O O . PRO A 1 418 ? -22.996 10.881 35.424 1.00 96.12 418 PRO A O 1
ATOM 3401 N N . TRP A 1 419 ? -22.237 12.418 34.000 1.00 96.06 419 TRP A N 1
ATOM 3402 C CA . TRP A 1 419 ? -21.533 13.194 35.027 1.00 96.06 419 TRP A CA 1
ATOM 3403 C C . TRP A 1 419 ? -22.474 13.845 36.055 1.00 96.06 419 TRP A C 1
ATOM 3405 O O . TRP A 1 419 ? -22.051 14.062 37.190 1.00 96.06 419 TRP A O 1
ATOM 3415 N N . GLY A 1 420 ? -23.719 14.144 35.672 1.00 96.19 420 GLY A N 1
ATOM 3416 C CA . GLY A 1 420 ? -24.766 14.671 36.551 1.00 96.19 420 GLY A CA 1
ATOM 3417 C C . GLY A 1 420 ? -25.679 13.599 37.153 1.00 96.19 420 GLY A C 1
ATOM 3418 O O . GLY A 1 420 ? -26.572 13.942 37.918 1.00 96.19 420 GLY A O 1
ATOM 3419 N N . LEU A 1 421 ? -25.473 12.324 36.807 1.00 96.12 421 LEU A N 1
ATOM 3420 C CA . LEU A 1 421 ? -26.218 11.192 37.359 1.00 96.12 421 LEU A CA 1
ATOM 3421 C C . LEU A 1 421 ? -25.451 10.557 38.530 1.00 96.12 421 LEU A C 1
ATOM 3423 O O . LEU A 1 421 ? -24.229 10.707 38.642 1.00 96.12 421 LEU A O 1
ATOM 3427 N N . GLU A 1 422 ? -26.175 9.819 39.373 1.00 92.62 422 GLU A N 1
ATOM 3428 C CA . GLU A 1 422 ? -25.639 9.086 40.525 1.00 92.62 422 GLU A CA 1
ATOM 3429 C C . GLU A 1 422 ? -26.202 7.655 40.587 1.00 92.62 422 GLU A C 1
ATOM 3431 O O . GLU A 1 422 ? -27.277 7.361 40.053 1.00 92.62 422 GLU A O 1
ATOM 3436 N N . GLY A 1 423 ? -25.465 6.755 41.244 1.00 92.75 423 GLY A N 1
ATOM 3437 C CA . GLY A 1 423 ? -25.871 5.366 41.473 1.00 92.75 423 GLY A CA 1
ATOM 3438 C C . GLY A 1 423 ? -26.213 4.593 40.192 1.00 92.75 423 GLY A C 1
ATOM 3439 O O . GLY A 1 423 ? -25.525 4.694 39.174 1.00 92.75 423 GLY A O 1
ATOM 3440 N N . LYS A 1 424 ? -27.306 3.818 40.238 1.00 92.94 424 LYS A N 1
ATOM 3441 C CA . LYS A 1 424 ? -27.698 2.886 39.163 1.00 92.94 424 LYS A CA 1
ATOM 3442 C C . LYS A 1 424 ? -27.964 3.551 37.810 1.00 92.94 424 LYS A C 1
ATOM 3444 O O . LYS A 1 424 ? -27.731 2.920 36.782 1.00 92.94 424 LYS A O 1
ATOM 3449 N N . GLU A 1 425 ? -28.428 4.799 37.784 1.00 94.81 425 GLU A N 1
ATOM 3450 C CA . GLU A 1 425 ? -28.695 5.498 36.520 1.00 94.81 425 GLU A CA 1
ATOM 3451 C C . GLU A 1 425 ? -27.391 5.855 35.792 1.00 94.81 425 GLU A C 1
ATOM 3453 O O . GLU A 1 425 ? -27.274 5.629 34.585 1.00 94.81 425 GLU A O 1
ATOM 3458 N N . ALA A 1 426 ? -26.370 6.317 36.525 1.00 96.19 426 ALA A N 1
ATOM 3459 C CA . ALA A 1 426 ? -25.037 6.538 35.963 1.00 96.19 426 ALA A CA 1
ATOM 3460 C C . ALA A 1 426 ? -24.409 5.217 35.491 1.00 96.19 426 ALA A C 1
ATOM 3462 O O . ALA A 1 426 ? -23.904 5.136 34.369 1.00 96.19 426 ALA A O 1
ATOM 3463 N N . GLU A 1 427 ? -24.497 4.166 36.315 1.00 96.94 427 GLU A N 1
ATOM 3464 C CA . GLU A 1 427 ? -23.992 2.832 35.976 1.00 96.94 427 GLU A CA 1
ATOM 3465 C C . GLU A 1 427 ? -24.622 2.291 34.689 1.00 96.94 427 GLU A C 1
ATOM 3467 O O . GLU A 1 427 ? -23.913 1.809 33.806 1.00 96.94 427 GLU A O 1
ATOM 3472 N N . LYS A 1 428 ? -25.945 2.406 34.535 1.00 96.94 428 LYS A N 1
ATOM 3473 C CA . LYS A 1 428 ? -26.661 1.948 33.339 1.00 96.94 428 LYS A CA 1
ATOM 3474 C C . LYS A 1 428 ? -26.165 2.647 32.075 1.00 96.94 428 LYS A C 1
ATOM 3476 O O . LYS A 1 428 ? -25.933 1.981 31.065 1.00 96.94 428 LYS A O 1
ATOM 3481 N N . VAL A 1 429 ? -25.984 3.966 32.110 1.00 98.00 429 VAL A N 1
ATOM 3482 C CA . VAL A 1 429 ? -25.469 4.728 30.960 1.00 98.00 429 VAL A CA 1
ATOM 3483 C C . VAL A 1 429 ? -24.042 4.285 30.623 1.00 98.00 429 VAL A C 1
ATOM 3485 O O . VAL A 1 429 ? -23.751 3.963 29.471 1.00 98.00 429 VAL A O 1
ATOM 3488 N N . LEU A 1 430 ? -23.166 4.198 31.627 1.00 98.31 430 LEU A N 1
ATOM 3489 C CA . LEU A 1 430 ? -21.759 3.829 31.451 1.00 98.31 430 LEU A CA 1
ATOM 3490 C C . LEU A 1 430 ? -21.566 2.375 31.000 1.00 98.31 430 LEU A C 1
ATOM 3492 O O . LEU A 1 430 ? -20.681 2.114 30.188 1.00 98.31 430 LEU A O 1
ATOM 3496 N N . TYR A 1 431 ? -22.420 1.446 31.437 1.00 98.25 431 TYR A N 1
ATOM 3497 C CA . TYR A 1 431 ? -22.438 0.064 30.950 1.00 98.25 431 TYR A CA 1
ATOM 3498 C C . TYR A 1 431 ? -22.677 -0.007 29.438 1.00 98.25 431 TYR A C 1
ATOM 3500 O O . TYR A 1 431 ? -21.932 -0.664 28.716 1.00 98.25 431 TYR A O 1
ATOM 3508 N N . ASN A 1 432 ? -23.699 0.702 28.948 1.00 98.38 432 ASN A N 1
ATOM 3509 C CA . ASN A 1 432 ? -24.049 0.707 27.527 1.00 98.38 432 ASN A CA 1
ATOM 3510 C C . ASN A 1 432 ? -22.941 1.334 26.667 1.00 98.38 432 ASN A C 1
ATOM 3512 O O . ASN A 1 432 ? -22.659 0.860 25.569 1.00 98.38 432 ASN A O 1
ATOM 3516 N N . LEU A 1 433 ? -22.264 2.356 27.191 1.00 98.56 433 LEU A N 1
ATOM 3517 C CA . LEU A 1 433 ? -21.112 2.980 26.542 1.00 98.56 433 LEU A CA 1
ATOM 3518 C C . LEU A 1 433 ? -19.874 2.075 26.527 1.00 98.56 433 LEU A C 1
ATOM 3520 O O . LEU A 1 433 ? -19.186 2.000 25.510 1.00 98.56 433 LEU A O 1
ATOM 3524 N N . ALA A 1 434 ? -19.606 1.355 27.618 1.00 98.38 434 ALA A N 1
ATOM 3525 C CA . ALA A 1 434 ? -18.544 0.354 27.661 1.00 98.38 434 ALA A CA 1
ATOM 3526 C C . ALA A 1 434 ? -18.808 -0.776 26.652 1.00 98.38 434 ALA A C 1
ATOM 3528 O O . ALA A 1 434 ? -17.899 -1.201 25.942 1.00 98.38 434 ALA A O 1
ATOM 3529 N N . ASP A 1 435 ? -20.058 -1.218 26.517 1.00 98.00 435 ASP A N 1
ATOM 3530 C CA . ASP A 1 435 ? -20.426 -2.248 25.545 1.00 98.00 435 ASP A CA 1
ATOM 3531 C C . ASP A 1 435 ? -20.346 -1.743 24.093 1.00 98.00 435 ASP A C 1
ATOM 3533 O O . ASP A 1 435 ? -19.880 -2.458 23.206 1.00 98.00 435 ASP A O 1
ATOM 3537 N N . CYS A 1 436 ? -20.686 -0.473 23.849 1.00 98.56 436 CYS A N 1
ATOM 3538 C CA . CYS A 1 436 ? -20.434 0.204 22.574 1.00 98.56 436 CYS A CA 1
ATOM 3539 C C . CYS A 1 436 ? -18.938 0.207 22.214 1.00 98.56 436 CYS A C 1
ATOM 3541 O O . CYS A 1 436 ? -18.574 -0.126 21.083 1.00 98.56 436 CYS A O 1
ATOM 3543 N N . LEU A 1 437 ? -18.058 0.526 23.171 1.00 98.56 437 LEU A N 1
ATOM 3544 C CA . LEU A 1 437 ? -16.603 0.485 22.981 1.00 98.56 437 LEU A CA 1
ATOM 3545 C C . LEU A 1 437 ? -16.094 -0.935 22.721 1.00 98.56 437 LEU A C 1
ATOM 3547 O O . LEU A 1 437 ? -15.267 -1.122 21.831 1.00 98.56 437 LEU A O 1
ATOM 3551 N N . ARG A 1 438 ? -16.615 -1.942 23.432 1.00 98.50 438 ARG A N 1
ATOM 3552 C CA . ARG A 1 438 ? -16.275 -3.353 23.203 1.00 98.50 438 ARG A CA 1
ATOM 3553 C C . ARG A 1 438 ? -16.612 -3.782 21.775 1.00 98.50 438 ARG A C 1
ATOM 3555 O O . ARG A 1 438 ? -15.763 -4.351 21.095 1.00 98.50 438 ARG A O 1
ATOM 3562 N N . ILE A 1 439 ? -17.831 -3.503 21.306 1.00 98.69 439 ILE A N 1
ATOM 3563 C CA . ILE A 1 439 ? -18.252 -3.840 19.936 1.00 98.69 439 ILE A CA 1
ATOM 3564 C C . ILE A 1 439 ? -17.389 -3.092 18.912 1.00 98.69 439 ILE A C 1
ATOM 3566 O O . ILE A 1 439 ? -16.928 -3.699 17.947 1.00 98.69 439 ILE A O 1
ATOM 3570 N N . SER A 1 440 ? -17.110 -1.808 19.151 1.00 98.69 440 SER A N 1
ATOM 3571 C CA . SER A 1 440 ? -16.249 -0.998 18.280 1.00 98.69 440 SER A CA 1
ATOM 3572 C C . SER A 1 440 ? -14.830 -1.569 18.188 1.00 98.69 440 SER A C 1
ATOM 3574 O O . SER A 1 440 ? -14.292 -1.689 17.093 1.00 98.69 440 SER A O 1
ATOM 3576 N N . ALA A 1 441 ? -14.242 -1.994 19.311 1.00 98.50 441 ALA A N 1
ATOM 3577 C CA . ALA A 1 441 ? -12.917 -2.614 19.342 1.00 98.50 441 ALA A CA 1
ATOM 3578 C C . ALA A 1 441 ? -12.869 -3.937 18.560 1.00 98.50 441 ALA A C 1
ATOM 3580 O O . ALA A 1 441 ? -11.881 -4.212 17.882 1.00 98.50 441 ALA A O 1
ATOM 3581 N N . ILE A 1 442 ? -13.935 -4.743 18.602 1.00 98.69 442 ILE A N 1
ATOM 3582 C CA . ILE A 1 442 ? -14.031 -5.970 17.794 1.00 98.69 442 ILE A CA 1
ATOM 3583 C C . ILE A 1 442 ? -14.047 -5.620 16.298 1.00 98.69 442 ILE A C 1
ATOM 3585 O O . ILE A 1 442 ? -13.266 -6.173 15.530 1.00 98.69 442 ILE A O 1
ATOM 3589 N N . LEU A 1 443 ? -14.890 -4.671 15.884 1.00 98.81 443 LEU A N 1
ATOM 3590 C CA . LEU A 1 443 ? -15.065 -4.301 14.471 1.00 98.81 443 LEU A CA 1
ATOM 3591 C C . LEU A 1 443 ? -13.863 -3.550 13.870 1.00 98.81 443 LEU A C 1
ATOM 3593 O O . LEU A 1 443 ? -13.664 -3.581 12.655 1.00 98.81 443 LEU A O 1
ATOM 3597 N N . LEU A 1 444 ? -13.066 -2.886 14.711 1.00 98.75 444 LEU A N 1
ATOM 3598 C CA . LEU A 1 444 ? -11.850 -2.170 14.321 1.00 98.75 444 LEU A CA 1
ATOM 3599 C C . LEU A 1 444 ? -10.576 -3.025 14.365 1.00 98.75 444 LEU A C 1
ATOM 3601 O O . LEU A 1 444 ? -9.547 -2.572 13.862 1.00 98.75 444 LEU A O 1
ATOM 3605 N N . GLU A 1 445 ? -10.618 -4.245 14.918 1.00 98.44 445 GLU A N 1
ATOM 3606 C CA . GLU A 1 445 ? -9.444 -5.135 15.016 1.00 98.44 445 GLU A CA 1
ATOM 3607 C C . GLU A 1 445 ? -8.722 -5.358 13.675 1.00 98.44 445 GLU A C 1
ATOM 3609 O O . GLU A 1 445 ? -7.488 -5.297 13.668 1.00 98.44 445 GLU A O 1
ATOM 3614 N N . PRO A 1 446 ? -9.426 -5.495 12.529 1.00 98.56 446 PRO A N 1
ATOM 3615 C CA . PRO A 1 446 ? -8.766 -5.620 11.232 1.00 98.56 446 PRO A CA 1
ATOM 3616 C C . PRO A 1 446 ? -7.907 -4.415 10.827 1.00 98.56 446 PRO A C 1
ATOM 3618 O O . PRO A 1 446 ? -6.987 -4.548 10.018 1.00 98.56 446 PRO A O 1
ATOM 3621 N N . VAL A 1 447 ? -8.181 -3.234 11.384 1.00 98.69 447 VAL A N 1
ATOM 3622 C CA . VAL A 1 447 ? -7.609 -1.957 10.938 1.00 98.69 447 VAL A CA 1
ATOM 3623 C C . VAL A 1 447 ? -6.613 -1.397 11.950 1.00 98.69 447 VAL A C 1
ATOM 3625 O O . VAL A 1 447 ? -5.498 -1.056 11.556 1.00 98.69 447 VAL A O 1
ATOM 3628 N N . VAL A 1 448 ? -6.968 -1.355 13.238 1.00 98.56 448 VAL A N 1
ATOM 3629 C CA . VAL A 1 448 ? -6.151 -0.777 14.326 1.00 98.56 448 VAL A CA 1
ATOM 3630 C C . VAL A 1 448 ? -5.926 -1.776 15.477 1.00 98.56 448 VAL A C 1
ATOM 3632 O O . VAL A 1 448 ? -6.365 -1.547 16.608 1.00 98.56 448 VAL A O 1
ATOM 3635 N N . PRO A 1 449 ? -5.268 -2.923 15.214 1.00 98.31 449 PRO A N 1
ATOM 3636 C CA . PRO A 1 449 ? -5.209 -4.040 16.157 1.00 98.31 449 PRO A CA 1
ATOM 3637 C C . PRO A 1 449 ? -4.576 -3.675 17.507 1.00 98.31 449 PRO A C 1
ATOM 3639 O O . PRO A 1 449 ? -5.098 -4.075 18.549 1.00 98.31 449 PRO A O 1
ATOM 3642 N N . SER A 1 450 ? -3.506 -2.872 17.524 1.00 97.56 450 SER A N 1
ATOM 3643 C CA . SER A 1 450 ? -2.846 -2.483 18.779 1.00 97.56 450 SER A CA 1
ATOM 3644 C C . SER A 1 450 ? -3.724 -1.579 19.645 1.00 97.56 450 SER A C 1
ATOM 3646 O O . SER A 1 450 ? -3.682 -1.645 20.872 1.00 97.56 450 SER A O 1
ATOM 3648 N N . THR A 1 451 ? -4.540 -0.726 19.034 1.00 97.62 451 THR A N 1
ATOM 3649 C CA . THR A 1 451 ? -5.501 0.136 19.726 1.00 97.62 451 THR A CA 1
ATOM 3650 C C . THR A 1 451 ? -6.627 -0.695 20.313 1.00 97.62 451 THR A C 1
ATOM 3652 O O . THR A 1 451 ? -7.001 -0.477 21.464 1.00 97.62 451 THR A O 1
ATOM 3655 N N . CYS A 1 452 ? -7.131 -1.684 19.575 1.00 98.00 452 CYS A N 1
ATOM 3656 C CA . CYS A 1 452 ? -8.150 -2.594 20.088 1.00 98.00 452 CYS A CA 1
ATOM 3657 C C . CYS A 1 452 ? -7.645 -3.380 21.308 1.00 98.00 452 CYS A C 1
ATOM 3659 O O . CYS A 1 452 ? -8.372 -3.512 22.290 1.00 98.00 452 CYS A O 1
ATOM 3661 N N . GLU A 1 453 ? -6.386 -3.829 21.308 1.00 96.81 453 GLU A N 1
ATOM 3662 C CA . GLU A 1 453 ? -5.755 -4.454 22.481 1.00 96.81 453 GLU A CA 1
ATOM 3663 C C . GLU A 1 453 ? -5.645 -3.500 23.678 1.00 96.81 453 GLU A C 1
ATOM 3665 O O . GLU A 1 453 ? -5.925 -3.902 24.813 1.00 96.81 453 GLU A O 1
ATOM 3670 N N . LYS A 1 454 ? -5.299 -2.227 23.443 1.00 96.75 454 LYS A N 1
ATOM 3671 C CA . LYS A 1 454 ? -5.267 -1.194 24.493 1.00 96.75 454 LYS A CA 1
ATOM 3672 C C . LYS A 1 454 ? -6.655 -0.945 25.083 1.00 96.75 454 LYS A C 1
ATOM 3674 O O . LYS A 1 454 ? -6.777 -0.911 26.303 1.00 96.75 454 LYS A O 1
ATOM 3679 N N . ILE A 1 455 ? -7.692 -0.825 24.247 1.00 97.50 455 ILE A N 1
ATOM 3680 C CA . ILE A 1 455 ? -9.086 -0.678 24.701 1.00 97.50 455 ILE A CA 1
ATOM 3681 C C . ILE A 1 455 ? -9.492 -1.897 25.530 1.00 97.50 455 ILE A C 1
ATOM 3683 O O . ILE A 1 455 ? -9.975 -1.744 26.649 1.00 97.50 455 ILE A O 1
ATOM 3687 N N . ASN A 1 456 ? -9.246 -3.106 25.023 1.00 96.81 456 ASN A N 1
ATOM 3688 C CA . ASN A 1 456 ? -9.595 -4.330 25.737 1.00 96.81 456 ASN A CA 1
ATOM 3689 C C . ASN A 1 456 ? -8.908 -4.399 27.106 1.00 96.81 456 ASN A C 1
ATOM 3691 O O . ASN A 1 456 ? -9.565 -4.665 28.108 1.00 96.81 456 ASN A O 1
ATOM 3695 N N . SER A 1 457 ? -7.617 -4.074 27.167 1.00 96.00 457 SER A N 1
ATOM 3696 C CA . SER A 1 457 ? -6.856 -4.042 28.420 1.00 96.00 457 SER A CA 1
ATOM 3697 C C . SER A 1 457 ? -7.369 -2.973 29.391 1.00 96.00 457 SER A C 1
ATOM 3699 O O . SER A 1 457 ? -7.486 -3.237 30.583 1.00 96.00 457 SER A O 1
ATOM 3701 N N . GLN A 1 458 ? -7.705 -1.780 28.890 1.00 96.25 458 GLN A N 1
ATOM 3702 C CA . GLN A 1 458 ? -8.148 -0.649 29.708 1.00 96.25 458 GLN A CA 1
ATOM 3703 C C . GLN A 1 458 ? -9.509 -0.882 30.368 1.00 96.25 458 GLN A C 1
ATOM 3705 O O . GLN A 1 458 ? -9.730 -0.371 31.460 1.00 96.25 458 GLN A O 1
ATOM 3710 N N . PHE A 1 459 ? -10.412 -1.626 29.727 1.00 96.81 459 PHE A N 1
ATOM 3711 C CA . PHE A 1 459 ? -11.762 -1.895 30.239 1.00 96.81 459 PHE A CA 1
ATOM 3712 C C . PHE A 1 459 ? -11.971 -3.337 30.739 1.00 96.81 459 PHE A C 1
ATOM 3714 O O . PHE A 1 459 ? -13.067 -3.687 31.189 1.00 96.81 459 PHE A O 1
ATOM 3721 N N . GLY A 1 460 ? -10.943 -4.187 30.653 1.00 95.69 460 GLY A N 1
ATOM 3722 C CA . GLY A 1 460 ? -11.022 -5.599 31.029 1.00 95.69 460 GLY A CA 1
ATOM 3723 C C . GLY A 1 460 ? -11.865 -6.448 30.070 1.00 95.69 460 GLY A C 1
ATOM 3724 O O . GLY A 1 460 ? -12.477 -7.430 30.489 1.00 95.69 460 GLY A O 1
ATOM 3725 N N . PHE A 1 461 ? -11.939 -6.075 28.790 1.00 95.94 461 PHE A N 1
ATOM 3726 C CA . PHE A 1 461 ? -12.656 -6.855 27.783 1.00 95.94 461 PHE A CA 1
ATOM 3727 C C . PHE A 1 461 ? -11.834 -8.061 27.327 1.00 95.94 461 PHE A C 1
ATOM 3729 O O . PHE A 1 461 ? -10.614 -8.001 27.186 1.00 95.94 461 PHE A O 1
A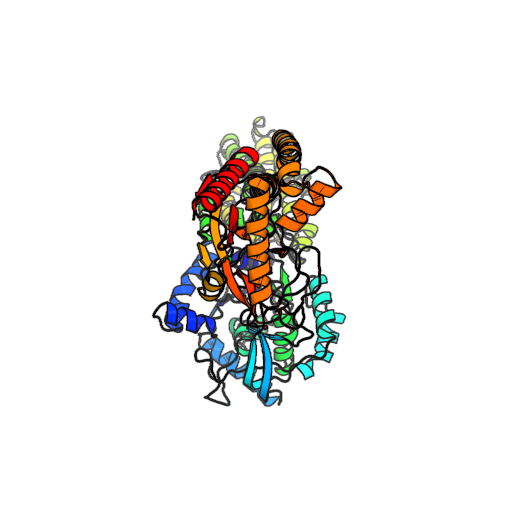TOM 3736 N N . SER A 1 462 ? -12.524 -9.156 27.016 1.00 93.12 462 SER A N 1
ATOM 3737 C CA . SER A 1 462 ? -11.924 -10.276 26.288 1.00 93.12 462 SER A CA 1
ATOM 3738 C C . SER A 1 462 ? -11.923 -10.000 24.784 1.00 93.12 462 SER A C 1
ATOM 3740 O O . SER A 1 462 ? -12.846 -9.364 24.270 1.00 93.12 462 SER A O 1
ATOM 3742 N N . LYS A 1 463 ? -10.921 -10.520 24.062 1.00 92.19 463 LYS A N 1
ATOM 3743 C CA . LYS A 1 463 ? -10.930 -10.507 22.592 1.00 92.19 463 LYS A CA 1
ATOM 3744 C C . LYS A 1 463 ? -12.175 -11.251 22.092 1.00 92.19 463 LYS A C 1
ATOM 3746 O O . LYS A 1 463 ? -12.401 -12.393 22.485 1.00 92.19 463 LYS A O 1
ATOM 3751 N N . GLY A 1 464 ? -12.975 -10.589 21.260 1.00 94.81 464 GLY A N 1
ATOM 3752 C CA . GLY A 1 464 ? -14.230 -11.128 20.730 1.00 94.81 464 GLY A CA 1
ATOM 3753 C C . GLY A 1 464 ? -14.149 -11.522 19.257 1.00 94.81 464 GLY A C 1
ATOM 3754 O O . GLY A 1 464 ? -13.187 -11.199 18.561 1.00 94.81 464 GLY A O 1
ATOM 3755 N N . PHE A 1 465 ? -15.196 -12.198 18.793 1.00 97.38 465 PHE A N 1
ATOM 3756 C CA . PHE A 1 465 ? -15.464 -12.531 17.395 1.00 97.38 465 PHE A CA 1
ATOM 3757 C C . PHE A 1 465 ? -16.633 -11.697 16.861 1.00 97.38 465 PHE A C 1
ATOM 3759 O O . PHE A 1 465 ? -17.376 -11.082 17.625 1.00 97.38 465 PHE A O 1
ATOM 3766 N N . LEU A 1 466 ? -16.874 -11.741 15.550 1.00 97.12 466 LEU A N 1
ATOM 3767 C CA . LEU A 1 466 ? -17.983 -11.019 14.916 1.00 97.12 466 LEU A CA 1
ATOM 3768 C C . LEU A 1 466 ? -19.350 -11.396 15.519 1.00 97.12 466 LEU A C 1
ATOM 3770 O O . LEU A 1 466 ? -20.202 -10.540 15.733 1.00 97.12 466 LEU A O 1
ATOM 3774 N N . LYS A 1 467 ? -19.543 -12.672 15.883 1.00 96.38 467 LYS A N 1
ATOM 3775 C CA . LYS A 1 467 ? -20.761 -13.160 16.566 1.00 96.38 467 LYS A CA 1
ATOM 3776 C C . LYS A 1 467 ? -21.012 -12.511 17.939 1.00 96.38 467 LYS A C 1
ATOM 3778 O O . LYS A 1 467 ? -22.123 -12.600 18.467 1.00 96.38 467 LYS A O 1
ATOM 3783 N N . ASP A 1 468 ? -19.985 -11.890 18.520 1.00 97.38 468 ASP A N 1
ATOM 3784 C CA . ASP A 1 468 ? -20.034 -11.219 19.816 1.00 97.38 468 ASP A CA 1
ATOM 3785 C C . ASP A 1 468 ? -20.342 -9.719 19.671 1.00 97.38 468 ASP A C 1
ATOM 3787 O O . ASP A 1 468 ? -20.493 -9.026 20.679 1.00 97.38 468 ASP A O 1
ATOM 3791 N N . CYS A 1 469 ? -20.498 -9.196 18.450 1.00 97.44 469 CYS A N 1
ATOM 3792 C CA . CYS A 1 469 ? -20.897 -7.811 18.177 1.00 97.44 469 CYS A CA 1
ATOM 3793 C C . CYS A 1 469 ? -22.388 -7.544 18.466 1.00 97.44 469 CYS A C 1
ATOM 3795 O O . CYS A 1 469 ? -23.078 -6.897 17.693 1.00 97.44 469 CYS A O 1
ATOM 3797 N N . LYS A 1 470 ? -22.907 -8.035 19.590 1.00 95.31 470 LYS A N 1
ATOM 3798 C CA . LYS A 1 470 ? -24.274 -7.801 20.078 1.00 95.31 470 LYS A CA 1
ATOM 3799 C C . LYS A 1 470 ? -24.230 -7.215 21.488 1.00 95.31 470 LYS A C 1
ATOM 3801 O O . LYS A 1 470 ? -23.294 -7.539 22.224 1.00 95.31 470 LYS A O 1
ATOM 3806 N N . PRO A 1 471 ? -25.199 -6.373 21.875 1.00 95.94 471 PRO A N 1
ATOM 3807 C CA . PRO A 1 471 ? -25.178 -5.739 23.183 1.00 95.94 471 PRO A CA 1
ATOM 3808 C C . PRO A 1 471 ? -25.572 -6.703 24.317 1.00 95.94 471 PRO A C 1
ATOM 3810 O O . PRO A 1 471 ? -26.179 -7.749 24.086 1.00 95.94 471 PRO A O 1
ATOM 3813 N N . GLY A 1 472 ? -25.258 -6.327 25.555 1.00 94.75 472 GLY A N 1
ATOM 3814 C CA . GLY A 1 472 ? -25.608 -7.025 26.792 1.00 94.75 472 GLY A CA 1
ATOM 3815 C C . GLY A 1 472 ? -24.678 -8.180 27.181 1.00 94.75 472 GLY A C 1
ATOM 3816 O O . GLY A 1 472 ? -25.061 -9.000 28.019 1.00 94.75 472 GLY A O 1
ATOM 3817 N N . LEU A 1 473 ? -23.487 -8.281 26.574 1.00 95.31 473 LEU A N 1
ATOM 3818 C CA . LEU A 1 473 ? -22.546 -9.390 26.819 1.00 95.31 473 LEU A CA 1
ATOM 3819 C C . LEU A 1 473 ? -21.522 -9.127 27.925 1.00 95.31 473 LEU A C 1
ATOM 3821 O O . LEU A 1 473 ? -20.824 -10.048 28.342 1.00 95.31 473 LEU A O 1
ATOM 3825 N N . LEU A 1 474 ? -21.408 -7.889 28.401 1.00 95.62 474 LEU A N 1
ATOM 3826 C CA . LEU A 1 474 ? -20.518 -7.565 29.509 1.00 95.62 474 LEU A CA 1
ATOM 3827 C C . LEU A 1 474 ? -21.133 -8.047 30.829 1.00 95.62 474 LEU A C 1
ATOM 3829 O O . LEU A 1 474 ? -22.215 -7.598 31.206 1.00 95.62 474 LEU A O 1
ATOM 3833 N N . GLU A 1 475 ? -20.434 -8.931 31.539 1.00 94.88 475 GLU A N 1
ATOM 3834 C CA . GLU A 1 475 ? -20.804 -9.341 32.905 1.00 94.88 475 GLU A CA 1
ATOM 3835 C C . GLU A 1 475 ? -20.212 -8.393 33.955 1.00 94.88 475 GLU A C 1
ATOM 3837 O O . GLU A 1 475 ? -20.868 -8.017 34.929 1.00 94.88 475 GLU A O 1
ATOM 3842 N N . LYS A 1 476 ? -18.968 -7.968 33.728 1.00 94.81 476 LYS A N 1
ATOM 3843 C CA . LYS A 1 476 ? -18.247 -7.012 34.561 1.00 94.81 476 LYS A CA 1
ATOM 3844 C C . LYS A 1 476 ? -17.301 -6.189 33.692 1.00 94.81 476 LYS A C 1
ATOM 3846 O O . LYS A 1 476 ? -16.689 -6.723 32.772 1.00 94.81 476 LYS A O 1
ATOM 3851 N N . VAL A 1 477 ? -17.174 -4.909 34.010 1.00 95.94 477 VAL A N 1
ATOM 3852 C CA . VAL A 1 477 ? -16.185 -3.986 33.444 1.00 95.94 477 VAL A CA 1
ATOM 3853 C C . VAL A 1 477 ? -15.272 -3.555 34.576 1.00 95.94 477 VAL A C 1
ATOM 3855 O O . VAL A 1 477 ? -15.760 -3.166 35.636 1.00 95.94 477 VAL A O 1
ATOM 3858 N N . VAL A 1 478 ? -13.962 -3.628 34.365 1.00 95.19 478 VAL A N 1
ATOM 3859 C CA . VAL A 1 478 ? -12.969 -3.136 35.324 1.00 95.19 478 VAL A CA 1
ATOM 3860 C C . VAL A 1 478 ? -12.045 -2.206 34.570 1.00 95.19 478 VAL A C 1
ATOM 3862 O O . VAL A 1 478 ? -11.328 -2.637 33.671 1.00 95.19 478 VAL A O 1
ATOM 3865 N N . VAL A 1 479 ? -12.090 -0.925 34.923 1.00 95.44 479 VAL A N 1
ATOM 3866 C CA . VAL A 1 479 ? -11.192 0.062 34.338 1.00 95.44 479 VAL A CA 1
ATOM 3867 C C . VAL A 1 479 ? -9.848 -0.031 35.039 1.00 95.44 479 VAL A C 1
ATOM 3869 O O . VAL A 1 479 ? -9.765 -0.076 36.264 1.00 95.44 479 VAL A O 1
ATOM 3872 N N . SER A 1 480 ? -8.779 -0.122 34.258 1.00 90.31 480 SER A N 1
ATOM 3873 C CA . SER A 1 480 ? -7.416 -0.223 34.770 1.00 90.31 480 SER A CA 1
ATOM 3874 C C . SER A 1 480 ? -6.474 0.595 33.904 1.00 90.31 480 SER A C 1
ATOM 3876 O O . SER A 1 480 ? -6.462 0.441 32.685 1.00 90.31 480 SER A O 1
ATOM 3878 N N . ASN A 1 481 ? -5.650 1.432 34.543 1.00 80.75 481 ASN A N 1
ATOM 3879 C CA . ASN A 1 481 ? -4.638 2.259 33.882 1.00 80.75 481 ASN A CA 1
ATOM 3880 C C . ASN A 1 481 ? -5.197 3.045 32.676 1.00 80.75 481 ASN A C 1
ATOM 3882 O O . ASN A 1 481 ? -4.745 2.804 31.551 1.00 80.75 481 ASN A O 1
ATOM 3886 N N . PRO A 1 482 ? -6.165 3.962 32.865 1.00 79.50 482 PRO A N 1
ATOM 3887 C CA . PRO A 1 482 ? -6.717 4.747 31.766 1.00 79.50 482 PRO A CA 1
ATOM 3888 C C . PRO A 1 482 ? -5.602 5.537 31.076 1.00 79.50 482 PRO A C 1
ATOM 3890 O O . PRO A 1 482 ? -4.809 6.229 31.718 1.00 79.50 482 PRO A O 1
ATOM 3893 N N . ARG A 1 483 ? -5.516 5.417 29.750 1.00 82.50 483 ARG A N 1
ATOM 3894 C CA . ARG A 1 483 ? -4.499 6.097 28.942 1.00 82.50 483 ARG A CA 1
ATOM 3895 C C . ARG A 1 483 ? -5.152 6.804 27.769 1.00 82.50 483 ARG A C 1
ATOM 3897 O O . ARG A 1 483 ? -6.175 6.373 27.244 1.00 82.50 483 ARG A O 1
ATOM 3904 N N . ILE A 1 484 ? -4.517 7.884 27.329 1.00 91.69 484 ILE A N 1
ATOM 3905 C CA . ILE A 1 484 ? -4.867 8.522 26.063 1.00 91.69 484 ILE A CA 1
ATOM 3906 C C . ILE A 1 484 ? -4.491 7.549 24.939 1.00 91.69 484 ILE A C 1
ATOM 3908 O O . ILE A 1 484 ? -3.325 7.176 24.807 1.00 91.69 484 ILE A O 1
ATOM 3912 N N . LEU A 1 485 ? -5.481 7.125 24.148 1.00 93.88 485 LEU A N 1
ATOM 3913 C CA . LEU A 1 485 ? -5.271 6.172 23.050 1.00 93.88 485 LEU A CA 1
ATOM 3914 C C . LEU A 1 485 ? -4.529 6.810 21.871 1.00 93.88 485 LEU A C 1
ATOM 3916 O O . LEU A 1 485 ? -3.610 6.204 21.322 1.00 93.88 485 LEU A O 1
ATOM 3920 N N . PHE A 1 486 ? -4.918 8.039 21.527 1.00 95.56 486 PHE A N 1
ATOM 3921 C CA . PHE A 1 486 ? -4.406 8.794 20.386 1.00 95.56 486 PHE A CA 1
ATOM 3922 C C . PHE A 1 486 ? -4.107 10.236 20.808 1.00 95.56 486 PHE A C 1
ATOM 3924 O O . PHE A 1 486 ? -5.012 11.075 20.843 1.00 95.56 486 PHE A O 1
ATOM 3931 N N . PRO A 1 487 ? -2.857 10.538 21.196 1.00 94.50 487 PRO A N 1
ATOM 3932 C CA . PRO A 1 487 ? -2.407 11.914 21.346 1.00 94.50 487 PRO A CA 1
ATOM 3933 C C . PRO A 1 487 ? -2.533 12.636 20.006 1.00 94.50 487 PRO A C 1
ATOM 3935 O O . PRO A 1 487 ? -2.138 12.081 18.984 1.00 94.50 487 PRO A O 1
ATOM 3938 N N . LYS A 1 488 ? -3.057 13.867 20.004 1.00 94.44 488 LYS A N 1
ATOM 3939 C CA . LYS A 1 488 ? -3.192 14.631 18.760 1.00 94.44 488 LYS A CA 1
ATOM 3940 C C . LYS A 1 488 ? -1.835 14.820 18.096 1.00 94.44 488 LYS A C 1
ATOM 3942 O O . LYS A 1 488 ? -0.860 15.192 18.746 1.00 94.44 488 LYS A O 1
ATOM 3947 N N . LEU A 1 489 ? -1.812 14.607 16.790 1.00 93.62 489 LEU A N 1
ATOM 3948 C CA . LEU A 1 489 ? -0.648 14.837 15.958 1.00 93.62 489 LEU A CA 1
ATOM 3949 C C . LEU A 1 489 ? -0.637 16.290 15.490 1.00 93.62 489 LEU A C 1
ATOM 3951 O O . LEU A 1 489 ? -1.657 16.824 15.046 1.00 93.62 489 LEU A O 1
ATOM 3955 N N . GLU A 1 490 ? 0.527 16.923 15.549 1.00 88.19 490 GLU A N 1
ATOM 3956 C CA . GLU A 1 490 ? 0.737 18.224 14.926 1.00 88.19 490 GLU A CA 1
ATOM 3957 C C . GLU A 1 490 ? 1.251 18.036 13.502 1.00 88.19 490 GLU A C 1
ATOM 3959 O O . GLU A 1 490 ? 2.283 17.402 13.272 1.00 88.19 490 GLU A O 1
ATOM 3964 N N . PHE A 1 491 ? 0.561 18.644 12.540 1.00 82.19 491 PHE A N 1
ATOM 3965 C CA . PHE A 1 491 ? 1.117 18.839 11.212 1.00 82.19 491 PHE A CA 1
ATOM 3966 C C . PHE A 1 491 ? 1.734 20.233 11.144 1.00 82.19 491 PHE A C 1
ATOM 3968 O O . PHE A 1 491 ? 1.037 21.235 10.996 1.00 82.19 491 PHE A O 1
ATOM 3975 N N . LYS A 1 492 ? 3.060 20.303 11.248 1.00 72.25 492 LYS A N 1
ATOM 3976 C CA . LYS A 1 492 ? 3.792 21.487 10.802 1.00 72.25 492 LYS A CA 1
ATOM 3977 C C . LYS A 1 492 ? 4.085 21.275 9.334 1.00 72.25 492 LYS A C 1
ATOM 3979 O O . LYS A 1 492 ? 4.861 20.380 8.999 1.00 72.25 492 LYS A O 1
ATOM 3984 N N . LYS A 1 493 ? 3.453 22.080 8.477 1.00 57.28 493 LYS A N 1
ATOM 3985 C CA . LYS A 1 493 ? 3.789 22.130 7.058 1.00 57.28 493 LYS A CA 1
ATOM 3986 C C . LYS A 1 493 ? 5.273 22.459 6.977 1.00 57.28 493 LYS A C 1
ATOM 3988 O O . LYS A 1 493 ? 5.669 23.594 7.228 1.00 57.28 493 LYS A O 1
ATOM 3993 N N . GLN A 1 494 ? 6.098 21.448 6.723 1.00 46.97 494 GLN A N 1
ATOM 3994 C CA . GLN A 1 494 ? 7.480 21.696 6.367 1.00 46.97 494 GLN A CA 1
ATOM 3995 C C . GLN A 1 494 ? 7.400 22.486 5.068 1.00 46.97 494 GLN A C 1
ATOM 3997 O O . GLN A 1 494 ? 6.827 22.006 4.086 1.00 46.97 494 GLN A O 1
ATOM 4002 N N . GLU A 1 495 ? 7.897 23.721 5.076 1.00 37.53 495 GLU A N 1
ATOM 4003 C CA . GLU A 1 495 ? 8.273 24.364 3.827 1.00 37.53 495 GLU A CA 1
ATOM 4004 C C . GLU A 1 495 ? 9.197 23.363 3.144 1.00 37.53 495 GLU A C 1
ATOM 4006 O O . GLU A 1 495 ? 10.273 23.063 3.668 1.00 37.53 495 GLU A O 1
ATOM 4011 N N . LYS A 1 496 ? 8.720 22.732 2.058 1.00 36.38 496 LYS A N 1
ATOM 4012 C CA . LYS A 1 496 ? 9.570 21.865 1.240 1.00 36.38 496 LYS A CA 1
ATOM 4013 C C . LYS A 1 496 ? 10.822 22.708 0.989 1.00 36.38 496 LYS A C 1
ATOM 4015 O O . LYS A 1 496 ? 10.655 23.809 0.456 1.00 36.38 496 LYS A O 1
ATOM 4020 N N . PRO A 1 497 ? 12.029 22.277 1.407 1.00 35.94 497 PRO A N 1
ATOM 4021 C CA . PRO A 1 497 ? 13.225 22.982 0.992 1.00 35.94 497 PRO A CA 1
ATOM 4022 C C . PRO A 1 497 ? 13.130 23.062 -0.526 1.00 35.94 497 PRO A C 1
ATOM 4024 O O . PRO A 1 497 ? 12.919 22.029 -1.170 1.00 35.94 497 PRO A O 1
ATOM 4027 N N . GLU A 1 498 ? 13.155 24.281 -1.073 1.00 42.84 498 GLU A N 1
ATOM 4028 C CA . GLU A 1 498 ? 13.143 24.464 -2.521 1.00 42.84 498 GLU A CA 1
ATOM 4029 C C . GLU A 1 498 ? 14.184 23.497 -3.097 1.00 42.84 498 GLU A C 1
ATOM 4031 O O . GLU A 1 498 ? 15.293 23.420 -2.543 1.00 42.84 498 GLU A O 1
ATOM 4036 N N . PRO A 1 499 ? 13.822 22.674 -4.102 1.00 44.69 499 PRO A N 1
ATOM 4037 C CA . PRO A 1 499 ? 14.744 21.694 -4.650 1.00 44.69 499 PRO A CA 1
ATOM 4038 C C . PRO A 1 499 ? 16.054 22.412 -4.956 1.00 44.69 499 PRO A C 1
ATOM 4040 O O . PRO A 1 499 ? 16.069 23.440 -5.632 1.00 44.69 499 PRO A O 1
ATOM 4043 N N . LYS A 1 500 ? 17.160 21.933 -4.371 1.00 47.09 500 LYS A N 1
ATOM 4044 C CA . LYS A 1 500 ? 18.470 22.532 -4.634 1.00 47.09 500 LYS A CA 1
ATOM 4045 C C . LYS A 1 500 ? 18.676 22.498 -6.141 1.00 47.09 500 LYS A C 1
ATOM 4047 O O . LYS A 1 500 ? 18.644 21.413 -6.721 1.00 47.09 500 LYS A O 1
ATOM 4052 N N . ALA A 1 501 ? 18.879 23.672 -6.736 1.00 56.78 501 ALA A N 1
ATOM 4053 C CA . ALA A 1 501 ? 19.078 23.811 -8.166 1.00 56.78 501 ALA A CA 1
ATOM 4054 C C . ALA A 1 501 ? 20.110 22.787 -8.651 1.00 56.78 501 ALA A C 1
ATOM 4056 O O . ALA A 1 501 ? 21.222 22.684 -8.114 1.00 56.78 501 ALA A O 1
ATOM 4057 N N . ARG A 1 502 ? 19.722 21.989 -9.645 1.00 69.38 502 ARG A N 1
ATOM 4058 C CA . ARG A 1 502 ? 20.620 21.032 -10.282 1.00 69.38 502 ARG A CA 1
ATOM 4059 C C . ARG A 1 502 ? 21.825 21.795 -10.836 1.00 69.38 502 ARG A C 1
ATOM 4061 O O . ARG A 1 502 ? 21.664 22.755 -11.586 1.00 69.38 502 ARG A O 1
ATOM 4068 N N . LYS A 1 503 ? 23.043 21.351 -10.508 1.00 78.50 503 LYS A N 1
ATOM 4069 C CA . LYS A 1 503 ? 24.247 21.867 -11.171 1.00 78.50 503 LYS A CA 1
ATOM 4070 C C . LYS A 1 503 ? 24.195 21.470 -12.646 1.00 78.50 503 LYS A C 1
ATOM 4072 O O . LYS A 1 503 ? 24.131 20.281 -12.949 1.00 78.50 503 LYS A O 1
ATOM 4077 N N . ILE A 1 504 ? 24.208 22.469 -13.519 1.00 86.88 504 ILE A N 1
ATOM 4078 C CA . ILE A 1 504 ? 24.227 22.326 -14.972 1.00 86.88 504 ILE A CA 1
ATOM 4079 C C . ILE A 1 504 ? 25.456 23.043 -15.524 1.00 86.88 504 ILE A C 1
ATOM 4081 O O . ILE A 1 504 ? 25.827 24.110 -15.022 1.00 86.88 504 ILE A O 1
ATOM 4085 N N . SER A 1 505 ? 26.083 22.449 -16.532 1.00 90.75 505 SER A N 1
ATOM 4086 C CA . SER A 1 505 ? 27.132 23.070 -17.332 1.00 90.75 505 SER A CA 1
ATOM 4087 C C . SER A 1 505 ? 26.689 23.223 -18.787 1.00 90.75 505 SER A C 1
ATOM 4089 O O . SER A 1 505 ? 25.765 22.550 -19.256 1.00 90.75 505 SER A O 1
ATOM 4091 N N . VAL A 1 506 ? 27.331 24.157 -19.486 1.00 92.75 506 VAL A N 1
ATOM 4092 C CA . VAL A 1 506 ? 27.160 24.365 -20.924 1.00 92.75 506 VAL A CA 1
ATOM 4093 C C . VAL A 1 506 ? 28.500 24.083 -21.584 1.00 92.75 506 VAL A C 1
ATOM 4095 O O . VAL A 1 506 ? 29.488 24.762 -21.322 1.00 92.75 506 VAL A O 1
ATOM 4098 N N . VAL A 1 507 ? 28.536 23.050 -22.418 1.00 92.25 507 VAL A N 1
ATOM 4099 C CA . VAL A 1 507 ? 29.738 22.579 -23.105 1.00 92.25 507 VAL A CA 1
ATOM 4100 C C . VAL A 1 507 ? 29.639 22.941 -24.578 1.00 92.25 507 VAL A C 1
ATOM 4102 O O . VAL A 1 507 ? 28.612 22.703 -25.211 1.00 92.25 507 VAL A O 1
ATOM 4105 N N . VAL A 1 508 ? 30.711 23.490 -25.141 1.00 92.69 508 VAL A N 1
ATOM 4106 C CA . VAL A 1 508 ? 30.806 23.780 -26.575 1.00 92.69 508 VAL A CA 1
ATOM 4107 C C . VAL A 1 508 ? 31.848 22.865 -27.191 1.00 92.69 508 VAL A C 1
ATOM 4109 O O . VAL A 1 508 ? 33.020 22.915 -26.818 1.00 92.69 508 VAL A O 1
ATOM 4112 N N . ASP A 1 509 ? 31.425 22.010 -28.121 1.00 91.44 509 ASP A N 1
ATOM 4113 C CA . ASP A 1 509 ? 32.349 21.144 -28.844 1.00 91.44 509 ASP A CA 1
ATOM 4114 C C . ASP A 1 509 ? 33.321 21.973 -29.687 1.00 91.44 509 ASP A C 1
ATOM 4116 O O . ASP A 1 509 ? 32.939 22.972 -30.298 1.00 91.44 509 ASP A O 1
ATOM 4120 N N . LEU A 1 510 ? 34.564 21.494 -29.800 1.00 89.50 510 LEU A N 1
ATOM 4121 C CA . LEU A 1 510 ? 35.608 22.137 -30.607 1.00 89.50 510 LEU A CA 1
ATOM 4122 C C . LEU A 1 510 ? 35.140 22.426 -32.038 1.00 89.50 510 LEU A C 1
ATOM 4124 O O . LEU A 1 510 ? 35.339 23.526 -32.536 1.00 89.50 510 LEU A O 1
ATOM 4128 N N . GLN A 1 511 ? 34.417 21.484 -32.650 1.00 88.44 511 GLN A N 1
ATOM 4129 C CA . GLN A 1 511 ? 33.877 21.646 -34.002 1.00 88.44 511 GLN A CA 1
ATOM 4130 C C . GLN A 1 511 ? 32.903 22.823 -34.129 1.00 88.44 511 GLN A C 1
ATOM 4132 O O . GLN A 1 511 ? 32.808 23.414 -35.199 1.00 88.44 511 GLN A O 1
ATOM 4137 N N . VAL A 1 512 ? 32.173 23.164 -33.062 1.00 90.38 512 VAL A N 1
ATOM 4138 C CA . VAL A 1 512 ? 31.271 24.324 -33.040 1.00 90.38 512 VAL A CA 1
ATOM 4139 C C . VAL A 1 512 ? 32.068 25.609 -32.815 1.00 90.38 512 VAL A C 1
ATOM 4141 O O . VAL A 1 512 ? 31.834 26.601 -33.506 1.00 90.38 512 VAL A O 1
ATOM 4144 N N . SER A 1 513 ? 33.057 25.583 -31.919 1.00 88.88 513 SER A N 1
ATOM 4145 C CA . SER A 1 513 ? 33.980 26.704 -31.697 1.00 88.88 513 SER A CA 1
ATOM 4146 C C . SER A 1 513 ? 34.761 27.076 -32.969 1.00 88.88 513 SER A C 1
ATOM 4148 O O . SER A 1 513 ? 34.886 28.258 -33.288 1.00 88.88 513 SER A O 1
ATOM 4150 N N . ASP A 1 514 ? 35.193 26.090 -33.762 1.00 91.00 514 ASP A N 1
ATOM 4151 C CA . ASP A 1 514 ? 35.926 26.270 -35.029 1.00 91.00 514 ASP A CA 1
ATOM 4152 C C . ASP A 1 514 ? 35.095 26.967 -36.124 1.00 91.00 514 ASP A C 1
ATOM 4154 O O . ASP A 1 514 ? 35.628 27.569 -37.067 1.00 91.00 514 ASP A O 1
ATOM 4158 N N . LEU A 1 515 ? 33.762 26.956 -36.001 1.00 90.12 515 LEU A N 1
ATOM 4159 C CA . LEU A 1 515 ? 32.893 27.745 -36.878 1.00 90.12 515 LEU A CA 1
ATOM 4160 C C . LEU A 1 515 ? 33.041 29.248 -36.621 1.00 90.12 515 LEU A C 1
ATOM 4162 O O . LEU A 1 515 ? 32.738 30.048 -37.514 1.00 90.12 515 LEU A O 1
ATOM 4166 N N . GLY A 1 516 ? 33.581 29.619 -35.460 1.00 90.31 516 GLY A N 1
ATOM 4167 C CA . GLY A 1 516 ? 33.700 30.980 -34.962 1.00 90.31 516 GLY A CA 1
ATOM 4168 C C . GLY A 1 516 ? 32.534 31.386 -34.066 1.00 90.31 516 GLY A C 1
ATOM 4169 O O . GLY A 1 516 ? 32.319 32.584 -33.907 1.00 90.31 516 GLY A O 1
ATOM 4170 N N . LEU A 1 517 ? 31.763 30.431 -33.530 1.00 93.25 517 LEU A N 1
ATOM 4171 C CA . LEU A 1 517 ? 30.705 30.695 -32.553 1.00 93.25 517 LEU A CA 1
ATOM 4172 C C . LEU A 1 517 ? 31.301 30.840 -31.151 1.00 93.25 517 LEU A C 1
ATOM 4174 O O . LEU A 1 517 ? 32.194 30.094 -30.759 1.00 93.25 517 LEU A O 1
ATOM 4178 N N . LYS A 1 518 ? 30.780 31.804 -30.394 1.00 93.81 518 LYS A N 1
ATOM 4179 C CA . LYS A 1 518 ? 31.202 32.097 -29.021 1.00 93.81 518 LYS A CA 1
ATOM 4180 C C . LYS A 1 518 ? 29.995 32.033 -28.105 1.00 93.81 518 LYS A C 1
ATOM 4182 O O . LYS A 1 518 ? 28.985 32.658 -28.418 1.00 93.81 518 LYS A O 1
ATOM 4187 N N . ILE A 1 519 ? 30.093 31.317 -26.990 1.00 95.31 519 ILE A N 1
ATOM 4188 C CA . ILE A 1 519 ? 28.973 31.115 -26.067 1.00 95.31 519 ILE A CA 1
ATOM 4189 C C . ILE A 1 519 ? 29.364 31.605 -24.676 1.00 95.31 519 ILE A C 1
ATOM 4191 O O . ILE A 1 519 ? 30.400 31.208 -24.149 1.00 95.31 519 ILE A O 1
ATOM 4195 N N . VAL A 1 520 ? 28.509 32.430 -24.075 1.00 96.69 520 VAL A N 1
ATOM 4196 C CA . VAL A 1 520 ? 28.549 32.755 -22.644 1.00 96.69 520 VAL A CA 1
ATOM 4197 C C . VAL A 1 520 ? 27.220 32.337 -22.042 1.00 96.69 520 VAL A C 1
ATOM 4199 O O . VAL A 1 520 ? 26.166 32.645 -22.595 1.00 96.69 520 VAL A O 1
ATOM 4202 N N . SER A 1 521 ? 27.247 31.632 -20.918 1.00 96.19 521 SER A N 1
ATOM 4203 C CA . SER A 1 521 ? 26.039 31.095 -20.291 1.00 96.19 521 SER A CA 1
ATOM 4204 C C . SER A 1 521 ? 25.888 31.529 -18.845 1.00 96.19 521 SER A C 1
ATOM 4206 O O . SER A 1 521 ? 26.852 31.887 -18.175 1.00 96.19 521 SER A O 1
ATOM 4208 N N . GLY A 1 522 ? 24.657 31.486 -18.358 1.00 95.69 522 GLY A N 1
ATOM 4209 C CA . GLY A 1 522 ? 24.329 31.800 -16.982 1.00 95.69 522 GLY A CA 1
ATOM 4210 C C . GLY A 1 522 ? 23.124 31.008 -16.511 1.00 95.69 522 GLY A C 1
ATOM 4211 O O . GLY A 1 522 ? 22.357 30.460 -17.304 1.00 95.69 522 GLY A O 1
ATOM 4212 N N . VAL A 1 523 ? 22.957 30.957 -15.197 1.00 96.00 523 VAL A N 1
ATOM 4213 C CA . VAL A 1 523 ? 21.793 30.366 -14.550 1.00 96.00 523 VAL A CA 1
ATOM 4214 C C . VAL A 1 523 ? 21.100 31.386 -13.667 1.00 96.00 523 VAL A C 1
ATOM 4216 O O . VAL A 1 523 ? 21.752 32.216 -13.031 1.00 96.00 523 VAL A O 1
ATOM 4219 N N . VAL A 1 524 ? 19.775 31.308 -13.602 1.00 95.94 524 VAL A N 1
ATOM 4220 C CA . VAL A 1 524 ? 18.980 32.043 -12.616 1.00 95.94 524 VAL A CA 1
ATOM 4221 C C . VAL A 1 524 ? 18.131 31.040 -11.856 1.00 95.94 524 VAL A C 1
ATOM 4223 O O . VAL A 1 524 ? 17.257 30.382 -12.419 1.00 95.94 524 VAL A O 1
ATOM 4226 N N . GLU A 1 525 ? 18.427 30.892 -10.574 1.00 91.69 525 GLU A N 1
ATOM 4227 C CA . GLU A 1 525 ? 17.795 29.910 -9.699 1.00 91.69 525 GLU A CA 1
ATOM 4228 C C . GLU A 1 525 ? 16.684 30.580 -8.878 1.00 91.69 525 GLU A C 1
ATOM 4230 O O . GLU A 1 525 ? 16.816 31.740 -8.488 1.00 91.69 525 GLU A O 1
ATOM 4235 N N . ASN A 1 526 ? 15.605 29.852 -8.588 1.00 89.56 526 ASN A N 1
ATOM 4236 C CA . ASN A 1 526 ? 14.472 30.292 -7.760 1.00 89.56 526 ASN A CA 1
ATOM 4237 C C . ASN A 1 526 ? 13.689 31.472 -8.362 1.00 89.56 526 ASN A C 1
ATOM 4239 O O . ASN A 1 526 ? 13.337 32.430 -7.670 1.00 89.56 526 ASN A O 1
ATOM 4243 N N . VAL A 1 527 ? 13.410 31.410 -9.664 1.00 93.62 527 VAL A N 1
ATOM 4244 C CA . VAL A 1 527 ? 12.595 32.420 -10.349 1.00 93.62 527 VAL A CA 1
ATOM 4245 C C . VAL A 1 527 ? 11.093 32.208 -10.125 1.00 93.62 527 VAL A C 1
ATOM 4247 O O . VAL A 1 527 ? 10.590 31.096 -9.945 1.00 93.62 527 VAL A O 1
ATOM 4250 N N . SER A 1 528 ? 10.349 33.307 -10.177 1.00 95.25 528 SER A N 1
ATOM 4251 C CA . SER A 1 528 ? 8.891 33.374 -10.175 1.00 95.25 528 SER A CA 1
ATOM 4252 C C . SER A 1 528 ? 8.423 34.042 -11.466 1.00 95.25 528 SER A C 1
ATOM 4254 O O . SER A 1 528 ? 8.369 35.269 -11.580 1.00 95.25 528 SER A O 1
ATOM 4256 N N . ILE A 1 529 ? 8.139 33.218 -12.474 1.00 95.56 529 ILE A N 1
ATOM 4257 C CA . ILE A 1 529 ? 7.800 33.680 -13.821 1.00 95.56 529 ILE A CA 1
ATOM 4258 C C . ILE A 1 529 ? 6.309 33.988 -13.904 1.00 95.56 529 ILE A C 1
ATOM 4260 O O . ILE A 1 529 ? 5.462 33.189 -13.510 1.00 95.56 529 ILE A O 1
ATOM 4264 N N . LYS A 1 530 ? 5.985 35.153 -14.463 1.00 94.75 530 LYS A N 1
ATOM 4265 C CA . LYS A 1 530 ? 4.610 35.604 -14.687 1.00 94.75 530 LYS A CA 1
ATOM 4266 C C . LYS A 1 530 ? 4.345 35.736 -16.178 1.00 94.75 530 LYS A C 1
ATOM 4268 O O . LYS A 1 530 ? 5.260 35.940 -16.971 1.00 94.75 530 LYS A O 1
ATOM 4273 N N . LYS A 1 531 ? 3.070 35.715 -16.558 1.00 94.25 531 LYS A N 1
ATOM 4274 C CA . LYS A 1 531 ? 2.646 35.961 -17.942 1.00 94.25 531 LYS A CA 1
ATOM 4275 C C . LYS A 1 531 ? 3.043 37.349 -18.461 1.00 94.25 531 LYS A C 1
ATOM 4277 O O . LYS A 1 531 ? 3.266 37.519 -19.653 1.00 94.25 531 LYS A O 1
ATOM 4282 N N . LYS A 1 532 ? 3.071 38.350 -17.574 1.00 93.56 532 LYS A N 1
ATOM 4283 C CA . LYS A 1 532 ? 3.303 39.763 -17.904 1.00 93.56 532 LYS A CA 1
ATOM 4284 C C . LYS A 1 532 ? 3.803 40.537 -16.680 1.00 93.56 532 LYS A C 1
ATOM 4286 O O . LYS A 1 532 ? 3.441 40.192 -15.554 1.00 93.56 532 LYS A O 1
ATOM 4291 N N . HIS A 1 533 ? 4.574 41.603 -16.897 1.00 96.31 533 HIS A N 1
ATOM 4292 C CA . HIS A 1 533 ? 4.954 42.568 -15.859 1.00 96.31 533 HIS A CA 1
ATOM 4293 C C . HIS A 1 533 ? 4.991 43.990 -16.435 1.00 96.31 533 HIS A C 1
ATOM 4295 O O . HIS A 1 533 ? 5.730 44.251 -17.377 1.00 96.31 533 HIS A O 1
ATOM 4301 N N . GLU A 1 534 ? 4.242 44.932 -15.855 1.00 94.25 534 GLU A N 1
ATOM 4302 C CA . GLU A 1 534 ? 4.059 46.281 -16.425 1.00 94.25 534 GLU A CA 1
ATOM 4303 C C . GLU A 1 534 ? 5.385 47.027 -16.652 1.00 94.25 534 GLU A C 1
ATOM 4305 O O . GLU A 1 534 ? 5.613 47.601 -17.713 1.00 94.25 534 GLU A O 1
ATOM 4310 N N . GLY A 1 535 ? 6.307 46.965 -15.685 1.00 95.06 535 GLY A N 1
ATOM 4311 C CA . GLY A 1 535 ? 7.627 47.587 -15.826 1.00 95.06 535 GLY A CA 1
ATOM 4312 C C . GLY A 1 535 ? 8.510 46.954 -16.910 1.00 95.06 535 GLY A C 1
ATOM 4313 O O . GLY A 1 535 ? 9.380 47.634 -17.447 1.00 95.06 535 GLY A O 1
ATOM 4314 N N . LEU A 1 536 ? 8.286 45.676 -17.243 1.00 96.94 536 LEU A N 1
ATOM 4315 C CA . LEU A 1 536 ? 9.010 44.995 -18.317 1.00 96.94 536 LEU A CA 1
ATOM 4316 C C . LEU A 1 536 ? 8.399 45.342 -19.678 1.00 96.94 536 LEU A C 1
ATOM 4318 O O . LEU A 1 536 ? 9.140 45.541 -20.630 1.00 96.94 536 LEU A O 1
ATOM 4322 N N . GLU A 1 537 ? 7.079 45.519 -19.768 1.00 96.19 537 GLU A N 1
ATOM 4323 C CA . GLU A 1 537 ? 6.443 46.014 -20.998 1.00 96.19 537 GLU A CA 1
ATOM 4324 C C . GLU A 1 537 ? 6.916 47.412 -21.382 1.00 96.19 537 GLU A C 1
ATOM 4326 O O . GLU A 1 537 ? 7.316 47.627 -22.521 1.00 96.19 537 GLU A O 1
ATOM 4331 N N . LYS A 1 538 ? 6.982 48.337 -20.416 1.00 95.88 538 LYS A N 1
ATOM 4332 C CA . LYS A 1 538 ? 7.535 49.681 -20.659 1.00 95.88 538 LYS A CA 1
ATOM 4333 C C . LYS A 1 538 ? 8.989 49.615 -21.134 1.00 95.88 538 LYS A C 1
ATOM 4335 O O . LYS A 1 538 ? 9.402 50.392 -21.990 1.00 95.88 538 LYS A O 1
ATOM 4340 N N . LEU A 1 539 ? 9.773 48.678 -20.590 1.00 96.88 539 LEU A N 1
ATOM 4341 C CA . LEU A 1 539 ? 11.145 48.447 -21.038 1.00 96.88 539 LEU A CA 1
ATOM 4342 C C . LEU A 1 539 ? 11.184 47.911 -22.475 1.00 96.88 539 LEU A C 1
ATOM 4344 O O . LEU A 1 539 ? 11.974 48.410 -23.266 1.00 96.88 539 LEU A O 1
ATOM 4348 N N . LYS A 1 540 ? 10.319 46.954 -22.826 1.00 96.94 540 LYS A N 1
ATOM 4349 C CA . LYS A 1 540 ? 10.208 46.400 -24.183 1.00 96.94 540 LYS A CA 1
ATOM 4350 C C . LYS A 1 540 ? 9.854 47.466 -25.213 1.00 96.94 540 LYS A C 1
ATOM 4352 O O . LYS A 1 540 ? 10.509 47.528 -26.247 1.00 96.94 540 LYS A O 1
ATOM 4357 N N . GLU A 1 541 ? 8.854 48.300 -24.928 1.00 94.31 541 GLU A N 1
ATOM 4358 C CA . GLU A 1 541 ? 8.439 49.406 -25.803 1.00 94.31 541 GLU A CA 1
ATOM 4359 C C . GLU A 1 541 ? 9.589 50.389 -26.032 1.00 94.31 541 GLU A C 1
ATOM 4361 O O . GLU A 1 541 ? 9.912 50.722 -27.174 1.00 94.31 541 GLU A O 1
ATOM 4366 N N . ARG A 1 542 ? 10.266 50.793 -24.950 1.00 95.50 542 ARG A N 1
ATOM 4367 C CA . ARG A 1 542 ? 11.421 51.688 -25.031 1.00 95.50 542 ARG A CA 1
ATOM 4368 C C . ARG A 1 542 ? 12.561 51.071 -25.839 1.00 95.50 542 ARG A C 1
ATOM 4370 O O . ARG A 1 542 ? 13.061 51.713 -26.755 1.00 95.50 542 ARG A O 1
ATOM 4377 N N . THR A 1 543 ? 12.951 49.832 -25.539 1.00 95.56 543 THR A N 1
ATOM 4378 C CA . THR A 1 543 ? 14.040 49.151 -26.251 1.00 95.56 543 THR A CA 1
ATOM 4379 C C . THR A 1 543 ? 13.704 48.947 -27.726 1.00 95.56 543 THR A C 1
ATOM 4381 O O . THR A 1 543 ? 14.579 49.145 -28.564 1.00 95.56 543 THR A O 1
ATOM 4384 N N . ALA A 1 544 ? 12.458 48.614 -28.072 1.00 93.31 544 ALA A N 1
ATOM 4385 C CA . ALA A 1 544 ? 12.030 48.517 -29.466 1.00 93.31 544 ALA A CA 1
ATOM 4386 C C . ALA A 1 544 ? 12.192 49.856 -30.205 1.00 93.31 544 ALA A C 1
ATOM 4388 O O . ALA A 1 544 ? 12.802 49.887 -31.273 1.00 93.31 544 ALA A O 1
ATOM 4389 N N . GLY A 1 545 ? 11.733 50.962 -29.610 1.00 91.56 545 GLY A N 1
ATOM 4390 C CA . GLY A 1 545 ? 11.878 52.301 -30.188 1.00 91.56 545 GLY A CA 1
ATOM 4391 C C . GLY A 1 545 ? 13.334 52.761 -30.321 1.00 91.56 545 GLY A C 1
ATOM 4392 O O . GLY A 1 545 ? 13.721 53.275 -31.367 1.00 91.56 545 GLY A O 1
ATOM 4393 N N . GLU A 1 546 ? 14.156 52.536 -29.292 1.00 91.19 546 GLU A N 1
ATOM 4394 C CA . GLU A 1 546 ? 15.581 52.904 -29.277 1.00 91.19 546 GLU A CA 1
ATOM 4395 C C . GLU A 1 546 ? 16.416 52.074 -30.263 1.00 91.19 546 GLU A C 1
ATOM 4397 O O . GLU A 1 546 ? 17.365 52.589 -30.849 1.00 91.19 546 GLU A O 1
ATOM 4402 N N . THR A 1 547 ? 16.061 50.802 -30.474 1.00 90.56 547 THR A N 1
ATOM 4403 C CA . THR A 1 547 ? 16.839 49.890 -31.330 1.00 90.56 547 THR A CA 1
ATOM 4404 C C . THR A 1 547 ? 16.437 49.989 -32.804 1.00 90.56 547 THR A C 1
ATOM 4406 O O . THR A 1 547 ? 17.242 49.667 -33.677 1.00 90.56 547 THR A O 1
ATOM 4409 N N . LEU A 1 548 ? 15.231 50.476 -33.122 1.00 87.81 548 LEU A N 1
ATOM 4410 C CA . LEU A 1 548 ? 14.723 50.551 -34.497 1.00 87.81 548 LEU A CA 1
ATOM 4411 C C . LEU A 1 548 ? 15.689 51.263 -35.476 1.00 87.81 548 LEU A C 1
ATOM 4413 O O . LEU A 1 548 ? 15.971 50.690 -36.532 1.00 87.81 548 LEU A O 1
ATOM 4417 N N . PRO A 1 549 ? 16.306 52.421 -35.141 1.00 86.00 549 PRO A N 1
ATOM 4418 C CA . PRO A 1 549 ? 17.296 53.063 -36.011 1.00 86.00 549 PRO A CA 1
ATOM 4419 C C . PRO A 1 549 ? 18.581 52.245 -36.202 1.00 86.00 549 PRO A C 1
ATOM 4421 O O . PRO A 1 549 ? 19.232 52.361 -37.239 1.00 86.00 549 PRO A O 1
ATOM 4424 N N . ALA A 1 550 ? 18.967 51.421 -35.224 1.00 85.06 550 ALA A N 1
ATOM 4425 C CA . ALA A 1 550 ? 20.117 50.527 -35.342 1.00 85.06 550 ALA A CA 1
ATOM 4426 C C . ALA A 1 550 ? 19.811 49.306 -36.229 1.00 85.06 550 ALA A C 1
ATOM 4428 O O . ALA A 1 550 ? 20.728 48.746 -36.825 1.00 85.06 550 ALA A O 1
ATOM 4429 N N . ILE A 1 551 ? 18.541 48.910 -36.352 1.00 85.75 551 ILE A N 1
ATOM 4430 C CA . ILE A 1 551 ? 18.105 47.816 -37.233 1.00 85.75 551 ILE A CA 1
ATOM 4431 C C . ILE A 1 551 ? 18.018 48.296 -38.690 1.00 85.75 551 ILE A C 1
ATOM 4433 O O . ILE A 1 551 ? 18.491 47.605 -39.591 1.00 85.75 551 ILE A O 1
ATOM 4437 N N . SER A 1 552 ? 17.453 49.487 -38.929 1.00 79.31 552 SER A N 1
ATOM 4438 C CA . SER A 1 552 ? 17.150 49.990 -40.280 1.00 79.31 552 SER A CA 1
ATOM 4439 C C . SER A 1 552 ? 18.103 51.074 -40.812 1.00 79.31 552 SER A C 1
ATOM 4441 O O . SER A 1 552 ? 17.952 51.508 -41.953 1.00 79.31 552 SER A O 1
ATOM 4443 N N . GLY A 1 553 ? 19.042 51.566 -39.998 1.00 78.56 553 GLY A N 1
ATOM 4444 C CA . GLY A 1 553 ? 19.893 52.722 -40.307 1.00 78.56 553 GLY A CA 1
ATOM 4445 C C . GLY A 1 553 ? 21.348 52.396 -40.673 1.00 78.56 553 GLY A C 1
ATOM 4446 O O . GLY A 1 553 ? 21.715 51.258 -40.953 1.00 78.56 553 GLY A O 1
ATOM 4447 N N . SER A 1 554 ? 22.203 53.428 -40.680 1.00 71.12 554 SER A N 1
ATOM 4448 C CA . SER A 1 554 ? 23.610 53.367 -41.134 1.00 71.12 554 SER A CA 1
ATOM 4449 C C . SER A 1 554 ? 24.644 53.862 -40.100 1.00 71.12 554 SER A C 1
ATOM 4451 O O . SER A 1 554 ? 25.824 54.044 -40.421 1.00 71.12 554 SER A O 1
ATOM 4453 N N . GLY A 1 555 ? 24.215 54.067 -38.847 1.00 80.81 555 GLY A N 1
ATOM 4454 C CA . GLY A 1 555 ? 25.058 54.509 -37.727 1.00 80.81 555 GLY A CA 1
ATOM 4455 C C . GLY A 1 555 ? 26.038 53.444 -37.210 1.00 80.81 555 GLY A C 1
ATOM 4456 O O . GLY A 1 555 ? 26.056 52.307 -37.676 1.00 80.81 555 GLY A O 1
ATOM 4457 N N . LYS A 1 556 ? 26.868 53.801 -36.218 1.00 82.12 556 LYS A N 1
ATOM 4458 C CA . LYS A 1 556 ? 27.898 52.905 -35.648 1.00 82.12 556 LYS A CA 1
ATOM 4459 C C . LYS A 1 556 ? 27.307 51.593 -35.114 1.00 82.12 556 LYS A C 1
ATOM 4461 O O . LYS A 1 556 ? 27.843 50.532 -35.403 1.00 82.12 556 LYS A O 1
ATOM 4466 N N . GLU A 1 557 ? 26.189 51.666 -34.398 1.00 80.62 557 GLU A N 1
ATOM 4467 C CA . GLU A 1 557 ? 25.491 50.492 -33.855 1.00 80.62 557 GLU A CA 1
ATOM 4468 C C . GLU A 1 557 ? 24.892 49.613 -34.961 1.00 80.62 557 GLU A C 1
ATOM 4470 O O . GLU A 1 557 ? 25.038 48.393 -34.917 1.00 80.62 557 GLU A O 1
ATOM 4475 N N . ALA A 1 558 ? 24.324 50.226 -36.006 1.00 85.19 558 ALA A N 1
ATOM 4476 C CA . ALA A 1 558 ? 23.825 49.505 -37.176 1.00 85.19 558 ALA A CA 1
ATOM 4477 C C . ALA A 1 558 ? 24.944 48.757 -37.915 1.00 85.19 558 ALA A C 1
ATOM 4479 O O . ALA A 1 558 ? 24.780 47.597 -38.287 1.00 85.19 558 ALA A O 1
ATOM 4480 N N . LYS A 1 559 ? 26.122 49.379 -38.062 1.00 86.06 559 LYS A N 1
ATOM 4481 C CA . LYS A 1 559 ? 27.306 48.727 -38.646 1.00 86.06 559 LYS A CA 1
ATOM 4482 C C . LYS A 1 559 ? 27.766 47.530 -37.813 1.00 86.06 559 LYS A C 1
ATOM 4484 O O . LYS A 1 559 ? 28.037 46.476 -38.380 1.00 86.06 559 LYS A O 1
ATOM 4489 N N . THR A 1 560 ? 27.812 47.661 -36.486 1.00 86.56 560 THR A N 1
ATOM 4490 C CA . THR A 1 560 ? 28.158 46.545 -35.590 1.00 86.56 560 THR A CA 1
ATOM 4491 C C . THR A 1 560 ? 27.165 45.390 -35.729 1.00 86.56 560 THR A C 1
ATOM 4493 O O . THR A 1 560 ? 27.585 44.250 -35.916 1.00 86.56 560 THR A O 1
ATOM 4496 N N . ARG A 1 561 ? 25.853 45.665 -35.724 1.00 88.81 561 ARG A N 1
ATOM 4497 C CA . ARG A 1 561 ? 24.825 44.633 -35.948 1.00 88.81 561 ARG A CA 1
ATOM 4498 C C . ARG A 1 561 ? 24.959 43.960 -37.310 1.00 88.81 561 ARG A C 1
ATOM 4500 O O . ARG A 1 561 ? 24.858 42.742 -37.392 1.00 88.81 561 ARG A O 1
ATOM 4507 N N . GLN A 1 562 ? 25.213 44.724 -38.374 1.00 87.38 562 GLN A N 1
ATOM 4508 C CA . GLN A 1 562 ? 25.410 44.178 -39.722 1.00 87.38 562 GLN A CA 1
ATOM 4509 C C . GLN A 1 562 ? 26.621 43.240 -39.796 1.00 87.38 562 GLN A C 1
ATOM 4511 O O . GLN A 1 562 ? 26.544 42.203 -40.455 1.00 87.38 562 GLN A O 1
ATOM 4516 N N . LEU A 1 563 ? 27.717 43.564 -39.102 1.00 90.06 563 LEU A N 1
ATOM 4517 C CA . LEU A 1 563 ? 28.886 42.685 -38.998 1.00 90.06 563 LEU A CA 1
ATOM 4518 C C . LEU A 1 563 ? 28.548 41.391 -38.252 1.00 90.06 563 LEU A C 1
ATOM 4520 O O . LEU A 1 563 ? 28.819 40.309 -38.769 1.00 90.06 563 LEU A O 1
ATOM 4524 N N . ILE A 1 564 ? 27.883 41.484 -37.097 1.00 91.19 564 ILE A N 1
ATOM 4525 C CA . ILE A 1 564 ? 27.433 40.308 -36.337 1.00 91.19 564 ILE A CA 1
ATOM 4526 C C . ILE A 1 564 ? 26.495 39.444 -37.194 1.00 91.19 564 ILE A C 1
ATOM 4528 O O . ILE A 1 564 ? 26.701 38.237 -37.299 1.00 91.19 564 ILE A O 1
ATOM 4532 N N . ARG A 1 565 ? 25.525 40.044 -37.890 1.00 88.94 565 ARG A N 1
ATOM 4533 C CA . ARG A 1 565 ? 24.612 39.337 -38.800 1.00 88.94 565 ARG A CA 1
ATOM 4534 C C . ARG A 1 565 ? 25.365 38.598 -39.906 1.00 88.94 565 ARG A C 1
ATOM 4536 O O . ARG A 1 565 ? 25.127 37.415 -40.150 1.00 88.94 565 ARG A O 1
ATOM 4543 N N . LYS A 1 566 ? 26.328 39.272 -40.541 1.00 89.38 566 LYS A N 1
ATOM 4544 C CA . LYS A 1 566 ? 27.206 38.665 -41.547 1.00 89.38 566 LYS A CA 1
ATOM 4545 C C . LYS A 1 566 ? 28.003 37.491 -40.966 1.00 89.38 566 LYS A C 1
ATOM 4547 O O . LYS A 1 566 ? 28.153 36.476 -41.638 1.00 89.38 566 LYS A O 1
ATOM 4552 N N . GLY A 1 567 ? 28.452 37.592 -39.716 1.00 91.38 567 GLY A N 1
ATOM 4553 C CA . GLY A 1 567 ? 29.131 36.510 -39.007 1.00 91.38 567 GLY A CA 1
ATOM 4554 C C . GLY A 1 567 ? 28.287 35.235 -38.890 1.00 91.38 567 GLY A C 1
ATOM 4555 O O . GLY A 1 567 ? 28.798 34.156 -39.185 1.00 91.38 567 GLY A O 1
ATOM 4556 N N . TYR A 1 568 ? 26.998 35.335 -38.542 1.00 91.00 568 TYR A N 1
ATOM 4557 C CA . TYR A 1 568 ? 26.099 34.167 -38.538 1.00 91.00 568 TYR A CA 1
ATOM 4558 C C . TYR A 1 568 ? 25.852 33.627 -39.948 1.00 91.00 568 TYR A C 1
ATOM 4560 O O . TYR A 1 568 ? 25.910 32.417 -40.162 1.00 91.00 568 TYR A O 1
ATOM 4568 N N . PHE A 1 569 ? 25.666 34.511 -40.933 1.00 89.19 569 PHE A N 1
ATOM 4569 C CA . PHE A 1 569 ? 25.534 34.105 -42.333 1.00 89.19 569 PHE A CA 1
ATOM 4570 C C . PHE A 1 569 ? 26.745 33.294 -42.819 1.00 89.19 569 PHE A C 1
ATOM 4572 O O . PHE A 1 569 ? 26.588 32.265 -43.479 1.00 89.19 569 PHE A O 1
ATOM 4579 N N . ASP A 1 570 ? 27.956 33.712 -42.452 1.00 90.62 570 ASP A N 1
ATOM 4580 C CA . ASP A 1 570 ? 29.181 32.994 -42.792 1.00 90.62 570 ASP A CA 1
ATOM 4581 C C . ASP A 1 570 ? 29.250 31.612 -42.116 1.00 90.62 570 ASP A C 1
ATOM 4583 O O . ASP A 1 570 ? 29.734 30.660 -42.734 1.00 90.62 570 ASP A O 1
ATOM 4587 N N . VAL A 1 571 ? 28.728 31.468 -40.891 1.00 90.81 571 VAL A N 1
ATOM 4588 C CA . VAL A 1 571 ? 28.585 30.165 -40.215 1.00 90.81 571 VAL A CA 1
ATOM 4589 C C . VAL A 1 571 ? 27.624 29.260 -40.986 1.00 90.81 571 VAL A C 1
ATOM 4591 O O . VAL A 1 571 ? 28.001 28.143 -41.341 1.00 90.81 571 VAL A O 1
ATOM 4594 N N . TYR A 1 572 ? 26.424 29.729 -41.338 1.00 89.75 572 TYR A N 1
ATOM 4595 C CA . TYR A 1 572 ? 25.472 28.920 -42.114 1.00 89.75 572 TYR A CA 1
ATOM 4596 C C . TYR A 1 572 ? 26.020 28.529 -43.484 1.00 89.75 572 TYR A C 1
ATOM 4598 O O . TYR A 1 572 ? 25.839 27.392 -43.927 1.00 89.75 572 TYR A O 1
ATOM 4606 N N . LYS A 1 573 ? 26.752 29.441 -44.134 1.00 88.62 573 LYS A N 1
ATOM 4607 C CA . LYS A 1 573 ? 27.425 29.177 -45.407 1.00 88.62 573 LYS A CA 1
ATOM 4608 C C . LYS A 1 573 ? 28.472 28.070 -45.273 1.00 88.62 573 LYS A C 1
ATOM 4610 O O . LYS A 1 573 ? 28.509 27.192 -46.133 1.00 88.62 573 LYS A O 1
ATOM 4615 N N . LYS A 1 574 ? 29.286 28.072 -44.207 1.00 89.06 574 LYS A N 1
ATOM 4616 C CA . LYS A 1 574 ? 30.250 26.989 -43.917 1.00 89.06 574 LYS A CA 1
ATOM 4617 C C . LYS A 1 574 ? 29.558 25.639 -43.710 1.00 89.06 574 LYS A C 1
ATOM 4619 O O . LYS A 1 574 ? 30.087 24.623 -44.143 1.00 89.06 574 LYS A O 1
ATOM 4624 N N . LEU A 1 575 ? 28.377 25.637 -43.094 1.00 88.12 575 LEU A N 1
ATOM 4625 C CA . LEU A 1 575 ? 27.584 24.429 -42.838 1.00 88.12 575 LEU A CA 1
ATOM 4626 C C . LEU A 1 575 ? 26.704 23.997 -44.023 1.00 88.12 575 LEU A C 1
ATOM 4628 O O . LEU A 1 575 ? 25.969 23.019 -43.919 1.00 88.12 575 LEU A O 1
ATOM 4632 N N . ASN A 1 576 ? 26.753 24.714 -45.153 1.00 86.31 576 ASN A N 1
ATOM 4633 C CA . ASN A 1 576 ? 25.884 24.492 -46.314 1.00 86.31 576 ASN A CA 1
ATOM 4634 C C . ASN A 1 576 ? 24.377 24.500 -45.959 1.00 86.31 576 ASN A C 1
ATOM 4636 O O . ASN A 1 576 ? 23.563 23.795 -46.563 1.00 86.31 576 ASN A O 1
ATOM 4640 N N . VAL A 1 577 ? 23.999 25.318 -44.973 1.00 82.69 577 VAL A N 1
ATOM 4641 C CA . VAL A 1 577 ? 22.614 25.524 -44.544 1.00 82.69 577 VAL A CA 1
ATOM 4642 C C . VAL A 1 577 ? 22.025 26.684 -45.347 1.00 82.69 577 VAL A C 1
ATOM 4644 O O . VAL A 1 577 ? 22.587 27.776 -45.389 1.00 82.69 577 VAL A O 1
ATOM 4647 N N . LYS A 1 578 ? 20.895 26.444 -46.021 1.00 77.88 578 LYS A N 1
ATOM 4648 C CA . LYS A 1 578 ? 20.194 27.438 -46.853 1.00 77.88 578 LYS A CA 1
ATOM 4649 C C . LYS A 1 578 ? 18.856 27.807 -46.219 1.00 77.88 578 LYS A C 1
ATOM 4651 O O . LYS A 1 578 ? 18.194 26.933 -45.668 1.00 77.88 578 LYS A O 1
ATOM 4656 N N . ASN A 1 579 ? 18.433 29.059 -46.396 1.00 73.56 579 ASN A N 1
ATOM 4657 C CA . ASN A 1 579 ? 17.121 29.574 -45.978 1.00 73.56 579 ASN A CA 1
ATOM 4658 C C . ASN A 1 579 ? 16.847 29.450 -44.467 1.00 73.56 579 ASN A C 1
ATOM 4660 O O . ASN A 1 579 ? 15.750 29.060 -44.075 1.00 73.56 579 ASN A O 1
ATOM 4664 N N . VAL A 1 580 ? 17.844 29.755 -43.633 1.00 74.56 580 VAL A N 1
ATOM 4665 C CA . VAL A 1 580 ? 17.677 29.840 -42.176 1.00 74.56 580 VAL A CA 1
ATOM 4666 C C . VAL A 1 580 ? 17.912 31.277 -41.733 1.00 74.56 580 VAL A C 1
ATOM 4668 O O . VAL A 1 580 ? 18.885 31.899 -42.159 1.00 74.56 580 VAL A O 1
ATOM 4671 N N . THR A 1 581 ? 17.019 31.776 -40.886 1.00 78.06 581 THR A N 1
ATOM 4672 C CA . THR A 1 581 ? 17.168 33.022 -40.134 1.00 78.06 581 THR A CA 1
ATOM 4673 C C . THR A 1 581 ? 17.408 32.671 -38.666 1.00 78.06 581 THR A C 1
ATOM 4675 O O . THR A 1 581 ? 16.776 31.761 -38.129 1.00 78.06 581 THR A O 1
ATOM 4678 N N . ASN A 1 582 ? 18.338 33.358 -37.999 1.00 85.75 582 ASN A N 1
ATOM 4679 C CA . ASN A 1 582 ? 18.499 33.201 -36.548 1.00 85.75 582 ASN A CA 1
ATOM 4680 C C . ASN A 1 582 ? 17.337 33.867 -35.795 1.00 85.75 582 ASN A C 1
ATOM 4682 O O . ASN A 1 582 ? 16.602 34.711 -36.316 1.00 85.75 582 ASN A O 1
ATOM 4686 N N . SER A 1 583 ? 17.218 33.520 -34.514 1.00 86.69 583 SER A N 1
ATOM 4687 C CA . SER A 1 583 ? 16.227 34.098 -33.604 1.00 86.69 583 SER A CA 1
ATOM 4688 C C . SER A 1 583 ? 16.265 35.629 -33.515 1.00 86.69 583 SER A C 1
ATOM 4690 O O . SER A 1 583 ? 15.203 36.238 -33.395 1.00 86.69 583 SER A O 1
ATOM 4692 N N . VAL A 1 584 ? 17.439 36.268 -33.614 1.00 88.69 584 VAL A N 1
ATOM 4693 C CA . VAL A 1 584 ? 17.544 37.733 -33.509 1.00 88.69 584 VAL A CA 1
ATOM 4694 C C . VAL A 1 584 ? 17.113 38.457 -34.787 1.00 88.69 584 VAL A C 1
ATOM 4696 O O . VAL A 1 584 ? 16.467 39.495 -34.702 1.00 88.69 584 VAL A O 1
ATOM 4699 N N . GLU A 1 585 ? 17.352 37.887 -35.968 1.00 88.81 585 GLU A N 1
ATOM 4700 C CA . GLU A 1 585 ? 16.816 38.400 -37.236 1.00 88.81 585 GLU A CA 1
ATOM 4701 C C . GLU A 1 585 ? 15.289 38.297 -37.283 1.00 88.81 585 GLU A C 1
ATOM 4703 O O . GLU A 1 585 ? 14.621 39.248 -37.684 1.00 88.81 585 GLU A O 1
ATOM 4708 N N . ASN A 1 586 ? 14.727 37.191 -36.789 1.00 89.25 586 ASN A N 1
ATOM 4709 C CA . ASN A 1 586 ? 13.276 37.044 -36.650 1.00 89.25 586 ASN A CA 1
ATOM 4710 C C . ASN A 1 586 ? 12.687 38.100 -35.692 1.00 89.25 586 ASN A C 1
ATOM 4712 O O . ASN A 1 586 ? 11.572 38.587 -35.901 1.00 89.25 586 ASN A O 1
ATOM 4716 N N . LEU A 1 587 ? 13.432 38.471 -34.646 1.00 91.12 587 LEU A N 1
ATOM 4717 C CA . LEU A 1 587 ? 13.039 39.513 -33.700 1.00 91.12 587 LEU A CA 1
ATOM 4718 C C . LEU A 1 587 ? 13.126 40.916 -34.321 1.00 91.12 587 LEU A C 1
ATOM 4720 O O . LEU A 1 587 ? 12.210 41.718 -34.132 1.00 91.12 587 LEU A O 1
ATOM 4724 N N . ASP A 1 588 ? 14.173 41.186 -35.102 1.00 91.56 588 ASP A N 1
ATOM 4725 C CA . ASP A 1 588 ? 14.349 42.432 -35.853 1.00 91.56 588 ASP A CA 1
ATOM 4726 C C . ASP A 1 588 ? 13.217 42.635 -36.866 1.00 91.56 588 ASP A C 1
ATOM 4728 O O . ASP A 1 588 ? 12.616 43.708 -36.916 1.00 91.56 588 ASP A O 1
ATOM 4732 N N . GLU A 1 589 ? 12.878 41.604 -37.644 1.00 91.38 589 GLU A N 1
ATOM 4733 C CA . GLU A 1 589 ? 11.761 41.643 -38.596 1.00 91.38 589 GLU A CA 1
ATOM 4734 C C . GLU A 1 589 ? 10.421 41.886 -37.904 1.00 91.38 589 GLU A C 1
ATOM 4736 O O . GLU A 1 589 ? 9.600 42.675 -38.385 1.00 91.38 589 GLU A O 1
ATOM 4741 N N . LEU A 1 590 ? 10.200 41.245 -36.754 1.00 90.75 590 LEU A N 1
ATOM 4742 C CA . LEU A 1 590 ? 8.999 41.463 -35.962 1.00 90.75 590 LEU A CA 1
ATOM 4743 C C . LEU A 1 590 ? 8.906 42.921 -35.506 1.00 90.75 590 LEU A C 1
ATOM 4745 O O . LEU A 1 590 ? 7.876 43.543 -35.744 1.00 90.75 590 LEU A O 1
ATOM 4749 N N . VAL A 1 591 ? 9.970 43.474 -34.918 1.00 92.56 591 VAL A N 1
ATOM 4750 C CA . VAL A 1 591 ? 9.996 44.856 -34.414 1.00 92.56 591 VAL A CA 1
ATOM 4751 C C . VAL A 1 591 ? 9.888 45.875 -35.548 1.00 92.56 591 VAL A C 1
ATOM 4753 O O . VAL A 1 591 ? 9.159 46.850 -35.402 1.00 92.56 591 VAL A O 1
ATOM 4756 N N . MET A 1 592 ? 10.517 45.642 -36.704 1.00 90.81 592 MET A N 1
ATOM 4757 C CA . MET A 1 592 ? 10.334 46.497 -37.885 1.00 90.81 592 MET A CA 1
ATOM 4758 C C . MET A 1 592 ? 8.881 46.514 -38.372 1.00 90.81 592 MET A C 1
ATOM 4760 O O . MET A 1 592 ? 8.402 47.545 -38.840 1.00 90.81 592 MET A O 1
ATOM 4764 N N . ARG A 1 593 ? 8.170 45.386 -38.262 1.00 91.81 593 ARG A N 1
ATOM 4765 C CA . ARG A 1 593 ? 6.781 45.260 -38.716 1.00 91.81 593 ARG A CA 1
ATOM 4766 C C . ARG A 1 593 ? 5.760 45.779 -37.703 1.00 91.81 593 ARG A C 1
ATOM 4768 O O . ARG A 1 593 ? 4.778 46.392 -38.104 1.00 91.81 593 ARG A O 1
ATOM 4775 N N . SER A 1 594 ? 5.928 45.465 -36.419 1.00 89.94 594 SER A N 1
ATOM 4776 C CA . SER A 1 594 ? 4.941 45.741 -35.363 1.00 89.94 594 SER A CA 1
ATOM 4777 C C . SER A 1 594 ? 5.301 46.931 -34.473 1.00 89.94 594 SER A C 1
ATOM 4779 O O . SER A 1 594 ? 4.451 47.392 -33.716 1.00 89.94 594 SER A O 1
ATOM 4781 N N . GLY A 1 595 ? 6.555 47.390 -34.503 1.00 88.25 595 GLY A N 1
ATOM 4782 C CA . GLY A 1 595 ? 7.101 48.364 -33.556 1.00 88.25 595 GLY A CA 1
ATOM 4783 C C . GLY A 1 595 ? 7.274 47.828 -32.130 1.00 88.25 595 GLY A C 1
ATOM 4784 O O . GLY A 1 595 ? 7.589 48.604 -31.232 1.00 88.25 595 GLY A O 1
ATOM 4785 N N . GLN A 1 596 ? 7.037 46.533 -31.885 1.00 90.56 596 GLN A N 1
ATOM 4786 C CA . GLN A 1 596 ? 6.949 45.964 -30.536 1.00 90.56 596 GLN A CA 1
ATOM 4787 C C . GLN A 1 596 ? 7.559 44.559 -30.443 1.00 90.56 596 GLN A C 1
ATOM 4789 O O . GLN A 1 596 ? 7.433 43.739 -31.354 1.00 90.56 596 GLN A O 1
ATOM 4794 N N . LEU A 1 597 ? 8.163 44.257 -29.290 1.00 92.31 597 LEU A N 1
ATOM 4795 C CA . LEU A 1 597 ? 8.601 42.906 -28.921 1.00 92.31 597 LEU A CA 1
ATOM 4796 C C . LEU A 1 597 ? 7.405 41.985 -28.599 1.00 92.31 597 LEU A C 1
ATOM 4798 O O . LEU A 1 597 ? 6.374 42.466 -28.121 1.00 92.31 597 LEU A O 1
ATOM 4802 N N . PRO A 1 598 ? 7.533 40.655 -28.786 1.00 91.12 598 PRO A N 1
ATOM 4803 C CA . PRO A 1 598 ? 6.468 39.710 -28.460 1.00 91.12 598 PRO A CA 1
ATOM 4804 C C . PRO A 1 598 ? 6.208 39.666 -26.947 1.00 91.12 598 PRO A C 1
ATOM 4806 O O . PRO A 1 598 ? 7.080 40.001 -26.147 1.00 91.12 598 PRO A O 1
ATOM 4809 N N . GLN A 1 599 ? 5.005 39.248 -26.547 1.00 93.56 599 GLN A N 1
ATOM 4810 C CA . GLN A 1 599 ? 4.647 39.018 -25.143 1.00 93.56 599 GLN A CA 1
ATOM 4811 C C . GLN A 1 599 ? 4.496 37.514 -24.893 1.00 93.56 599 GLN A C 1
ATOM 4813 O O . GLN A 1 599 ? 3.519 36.914 -25.343 1.00 93.56 599 GLN A O 1
ATOM 4818 N N . ILE A 1 600 ? 5.452 36.912 -24.186 1.00 93.81 600 ILE A N 1
ATOM 4819 C CA . ILE A 1 600 ? 5.487 35.470 -23.910 1.00 93.81 600 ILE A CA 1
ATOM 4820 C C . ILE A 1 600 ? 5.349 35.209 -22.407 1.00 93.81 600 ILE A C 1
ATOM 4822 O O . ILE A 1 600 ? 4.338 34.668 -21.962 1.00 93.81 600 ILE A O 1
ATOM 4826 N N . ASN A 1 601 ? 6.363 35.584 -21.630 1.00 96.75 601 ASN A N 1
ATOM 4827 C CA . ASN A 1 601 ? 6.382 35.566 -20.167 1.00 96.75 601 ASN A CA 1
ATOM 4828 C C . ASN A 1 601 ? 7.562 36.412 -19.674 1.00 96.75 601 ASN A C 1
ATOM 4830 O O . ASN A 1 601 ? 8.452 36.750 -20.449 1.00 96.75 601 ASN A O 1
ATOM 4834 N N . THR A 1 602 ? 7.611 36.735 -18.383 1.00 97.44 602 THR A N 1
ATOM 4835 C CA . THR A 1 602 ? 8.597 37.682 -17.842 1.00 97.44 602 THR A CA 1
ATOM 4836 C C . THR A 1 602 ? 10.057 37.273 -18.038 1.00 97.44 602 THR A C 1
ATOM 4838 O O . THR A 1 602 ? 10.897 38.154 -18.191 1.00 97.44 602 THR A O 1
ATOM 4841 N N . ALA A 1 603 ? 10.382 35.977 -18.060 1.00 97.06 603 ALA A N 1
ATOM 4842 C CA . ALA A 1 603 ? 11.753 35.520 -18.295 1.00 97.06 603 ALA A CA 1
ATOM 4843 C C . ALA A 1 603 ? 12.123 35.588 -19.782 1.00 97.06 603 ALA A C 1
ATOM 4845 O O . ALA A 1 603 ? 13.192 36.090 -20.129 1.00 97.06 603 ALA A O 1
ATOM 4846 N N . VAL A 1 604 ? 11.221 35.124 -20.654 1.00 96.00 604 VAL A N 1
ATOM 4847 C CA . VAL A 1 604 ? 11.418 35.146 -22.109 1.00 96.00 604 VAL A CA 1
ATOM 4848 C C . VAL A 1 604 ? 11.515 36.569 -22.637 1.00 96.00 604 VAL A C 1
ATOM 4850 O O . VAL A 1 604 ? 12.414 36.919 -23.397 1.00 96.00 604 VAL A O 1
ATOM 4853 N N . ASP A 1 605 ? 10.618 37.420 -22.169 1.00 97.19 605 ASP A N 1
ATOM 4854 C CA . ASP A 1 605 ? 10.555 38.815 -22.561 1.00 97.19 605 ASP A CA 1
ATOM 4855 C C . ASP A 1 605 ? 11.797 39.589 -22.092 1.00 97.19 605 ASP A C 1
ATOM 4857 O O . ASP A 1 605 ? 12.315 40.420 -22.837 1.00 97.19 605 ASP A O 1
ATOM 4861 N N . ALA A 1 606 ? 12.318 39.287 -20.896 1.00 97.31 606 ALA A N 1
ATOM 4862 C CA . ALA A 1 606 ? 13.529 39.915 -20.373 1.00 97.31 606 ALA A CA 1
ATOM 4863 C C . ALA A 1 606 ? 14.763 39.598 -21.225 1.00 97.31 606 ALA A C 1
ATOM 4865 O O . ALA A 1 606 ? 15.527 40.509 -21.542 1.00 97.31 606 ALA A O 1
ATOM 4866 N N . TYR A 1 607 ? 14.954 38.344 -21.646 1.00 95.81 607 TYR A N 1
ATOM 4867 C CA . TYR A 1 607 ? 16.096 38.026 -22.503 1.00 95.81 607 TYR A CA 1
ATOM 4868 C C . TYR A 1 607 ? 15.896 38.510 -23.947 1.00 95.81 607 TYR A C 1
ATOM 4870 O O . TYR A 1 607 ? 16.873 38.878 -24.596 1.00 95.81 607 TYR A O 1
ATOM 4878 N N . ASN A 1 608 ? 14.655 38.584 -24.445 1.00 96.38 608 ASN A N 1
ATOM 4879 C CA . ASN A 1 608 ? 14.355 39.154 -25.763 1.00 96.38 608 ASN A CA 1
ATOM 4880 C C . ASN A 1 608 ? 14.682 40.652 -25.832 1.00 96.38 608 ASN A C 1
ATOM 4882 O O . ASN A 1 608 ? 15.160 41.116 -26.863 1.00 96.38 608 ASN A O 1
ATOM 4886 N N . VAL A 1 609 ? 14.491 41.403 -24.739 1.00 97.12 609 VAL A N 1
ATOM 4887 C CA . VAL A 1 609 ? 14.957 42.800 -24.635 1.00 97.12 609 VAL A CA 1
ATOM 4888 C C . VAL A 1 609 ? 16.462 42.882 -24.889 1.00 97.12 609 VAL A C 1
ATOM 4890 O O . VAL A 1 609 ? 16.911 43.710 -25.679 1.00 97.12 609 VAL A O 1
ATOM 4893 N N . VAL A 1 610 ? 17.243 42.000 -24.264 1.00 96.88 610 VAL A N 1
ATOM 4894 C CA . VAL A 1 610 ? 18.707 41.991 -24.401 1.00 96.88 610 VAL A CA 1
ATOM 4895 C C . VAL A 1 610 ? 19.145 41.502 -25.783 1.00 96.88 610 VAL A C 1
ATOM 4897 O O . VAL A 1 610 ? 20.026 42.109 -26.395 1.00 96.88 610 VAL A O 1
ATOM 4900 N N . SER A 1 611 ? 18.504 40.449 -26.299 1.00 95.38 611 SER A N 1
ATOM 4901 C CA . SER A 1 611 ? 18.736 39.923 -27.649 1.00 95.38 611 SER A CA 1
ATOM 4902 C C . SER A 1 611 ? 18.508 41.004 -28.706 1.00 95.38 611 SER A C 1
ATOM 4904 O O . SER A 1 611 ? 19.398 41.257 -29.522 1.00 95.38 611 SER A O 1
ATOM 4906 N N . LEU A 1 612 ? 17.379 41.721 -28.623 1.00 95.00 612 LEU A N 1
ATOM 4907 C CA . LEU A 1 612 ? 17.073 42.840 -29.508 1.00 95.00 612 LEU A CA 1
ATOM 4908 C C . LEU A 1 612 ? 18.113 43.946 -29.366 1.00 95.00 612 LEU A C 1
ATOM 4910 O O . LEU A 1 612 ? 18.682 44.352 -30.367 1.00 95.00 612 LEU A O 1
ATOM 4914 N N . LYS A 1 613 ? 18.405 44.399 -28.144 1.00 93.69 613 LYS A N 1
ATOM 4915 C CA . LYS A 1 613 ? 19.326 45.514 -27.884 1.00 93.69 613 LYS A CA 1
ATOM 4916 C C . LYS A 1 613 ? 20.719 45.285 -28.478 1.00 93.69 613 LYS A C 1
ATOM 4918 O O . LYS A 1 613 ? 21.273 46.184 -29.105 1.00 93.69 613 LYS A O 1
ATOM 4923 N N . TYR A 1 614 ? 21.284 44.089 -28.307 1.00 93.00 614 TYR A N 1
ATOM 4924 C CA . TYR A 1 614 ? 22.667 43.804 -28.713 1.00 93.00 614 TYR A CA 1
ATOM 4925 C C . TYR A 1 614 ? 22.814 43.090 -30.055 1.00 93.00 614 TYR A C 1
ATOM 4927 O O . TYR A 1 614 ? 23.916 43.059 -30.599 1.00 93.00 614 TYR A O 1
ATOM 4935 N N . GLY A 1 615 ? 21.736 42.542 -30.611 1.00 92.31 615 GLY A N 1
ATOM 4936 C CA . GLY A 1 615 ? 21.797 41.840 -31.894 1.00 92.31 615 GLY A CA 1
ATOM 4937 C C . GLY A 1 615 ? 22.425 40.462 -31.771 1.00 92.31 615 GLY A C 1
ATOM 4938 O O . GLY A 1 615 ? 23.135 40.025 -32.671 1.00 92.31 615 GLY A O 1
ATOM 4939 N N . LEU A 1 616 ? 22.196 39.808 -30.631 1.00 94.62 616 LEU A N 1
ATOM 4940 C CA . LEU A 1 616 ? 22.775 38.516 -30.290 1.00 94.62 616 LEU A CA 1
ATOM 4941 C C . LEU A 1 616 ? 21.687 37.467 -30.121 1.00 94.62 616 LEU A C 1
ATOM 4943 O O . LEU A 1 616 ? 20.600 37.746 -29.610 1.00 94.62 616 LEU A O 1
ATOM 4947 N N . VAL A 1 617 ? 22.016 36.243 -30.513 1.00 94.69 617 VAL A N 1
ATOM 4948 C CA . VAL A 1 617 ? 21.170 35.071 -30.302 1.00 94.69 617 VAL A CA 1
ATOM 4949 C C . VAL A 1 617 ? 21.156 34.722 -28.817 1.00 94.69 617 VAL A C 1
ATOM 4951 O O . VAL A 1 617 ? 22.209 34.625 -28.184 1.00 94.69 617 VAL A O 1
ATOM 4954 N N . VAL A 1 618 ? 19.963 34.486 -28.273 1.00 95.06 618 VAL A N 1
ATOM 4955 C CA . VAL A 1 618 ? 19.786 34.045 -26.887 1.00 95.06 618 VAL A CA 1
ATOM 4956 C C . VAL A 1 618 ? 18.858 32.839 -26.838 1.00 95.06 618 VAL A C 1
ATOM 4958 O O . VAL A 1 618 ? 17.766 32.867 -27.403 1.00 95.06 618 VAL A O 1
ATOM 4961 N N . GLY A 1 619 ? 19.283 31.795 -26.130 1.00 93.38 619 GLY A N 1
ATOM 4962 C CA . GLY A 1 619 ? 18.445 30.646 -25.799 1.00 93.38 619 GLY A CA 1
ATOM 4963 C C . GLY A 1 619 ? 18.297 30.495 -24.292 1.00 93.38 619 GLY A C 1
ATOM 4964 O O . GLY A 1 619 ? 19.212 30.819 -23.537 1.00 93.38 619 GLY A O 1
ATOM 4965 N N . CYS A 1 620 ? 17.137 30.014 -23.847 1.00 94.75 620 CYS A N 1
ATOM 4966 C CA . CYS A 1 620 ? 16.834 29.821 -22.433 1.00 94.75 620 CYS A CA 1
ATOM 4967 C C . CYS A 1 620 ? 16.004 28.549 -22.232 1.00 94.75 620 CYS A C 1
ATOM 4969 O O . CYS A 1 620 ? 15.047 28.297 -22.968 1.00 94.75 620 CYS A O 1
ATOM 4971 N N . HIS A 1 621 ? 16.373 27.745 -21.239 1.00 95.44 621 HIS A N 1
ATOM 4972 C CA . HIS A 1 621 ? 15.798 26.430 -20.979 1.00 95.44 621 HIS A CA 1
ATOM 4973 C C . HIS A 1 621 ? 15.458 26.255 -19.497 1.00 95.44 621 HIS A C 1
ATOM 4975 O O . HIS A 1 621 ? 16.150 26.765 -18.613 1.00 95.44 621 HIS A O 1
ATOM 4981 N N . ASP A 1 622 ? 14.393 25.498 -19.241 1.00 94.69 622 ASP A N 1
ATOM 4982 C CA . ASP A 1 622 ? 14.019 25.032 -17.906 1.00 94.69 622 ASP A CA 1
ATOM 4983 C C . ASP A 1 622 ? 14.987 23.926 -17.454 1.00 94.69 622 ASP A C 1
ATOM 4985 O O . ASP A 1 622 ? 14.972 22.822 -18.008 1.00 94.69 622 ASP A O 1
ATOM 4989 N N . ILE A 1 623 ? 15.836 24.222 -16.461 1.00 92.88 623 ILE A N 1
ATOM 4990 C CA . ILE A 1 623 ? 16.861 23.295 -15.948 1.00 92.88 623 ILE A CA 1
ATOM 4991 C C . ILE A 1 623 ? 16.226 21.988 -15.462 1.00 92.88 623 ILE A C 1
ATOM 4993 O O . ILE A 1 623 ? 16.806 20.919 -15.662 1.00 92.88 623 ILE A O 1
ATOM 4997 N N . ASP A 1 624 ? 15.022 22.045 -14.889 1.00 86.50 624 ASP A N 1
ATOM 4998 C CA . ASP A 1 624 ? 14.337 20.875 -14.328 1.00 86.50 624 ASP A CA 1
ATOM 4999 C C . ASP A 1 624 ? 13.846 19.912 -15.419 1.00 86.50 624 ASP A C 1
ATOM 5001 O O . ASP A 1 624 ? 13.471 18.770 -15.146 1.00 86.50 624 ASP A O 1
ATOM 5005 N N . ARG A 1 625 ? 13.852 20.365 -16.677 1.00 89.69 625 ARG A N 1
ATOM 5006 C CA . ARG A 1 625 ? 13.458 19.588 -17.856 1.00 89.69 625 ARG A CA 1
ATOM 5007 C C . ARG A 1 625 ? 14.635 19.165 -18.732 1.00 89.69 625 ARG A C 1
ATOM 5009 O O . ARG A 1 625 ? 14.438 18.324 -19.606 1.00 89.69 625 ARG A O 1
ATOM 5016 N N . VAL A 1 626 ? 15.829 19.717 -18.514 1.00 87.56 626 VAL A N 1
ATOM 5017 C CA . VAL A 1 626 ? 17.049 19.329 -19.235 1.00 87.56 626 VAL A CA 1
ATOM 5018 C C . VAL A 1 626 ? 17.583 18.009 -18.676 1.00 87.56 626 VAL A C 1
ATOM 5020 O O . VAL A 1 626 ? 17.752 17.853 -17.464 1.00 87.56 626 VAL A O 1
ATOM 5023 N N . GLN A 1 627 ? 17.897 17.047 -19.545 1.00 85.38 627 GLN A N 1
ATOM 5024 C CA . GLN A 1 627 ? 18.550 15.801 -19.141 1.00 85.38 627 GLN A CA 1
ATOM 5025 C C . GLN A 1 627 ? 20.072 15.910 -19.272 1.00 85.38 627 GLN A C 1
ATOM 5027 O O . GLN A 1 627 ? 20.600 15.815 -20.362 1.00 85.38 627 GLN A O 1
ATOM 5032 N N . GLY A 1 628 ? 20.811 16.050 -18.175 1.00 87.50 628 GLY A N 1
ATOM 5033 C CA . GLY A 1 628 ? 22.281 16.122 -18.234 1.00 87.50 628 GLY A CA 1
ATOM 5034 C C . GLY A 1 628 ? 22.765 17.566 -18.306 1.00 87.50 628 GLY A C 1
ATOM 5035 O O . GLY A 1 628 ? 22.210 18.422 -17.618 1.00 87.50 628 GLY A O 1
ATOM 5036 N N . ASP A 1 629 ? 23.791 17.799 -19.118 1.00 91.75 629 ASP A N 1
ATOM 5037 C CA . ASP A 1 629 ? 24.342 19.116 -19.440 1.00 91.75 629 ASP A CA 1
ATOM 5038 C C . ASP A 1 629 ? 23.858 19.580 -20.816 1.00 91.75 629 ASP A C 1
ATOM 5040 O O . ASP A 1 629 ? 23.448 18.761 -21.642 1.00 91.75 629 ASP A O 1
ATOM 5044 N N . LEU A 1 630 ? 23.933 20.887 -21.078 1.00 94.12 630 LEU A N 1
ATOM 5045 C CA . LEU A 1 630 ? 23.718 21.399 -22.427 1.00 94.12 630 LEU A CA 1
ATOM 5046 C C . LEU A 1 630 ? 25.013 21.307 -23.219 1.00 94.12 630 LEU A C 1
ATOM 5048 O O . LEU A 1 630 ? 26.061 21.768 -22.772 1.00 94.12 630 LEU A O 1
ATOM 5052 N N . ARG A 1 631 ? 24.931 20.751 -24.421 1.00 95.00 631 ARG A N 1
ATOM 5053 C CA . ARG A 1 631 ? 26.072 20.580 -25.310 1.00 95.00 631 ARG A CA 1
ATOM 5054 C C . ARG A 1 631 ? 25.783 21.190 -26.672 1.00 95.00 631 ARG A C 1
ATOM 5056 O O . ARG A 1 631 ? 24.850 20.770 -27.349 1.00 95.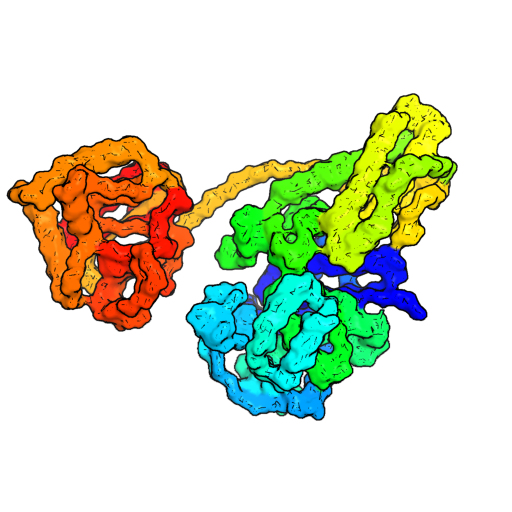00 631 ARG A O 1
ATOM 5063 N N . PHE A 1 632 ? 26.605 22.140 -27.091 1.00 95.19 632 PHE A N 1
ATOM 5064 C CA . PHE A 1 632 ? 26.644 22.613 -28.469 1.00 95.19 632 PHE A CA 1
ATOM 5065 C C . PHE A 1 632 ? 27.500 21.643 -29.279 1.00 95.19 632 PHE A C 1
ATOM 5067 O O . PHE A 1 632 ? 28.701 21.539 -29.033 1.00 95.19 632 PHE A O 1
ATOM 5074 N N . ALA A 1 633 ? 26.892 20.934 -30.228 1.00 93.81 633 ALA A N 1
ATOM 5075 C CA . ALA A 1 633 ? 27.574 19.933 -31.046 1.00 93.81 633 ALA A CA 1
ATOM 5076 C C . ALA A 1 633 ? 27.135 19.985 -32.511 1.00 93.81 633 ALA A C 1
ATOM 5078 O O . ALA A 1 633 ? 26.103 20.572 -32.847 1.00 93.81 633 ALA A O 1
ATOM 5079 N N . ILE A 1 634 ? 27.911 19.326 -33.373 1.00 92.81 634 ILE A N 1
ATOM 5080 C CA . ILE A 1 634 ? 27.532 19.062 -34.761 1.00 92.81 634 ILE A CA 1
ATOM 5081 C C . ILE A 1 634 ? 26.684 17.789 -34.823 1.00 92.81 634 ILE A C 1
ATOM 5083 O O . ILE A 1 634 ? 27.032 16.760 -34.245 1.00 92.81 634 ILE A O 1
ATOM 5087 N N . THR A 1 635 ? 25.564 17.855 -35.532 1.00 91.00 635 THR A N 1
ATOM 5088 C CA . THR A 1 635 ? 24.624 16.752 -35.709 1.00 91.00 635 THR A CA 1
ATOM 5089 C C . THR A 1 635 ? 25.238 15.645 -36.563 1.00 91.00 635 THR A C 1
ATOM 5091 O O . THR A 1 635 ? 25.866 15.887 -37.597 1.00 91.00 635 THR A O 1
ATOM 5094 N N . SER A 1 636 ? 25.024 14.396 -36.155 1.00 88.38 636 SER A N 1
ATOM 5095 C CA . SER A 1 636 ? 25.482 13.201 -36.871 1.00 88.38 636 SER A CA 1
ATOM 5096 C C . SER A 1 636 ? 24.518 12.739 -37.970 1.00 88.38 636 SER A C 1
ATOM 5098 O O . SER A 1 636 ? 24.873 11.892 -38.789 1.00 88.38 636 SER A O 1
ATOM 5100 N N . GLY A 1 637 ? 23.292 13.269 -37.987 1.00 86.00 637 GLY A N 1
ATOM 5101 C CA . GLY A 1 637 ? 22.213 12.872 -38.894 1.00 86.00 637 GLY A CA 1
ATOM 5102 C C . GLY A 1 637 ? 21.336 11.736 -38.360 1.00 86.00 637 GLY A C 1
ATOM 5103 O O . GLY A 1 637 ? 20.385 11.324 -39.024 1.00 86.00 637 GLY A O 1
ATOM 5104 N N . LYS A 1 638 ? 21.652 11.210 -37.170 1.00 85.25 638 LYS A N 1
ATOM 5105 C CA . LYS A 1 638 ? 20.841 10.201 -36.466 1.00 85.25 638 LYS A CA 1
ATOM 5106 C C . LYS A 1 638 ? 19.814 10.837 -35.532 1.00 85.25 638 LYS A C 1
ATOM 5108 O O . LYS A 1 638 ? 18.892 10.161 -35.076 1.00 85.25 638 LYS A O 1
ATOM 5113 N N . GLU A 1 639 ? 19.983 12.118 -35.231 1.00 89.00 639 GLU A N 1
ATOM 5114 C CA . GLU A 1 639 ? 19.136 12.859 -34.318 1.00 89.00 639 GLU A CA 1
ATOM 5115 C C . GLU A 1 639 ? 17.768 13.142 -34.936 1.00 89.00 639 GLU A C 1
ATOM 5117 O O . GLU A 1 639 ? 17.587 13.273 -36.153 1.00 89.00 639 GLU A O 1
ATOM 5122 N N . ARG A 1 640 ? 16.785 13.283 -34.054 1.00 84.50 640 ARG A N 1
ATOM 5123 C CA . ARG A 1 640 ? 15.440 13.699 -34.417 1.00 84.50 640 ARG A CA 1
ATOM 5124 C C . ARG A 1 640 ? 15.009 14.869 -33.548 1.00 84.50 640 ARG A C 1
ATOM 5126 O O . ARG A 1 640 ? 15.429 14.978 -32.400 1.00 84.50 640 ARG A O 1
ATOM 5133 N N . PHE A 1 641 ? 14.181 15.743 -34.106 1.00 86.81 641 PHE A N 1
ATOM 5134 C CA . PHE A 1 641 ? 13.786 16.986 -33.457 1.00 86.81 641 PHE A CA 1
ATOM 5135 C C . PHE A 1 641 ? 12.308 17.296 -33.711 1.00 86.81 641 PHE A C 1
ATOM 5137 O O . PHE A 1 641 ? 11.836 17.200 -34.847 1.00 86.81 641 PHE A O 1
ATOM 5144 N N . VAL A 1 642 ? 11.588 17.668 -32.650 1.00 84.44 642 VAL A N 1
ATOM 5145 C CA . VAL A 1 642 ? 10.230 18.223 -32.723 1.00 84.44 642 VAL A CA 1
ATOM 5146 C C . VAL A 1 642 ? 10.329 19.722 -32.428 1.00 84.44 642 VAL A C 1
ATOM 5148 O O . VAL A 1 642 ? 10.626 20.088 -31.286 1.00 84.44 642 VAL A O 1
ATOM 5151 N N . PRO A 1 643 ? 10.114 20.597 -33.425 1.00 84.06 643 PRO A N 1
ATOM 5152 C CA . PRO A 1 643 ? 10.094 22.036 -33.198 1.00 84.06 643 PRO A CA 1
ATOM 5153 C C . PRO A 1 643 ? 8.977 22.456 -32.239 1.00 84.06 643 PRO A C 1
ATOM 5155 O O . PRO A 1 643 ? 7.923 21.823 -32.185 1.00 84.06 643 PRO A O 1
ATOM 5158 N N . LEU A 1 644 ? 9.196 23.551 -31.513 1.00 82.69 644 LEU A N 1
ATOM 5159 C CA . LEU A 1 644 ? 8.211 24.156 -30.620 1.00 82.69 644 LEU A CA 1
ATOM 5160 C C . LEU A 1 644 ? 6.859 24.348 -31.325 1.00 82.69 644 LEU A C 1
ATOM 5162 O O . LEU A 1 644 ? 6.790 24.995 -32.370 1.00 82.69 644 LEU A O 1
ATOM 5166 N N . GLY A 1 645 ? 5.782 23.817 -30.738 1.00 80.81 645 GLY A N 1
ATOM 5167 C CA . GLY A 1 645 ? 4.428 23.926 -31.287 1.00 80.81 645 GLY A CA 1
ATOM 5168 C C . GLY A 1 645 ? 4.099 22.917 -32.391 1.00 80.81 645 GLY A C 1
ATOM 5169 O O . GLY A 1 645 ? 2.952 22.861 -32.838 1.00 80.81 645 GLY A O 1
ATOM 5170 N N . GLU A 1 646 ? 5.055 22.088 -32.807 1.00 82.19 646 GLU A N 1
ATOM 5171 C CA . GLU A 1 646 ? 4.827 20.984 -33.732 1.00 82.19 646 GLU A CA 1
ATOM 5172 C C . GLU A 1 646 ? 4.653 19.649 -32.992 1.00 82.19 646 GLU A C 1
ATOM 5174 O O . GLU A 1 646 ? 5.049 19.485 -31.842 1.00 82.19 646 GLU A O 1
ATOM 5179 N N . ARG A 1 647 ? 4.039 18.663 -33.658 1.00 75.69 647 ARG A N 1
ATOM 5180 C CA . ARG A 1 647 ? 3.819 17.314 -33.095 1.00 75.69 647 ARG A CA 1
ATOM 5181 C C . ARG A 1 647 ? 4.607 16.219 -33.804 1.00 75.69 647 ARG A C 1
ATOM 5183 O O . ARG A 1 647 ? 4.599 15.077 -33.359 1.00 75.69 647 ARG A O 1
ATOM 5190 N N . GLN A 1 648 ? 5.248 16.542 -34.926 1.00 77.88 648 GLN A N 1
ATOM 5191 C CA . GLN A 1 648 ? 5.903 15.553 -35.769 1.00 77.88 648 GLN A CA 1
ATOM 5192 C C . GLN A 1 648 ? 7.408 15.543 -35.528 1.00 77.88 648 GLN A C 1
ATOM 5194 O O . GLN A 1 648 ? 8.084 16.565 -35.636 1.00 77.88 648 GLN A O 1
ATOM 5199 N N . LEU A 1 649 ? 7.930 14.351 -35.256 1.00 80.06 649 LEU A N 1
ATOM 5200 C CA . LEU A 1 649 ? 9.354 14.101 -35.119 1.00 80.06 649 LEU A CA 1
ATOM 5201 C C . LEU A 1 649 ? 10.022 14.133 -36.500 1.00 80.06 649 LEU A C 1
ATOM 5203 O O . LEU A 1 649 ? 9.733 13.292 -37.353 1.00 80.06 649 LEU A O 1
ATOM 5207 N N . LYS A 1 650 ? 10.910 15.106 -36.726 1.00 82.44 650 LYS A N 1
ATOM 5208 C CA . LYS A 1 650 ? 11.594 15.296 -38.011 1.00 82.44 650 LYS A CA 1
ATOM 5209 C C . LYS A 1 650 ? 13.047 14.815 -37.932 1.00 82.44 650 LYS A C 1
ATOM 5211 O O . LYS A 1 650 ? 13.701 15.063 -36.916 1.00 82.44 650 LYS A O 1
ATOM 5216 N N . PRO A 1 651 ? 13.569 14.139 -38.973 1.00 85.62 651 PRO A N 1
ATOM 5217 C CA . PRO A 1 651 ? 14.989 13.819 -39.049 1.00 85.62 651 PRO A CA 1
ATOM 5218 C C . PRO A 1 651 ? 15.811 15.105 -39.176 1.00 85.62 651 PRO A C 1
ATOM 5220 O O . PRO A 1 651 ? 15.410 16.041 -39.875 1.00 85.62 651 PRO A O 1
ATOM 5223 N N . VAL A 1 652 ? 16.960 15.147 -38.507 1.00 87.12 652 VAL A N 1
ATOM 5224 C CA . VAL A 1 652 ? 17.910 16.261 -38.597 1.00 87.12 652 VAL A CA 1
ATOM 5225 C C . VAL A 1 652 ? 19.050 15.864 -39.525 1.00 87.12 652 VAL A C 1
ATOM 5227 O O . VAL A 1 652 ? 19.498 14.722 -39.512 1.00 87.12 652 VAL A O 1
ATOM 5230 N N . LYS A 1 653 ? 19.490 16.785 -40.387 1.00 85.94 653 LYS A N 1
ATOM 5231 C CA . LYS A 1 653 ? 20.596 16.517 -41.313 1.00 85.94 653 LYS A CA 1
ATOM 5232 C C . LYS A 1 653 ? 21.912 16.472 -40.546 1.00 85.94 653 LYS A C 1
ATOM 5234 O O . LYS A 1 653 ? 22.077 17.212 -39.583 1.00 85.94 653 LYS A O 1
ATOM 5239 N N . ALA A 1 654 ? 22.839 15.632 -40.994 1.00 89.06 654 ALA A N 1
ATOM 5240 C CA . ALA A 1 654 ? 24.207 15.645 -40.491 1.00 89.06 654 ALA A CA 1
ATOM 5241 C C . ALA A 1 654 ? 24.917 16.948 -40.890 1.00 89.06 654 ALA A C 1
ATOM 5243 O O . ALA A 1 654 ? 24.704 17.444 -42.000 1.00 89.06 654 ALA A O 1
ATOM 5244 N N . GLY A 1 655 ? 25.788 17.457 -40.019 1.00 86.50 655 GLY A N 1
ATOM 5245 C CA . GLY A 1 655 ? 26.622 18.626 -40.304 1.00 86.50 655 GLY A CA 1
ATOM 5246 C C . GLY A 1 655 ? 25.991 19.979 -39.967 1.00 86.50 655 GLY A C 1
ATOM 5247 O O . GLY A 1 655 ? 26.547 21.001 -40.345 1.00 86.50 655 GLY A O 1
ATOM 5248 N N . GLU A 1 656 ? 24.858 20.017 -39.267 1.00 89.38 656 GLU A N 1
ATOM 5249 C CA . GLU A 1 656 ? 24.312 21.244 -38.672 1.00 89.38 656 GLU A CA 1
ATOM 5250 C C . GLU A 1 656 ? 24.819 21.375 -37.230 1.00 89.38 656 GLU A C 1
ATOM 5252 O O . GLU A 1 656 ? 25.141 20.367 -36.612 1.00 89.38 656 GLU A O 1
ATOM 5257 N N . PHE A 1 657 ? 24.873 22.578 -36.651 1.00 90.31 657 PHE A N 1
ATOM 5258 C CA . PHE A 1 657 ? 25.064 22.684 -35.199 1.00 90.31 657 PHE A CA 1
ATOM 5259 C C . PHE A 1 657 ? 23.713 22.648 -34.473 1.00 90.31 657 PHE A C 1
ATOM 5261 O O . PHE A 1 657 ? 22.683 23.072 -35.003 1.00 90.31 657 PHE A O 1
ATOM 5268 N N . ALA A 1 658 ? 23.707 22.133 -33.250 1.00 93.19 658 ALA A N 1
ATOM 5269 C CA . ALA A 1 658 ? 22.539 22.105 -32.384 1.00 93.19 658 ALA A CA 1
ATOM 5270 C C . ALA A 1 658 ? 22.959 22.172 -30.914 1.00 93.19 658 ALA A C 1
ATOM 5272 O O . ALA A 1 658 ? 24.094 21.847 -30.562 1.00 93.19 658 ALA A O 1
ATOM 5273 N N . VAL A 1 659 ? 22.016 22.553 -30.058 1.00 94.81 659 VAL A N 1
ATOM 5274 C CA . VAL A 1 659 ? 22.112 22.402 -28.608 1.00 94.81 659 VAL A CA 1
ATOM 5275 C C . VAL A 1 659 ? 21.385 21.124 -28.226 1.00 94.81 659 VAL A C 1
ATOM 5277 O O . VAL A 1 659 ? 20.201 20.957 -28.535 1.00 94.81 659 VAL A O 1
ATOM 5280 N N . LEU A 1 660 ? 22.093 20.221 -27.562 1.00 93.00 660 LEU A N 1
ATOM 5281 C CA . LEU A 1 660 ? 21.594 18.930 -27.117 1.00 93.00 660 LEU A CA 1
ATOM 5282 C C . LEU A 1 660 ? 21.633 18.846 -25.600 1.00 93.00 660 LEU A C 1
ATOM 5284 O O . LEU A 1 660 ? 22.488 19.452 -24.957 1.00 93.00 660 LEU A O 1
ATOM 5288 N N . ASP A 1 661 ? 20.731 18.048 -25.054 1.00 92.44 661 ASP A N 1
ATOM 5289 C CA . ASP A 1 661 ? 20.921 17.429 -23.752 1.00 92.44 661 ASP A CA 1
ATOM 5290 C C . ASP A 1 661 ? 21.313 15.946 -23.945 1.00 92.44 661 ASP A C 1
ATOM 5292 O O . ASP A 1 661 ? 21.525 15.482 -25.068 1.00 92.44 661 ASP A O 1
ATOM 5296 N N . ALA A 1 662 ? 21.437 15.176 -22.867 1.00 85.25 662 ALA A N 1
ATOM 5297 C CA . ALA A 1 662 ? 21.812 13.760 -22.903 1.00 85.25 662 ALA A CA 1
ATOM 5298 C C . ALA A 1 662 ? 20.801 12.857 -23.634 1.00 85.25 662 ALA A C 1
ATOM 5300 O O . ALA A 1 662 ? 21.107 11.697 -23.909 1.00 85.25 662 ALA A O 1
ATOM 5301 N N . SER A 1 663 ? 19.601 13.360 -23.924 1.00 83.06 663 SER A N 1
ATOM 5302 C CA . SER A 1 663 ? 18.495 12.600 -24.504 1.00 83.06 663 SER A CA 1
ATOM 5303 C C . SER A 1 663 ? 18.093 13.061 -25.903 1.00 83.06 663 SER A C 1
ATOM 5305 O O . SER A 1 663 ? 17.663 12.235 -26.707 1.00 83.06 663 SER A O 1
ATOM 5307 N N . GLN A 1 664 ? 18.200 14.358 -26.208 1.00 88.19 664 GLN A N 1
ATOM 5308 C CA . GLN A 1 664 ? 17.623 14.943 -27.419 1.00 88.19 664 GLN A CA 1
ATOM 5309 C C . GLN A 1 664 ? 18.241 16.293 -27.807 1.00 88.19 664 GLN A C 1
ATOM 5311 O O . GLN A 1 664 ? 18.933 16.944 -27.028 1.00 88.19 664 GLN A O 1
ATOM 5316 N N . ILE A 1 665 ? 17.907 16.762 -29.013 1.00 92.00 665 ILE A N 1
ATOM 5317 C CA . ILE A 1 665 ? 18.125 18.157 -29.415 1.00 92.00 665 ILE A CA 1
ATOM 5318 C C . ILE A 1 665 ? 17.112 19.050 -28.686 1.00 92.00 665 ILE A C 1
ATOM 5320 O O . ILE A 1 665 ? 15.901 18.847 -28.800 1.00 92.00 665 ILE A O 1
ATOM 5324 N N . VAL A 1 666 ? 17.605 20.070 -27.982 1.00 92.00 666 VAL A N 1
ATOM 5325 C CA . VAL A 1 666 ? 16.779 21.060 -27.273 1.00 92.00 666 VAL A CA 1
ATOM 5326 C C . VAL A 1 666 ? 16.627 22.370 -28.043 1.00 92.00 666 VAL A C 1
ATOM 5328 O O . VAL A 1 666 ? 15.612 23.050 -27.891 1.00 92.00 666 VAL A O 1
ATOM 5331 N N . CYS A 1 667 ? 17.594 22.708 -28.898 1.00 92.94 667 CYS A N 1
ATOM 5332 C CA . CYS A 1 667 ? 17.517 23.812 -29.850 1.00 92.94 667 CYS A CA 1
ATOM 5333 C C . CYS A 1 667 ? 18.286 23.434 -31.118 1.00 92.94 667 CYS A C 1
ATOM 5335 O O . CYS A 1 667 ? 19.432 22.997 -31.039 1.00 92.94 667 CYS A O 1
ATOM 5337 N N . ARG A 1 668 ? 17.659 23.558 -32.287 1.00 90.38 668 ARG A N 1
ATOM 5338 C CA . ARG A 1 668 ? 18.304 23.274 -33.574 1.00 90.38 668 ARG A CA 1
ATOM 5339 C C . ARG A 1 668 ? 18.803 24.577 -34.194 1.00 90.38 668 ARG A C 1
ATOM 5341 O O . ARG A 1 668 ? 18.005 25.504 -34.351 1.00 90.38 668 ARG A O 1
ATOM 5348 N N . LEU A 1 669 ? 20.084 24.601 -34.584 1.00 86.25 669 LEU A N 1
ATOM 5349 C CA . LEU A 1 669 ? 20.809 25.820 -34.948 1.00 86.25 669 LEU A CA 1
ATOM 5350 C C . LEU A 1 669 ? 20.629 26.852 -33.818 1.00 86.25 669 LEU A C 1
ATOM 5352 O O . LEU A 1 669 ? 21.020 26.595 -32.684 1.00 86.25 669 LEU A O 1
ATOM 5356 N N . ASP A 1 670 ? 19.970 27.966 -34.104 1.00 83.62 670 ASP A N 1
ATOM 5357 C CA . ASP A 1 670 ? 19.735 29.098 -33.207 1.00 83.62 670 ASP A CA 1
ATOM 5358 C C . ASP A 1 670 ? 18.345 29.735 -33.403 1.00 83.62 670 ASP A C 1
ATOM 5360 O O . ASP A 1 670 ? 18.126 30.921 -33.125 1.00 83.62 670 ASP A O 1
ATOM 5364 N N . GLU A 1 671 ? 17.394 28.935 -33.891 1.00 76.31 671 GLU A N 1
ATOM 5365 C CA . GLU A 1 671 ? 16.060 29.402 -34.280 1.00 76.31 671 GLU A CA 1
ATOM 5366 C C . GLU A 1 671 ? 14.927 28.631 -33.587 1.00 76.31 671 GLU A C 1
ATOM 5368 O O . GLU A 1 671 ? 13.956 29.233 -33.127 1.00 76.31 671 GLU A O 1
ATOM 5373 N N . LYS A 1 672 ? 15.014 27.295 -33.513 1.00 76.44 672 LYS A N 1
ATOM 5374 C CA . LYS A 1 672 ? 13.875 26.451 -33.114 1.00 76.44 672 LYS A CA 1
ATOM 5375 C C . LYS A 1 672 ? 14.210 25.638 -31.874 1.00 76.44 672 LYS A C 1
ATOM 5377 O O . LYS A 1 672 ? 14.963 24.669 -31.951 1.00 76.44 672 LYS A O 1
ATOM 5382 N N . GLN A 1 673 ? 13.609 26.019 -30.749 1.00 87.69 673 GLN A N 1
ATOM 5383 C CA . GLN A 1 673 ? 13.628 25.275 -29.485 1.00 87.69 673 GLN A CA 1
ATOM 5384 C C . GLN A 1 673 ? 12.623 24.106 -29.514 1.00 87.69 673 GLN A C 1
ATOM 5386 O O . GLN A 1 673 ? 11.707 24.105 -30.336 1.00 87.69 673 GLN A O 1
ATOM 5391 N N . CYS A 1 674 ? 12.770 23.109 -28.637 1.00 86.31 674 CYS A N 1
ATOM 5392 C CA . CYS A 1 674 ? 11.758 22.070 -28.409 1.00 86.31 674 CYS A CA 1
ATOM 5393 C C . CYS A 1 674 ? 10.744 22.450 -27.309 1.00 86.31 674 CYS A C 1
ATOM 5395 O O . CYS A 1 674 ? 11.022 23.251 -26.416 1.00 86.31 674 CYS A O 1
ATOM 5397 N N . ASP A 1 675 ? 9.574 21.804 -27.308 1.00 86.69 675 ASP A N 1
ATOM 5398 C CA . ASP A 1 675 ? 8.564 21.981 -26.250 1.00 86.69 675 ASP A CA 1
ATOM 5399 C C . ASP A 1 675 ? 8.986 21.416 -24.882 1.00 86.69 675 ASP A C 1
ATOM 5401 O O . ASP A 1 675 ? 8.460 21.846 -23.849 1.00 86.69 675 ASP A O 1
ATOM 5405 N N . ALA A 1 676 ? 9.912 20.452 -24.865 1.00 84.69 676 ALA A N 1
ATOM 5406 C CA . ALA A 1 676 ? 10.286 19.714 -23.661 1.00 84.69 676 ALA A CA 1
ATOM 5407 C C . ALA A 1 676 ? 10.995 20.596 -22.624 1.00 84.69 676 ALA A C 1
ATOM 5409 O O . ALA A 1 676 ? 10.713 20.476 -21.436 1.00 84.69 676 ALA A O 1
ATOM 5410 N N . THR A 1 677 ? 11.857 21.511 -23.077 1.00 91.94 677 THR A N 1
ATOM 5411 C CA . THR A 1 677 ? 12.686 22.372 -22.212 1.00 91.94 677 THR A CA 1
ATOM 5412 C C . THR A 1 677 ? 12.247 23.836 -22.210 1.00 91.94 677 THR A C 1
ATOM 5414 O O . THR A 1 677 ? 12.962 24.694 -21.694 1.00 91.94 677 THR A O 1
ATOM 5417 N N . LYS A 1 678 ? 11.082 24.144 -22.797 1.00 92.50 678 LYS A N 1
ATOM 5418 C CA . LYS A 1 678 ? 10.593 25.522 -22.904 1.00 92.50 678 LYS A CA 1
ATOM 5419 C C . LYS A 1 678 ? 10.335 26.140 -21.533 1.00 92.50 678 LYS A C 1
ATOM 5421 O O . LYS A 1 678 ? 9.780 25.491 -20.646 1.00 92.50 678 LYS A O 1
ATOM 5426 N N . VAL A 1 679 ? 10.644 27.425 -21.415 1.00 94.44 679 VAL A N 1
ATOM 5427 C CA . VAL A 1 679 ? 10.392 28.214 -20.207 1.00 94.44 679 VAL A CA 1
ATOM 5428 C C . VAL A 1 679 ? 8.895 28.501 -20.063 1.00 94.44 679 VAL A C 1
ATOM 5430 O O . VAL A 1 679 ? 8.269 29.061 -20.968 1.00 94.44 679 VAL A O 1
ATOM 5433 N N . LYS A 1 680 ? 8.311 28.121 -18.922 1.00 93.38 680 LYS A N 1
ATOM 5434 C CA . LYS A 1 680 ? 6.889 28.317 -18.584 1.00 93.38 680 LYS A CA 1
ATOM 5435 C C . LYS A 1 680 ? 6.756 29.067 -17.258 1.00 93.38 680 LYS A C 1
ATOM 5437 O O . LYS A 1 680 ? 7.713 29.202 -16.511 1.00 93.38 680 LYS A O 1
ATOM 5442 N N . GLU A 1 681 ? 5.540 29.479 -16.916 1.00 93.00 681 GLU A N 1
ATOM 5443 C CA . GLU A 1 681 ? 5.219 30.090 -15.610 1.00 93.00 681 GLU A CA 1
ATOM 5444 C C . GLU A 1 681 ? 5.575 29.173 -14.420 1.00 93.00 681 GLU A C 1
ATOM 5446 O O . GLU A 1 681 ? 5.901 29.647 -13.336 1.00 93.00 681 GLU A O 1
ATOM 5451 N N . ALA A 1 682 ? 5.560 27.852 -14.636 1.00 89.44 682 ALA A N 1
ATOM 5452 C CA . ALA A 1 682 ? 5.943 26.858 -13.635 1.00 89.44 682 ALA A CA 1
ATOM 5453 C C . ALA A 1 682 ? 7.467 26.672 -13.475 1.00 89.44 682 ALA A C 1
ATOM 5455 O O . ALA A 1 682 ? 7.885 26.049 -12.502 1.00 89.44 682 ALA A O 1
ATOM 5456 N N . THR A 1 683 ? 8.285 27.176 -14.405 1.00 93.00 683 THR A N 1
ATOM 5457 C CA . THR A 1 683 ? 9.746 27.011 -14.380 1.00 93.00 683 THR A CA 1
ATOM 5458 C C . THR A 1 683 ? 10.352 27.752 -13.185 1.00 93.00 683 THR A C 1
ATOM 5460 O O . THR A 1 683 ? 10.007 28.908 -12.929 1.00 93.00 683 THR A O 1
ATOM 5463 N N . LYS A 1 684 ? 11.260 27.086 -12.457 1.00 92.25 684 LYS A N 1
ATOM 5464 C CA . LYS A 1 684 ? 11.909 27.617 -11.241 1.00 92.25 684 LYS A CA 1
ATOM 5465 C C . LYS A 1 684 ? 13.400 27.871 -11.388 1.00 92.25 684 LYS A C 1
ATOM 5467 O O . LYS A 1 684 ? 13.929 28.742 -10.699 1.00 92.25 684 LYS A O 1
ATOM 5472 N N . HIS A 1 685 ? 14.062 27.168 -12.298 1.00 94.00 685 HIS A N 1
ATOM 5473 C CA . HIS A 1 685 ? 15.493 27.298 -12.531 1.00 94.00 685 HIS A CA 1
ATOM 5474 C C . HIS A 1 685 ? 15.750 27.427 -14.033 1.00 94.00 685 HIS A C 1
ATOM 5476 O O . HIS A 1 685 ? 15.313 26.596 -14.828 1.00 94.00 685 HIS A O 1
ATOM 5482 N N . LEU A 1 686 ? 16.438 28.494 -14.425 1.00 95.00 686 LEU A N 1
ATOM 5483 C CA . LEU A 1 686 ? 16.721 28.823 -15.818 1.00 95.00 686 LEU A CA 1
ATOM 5484 C C . LEU A 1 686 ? 18.199 28.624 -16.105 1.00 95.00 686 LEU A C 1
ATOM 5486 O O . LEU A 1 686 ? 19.032 29.091 -15.333 1.00 95.00 686 LEU A O 1
ATOM 5490 N N . VAL A 1 687 ? 18.515 28.012 -17.241 1.00 96.00 687 VAL A N 1
ATOM 5491 C CA . VAL A 1 687 ? 19.825 28.133 -17.884 1.00 96.00 687 VAL A CA 1
ATOM 5492 C C . VAL A 1 687 ? 19.627 28.912 -19.170 1.00 96.00 687 VAL A C 1
ATOM 5494 O O . VAL A 1 687 ? 18.745 28.593 -19.966 1.00 96.00 687 VAL A O 1
ATOM 5497 N N . PHE A 1 688 ? 20.432 29.943 -19.376 1.00 96.50 688 PHE A N 1
ATOM 5498 C CA . PHE A 1 688 ? 20.448 30.693 -20.619 1.00 96.50 688 PHE A CA 1
ATOM 5499 C C . PHE A 1 688 ? 21.854 30.733 -21.199 1.00 96.50 688 PHE A C 1
ATOM 5501 O O . PHE A 1 688 ? 22.851 30.600 -20.487 1.00 96.50 688 PHE A O 1
ATOM 5508 N N . TYR A 1 689 ? 21.926 30.945 -22.503 1.00 96.12 689 TYR A N 1
ATOM 5509 C CA . TYR A 1 689 ? 23.166 31.207 -23.209 1.00 96.12 689 TYR A CA 1
ATOM 5510 C C . TYR A 1 689 ? 22.989 32.374 -24.170 1.00 96.12 689 TYR A C 1
ATOM 5512 O O . TYR A 1 689 ? 21.939 32.540 -24.790 1.00 96.12 689 TYR A O 1
ATOM 5520 N N . VAL A 1 690 ? 24.046 33.165 -24.298 1.00 96.56 690 VAL A N 1
ATOM 5521 C CA . VAL A 1 690 ? 24.211 34.199 -25.311 1.00 96.56 690 VAL A CA 1
ATOM 5522 C C . VAL A 1 690 ? 25.218 33.679 -26.317 1.00 96.56 690 VAL A C 1
ATOM 5524 O O . VAL A 1 690 ? 26.363 33.380 -25.971 1.00 96.56 690 VAL A O 1
ATOM 5527 N N . GLN A 1 691 ? 24.776 33.553 -27.558 1.00 95.62 691 GLN A N 1
ATOM 5528 C CA . GLN A 1 691 ? 25.601 33.126 -28.672 1.00 95.62 691 GLN A CA 1
ATOM 5529 C C . GLN A 1 691 ? 26.030 34.360 -29.457 1.00 95.62 691 GLN A C 1
ATOM 5531 O O . GLN A 1 691 ? 25.192 35.126 -29.917 1.00 95.62 691 GLN A O 1
ATOM 5536 N N . GLY A 1 692 ? 27.330 34.520 -29.660 1.00 94.25 692 GLY A N 1
ATOM 5537 C CA . GLY A 1 692 ? 27.939 35.451 -30.601 1.00 94.25 692 GLY A CA 1
ATOM 5538 C C . GLY A 1 692 ? 28.710 34.710 -31.683 1.00 94.25 692 GLY A C 1
ATOM 5539 O O . GLY A 1 692 ? 28.690 33.480 -31.770 1.00 94.25 692 GLY A O 1
ATOM 5540 N N . ASN A 1 693 ? 29.424 35.470 -32.500 1.00 93.19 693 ASN A N 1
ATOM 5541 C CA . ASN A 1 693 ? 30.322 34.934 -33.512 1.00 93.19 693 ASN A CA 1
ATOM 5542 C C . ASN A 1 693 ? 31.674 35.666 -33.497 1.00 93.19 693 ASN A C 1
ATOM 5544 O O . ASN A 1 693 ? 31.968 36.436 -32.584 1.00 93.19 693 ASN A O 1
ATOM 5548 N N . ARG A 1 694 ? 32.515 35.425 -34.506 1.00 92.19 694 ARG A N 1
ATOM 5549 C CA . ARG A 1 694 ? 33.845 36.041 -34.638 1.00 92.19 694 ARG A CA 1
ATOM 5550 C C . ARG A 1 694 ? 33.844 37.573 -34.609 1.00 92.19 694 ARG A C 1
ATOM 5552 O O . ARG A 1 694 ? 34.824 38.151 -34.157 1.00 92.19 694 ARG A O 1
ATOM 5559 N N . GLU A 1 695 ? 32.760 38.209 -35.049 1.00 92.88 695 GLU A N 1
ATOM 5560 C CA . GLU A 1 695 ? 32.605 39.669 -35.045 1.00 92.88 695 GLU A CA 1
ATOM 5561 C C . GLU A 1 695 ? 32.088 40.191 -33.691 1.00 92.88 695 GLU A C 1
ATOM 5563 O O . GLU A 1 695 ? 31.970 41.397 -33.481 1.00 92.88 695 GLU A O 1
ATOM 5568 N N . THR A 1 696 ? 31.762 39.295 -32.755 1.00 94.31 696 THR A N 1
ATOM 5569 C CA . THR A 1 696 ? 31.313 39.636 -31.406 1.00 94.31 696 THR A CA 1
ATOM 5570 C C . THR A 1 696 ? 32.496 39.647 -30.438 1.00 94.31 696 THR A C 1
ATOM 5572 O O . THR A 1 696 ? 33.207 38.647 -30.283 1.00 94.31 696 THR A O 1
ATOM 5575 N N . SER A 1 697 ? 32.711 40.776 -29.756 1.00 93.06 697 SER A N 1
ATOM 5576 C CA . SER A 1 697 ? 33.711 40.857 -28.690 1.00 93.06 697 SER A CA 1
ATOM 5577 C C . SER A 1 697 ? 33.254 40.095 -27.445 1.00 93.06 697 SER A C 1
ATOM 5579 O O . SER A 1 697 ? 32.062 40.031 -27.137 1.00 93.06 697 SER A O 1
ATOM 5581 N N . ASP A 1 698 ? 34.212 39.543 -26.703 1.00 92.19 698 ASP A N 1
ATOM 5582 C CA . ASP A 1 698 ? 33.918 38.787 -25.480 1.00 92.19 698 ASP A CA 1
ATOM 5583 C C . ASP A 1 698 ? 33.319 39.704 -24.401 1.00 92.19 698 ASP A C 1
ATOM 5585 O O . ASP A 1 698 ? 32.409 39.308 -23.679 1.00 92.19 698 ASP A O 1
ATOM 5589 N N . GLU A 1 699 ? 33.742 40.974 -24.369 1.00 94.56 699 GLU A N 1
ATOM 5590 C CA . GLU A 1 699 ? 33.159 42.011 -23.511 1.00 94.56 699 GLU A CA 1
ATOM 5591 C C . GLU A 1 699 ? 31.664 42.224 -23.801 1.00 94.56 699 GLU A C 1
ATOM 5593 O O . GLU A 1 699 ? 30.858 42.306 -22.873 1.00 94.56 699 GLU A O 1
ATOM 5598 N N . LEU A 1 700 ? 31.270 42.270 -25.080 1.00 93.56 700 LEU A N 1
ATOM 5599 C CA . LEU A 1 700 ? 29.871 42.443 -25.468 1.00 93.56 700 LEU A CA 1
ATOM 5600 C C . LEU A 1 700 ? 29.028 41.218 -25.087 1.00 93.56 700 LEU A C 1
ATOM 5602 O O . LEU A 1 700 ? 27.917 41.382 -24.584 1.00 93.56 700 LEU A O 1
ATOM 5606 N N . LEU A 1 701 ? 29.565 40.007 -25.273 1.00 94.50 701 LEU A N 1
ATOM 5607 C CA . LEU A 1 701 ? 28.900 38.763 -24.865 1.00 94.50 701 LEU A CA 1
ATOM 5608 C C . LEU A 1 701 ? 28.702 38.691 -23.357 1.00 94.50 701 LEU A C 1
ATOM 5610 O O . LEU A 1 701 ? 27.602 38.400 -22.886 1.00 94.50 701 LEU A O 1
ATOM 5614 N N . GLN A 1 702 ? 29.749 39.011 -22.602 1.00 95.25 702 GLN A N 1
ATOM 5615 C CA . GLN A 1 702 ? 29.712 39.007 -21.150 1.00 95.25 702 GLN A CA 1
ATOM 5616 C C . GLN A 1 702 ? 28.729 40.047 -20.608 1.00 95.25 702 GLN A C 1
ATOM 5618 O O . GLN A 1 702 ? 27.959 39.765 -19.686 1.00 95.25 702 GLN A O 1
ATOM 5623 N N . LYS A 1 703 ? 28.719 41.242 -21.207 1.00 96.75 703 LYS A N 1
ATOM 5624 C CA . LYS A 1 703 ? 27.781 42.314 -20.871 1.00 96.75 703 LYS A CA 1
ATOM 5625 C C . LYS A 1 703 ? 26.335 41.900 -21.130 1.00 96.75 703 LYS A C 1
ATOM 5627 O O . LYS A 1 703 ? 25.495 42.090 -20.256 1.00 96.75 703 LYS A O 1
ATOM 5632 N N . ALA A 1 704 ? 26.052 41.305 -22.288 1.00 96.88 704 ALA A N 1
ATOM 5633 C CA . ALA A 1 704 ? 24.719 40.809 -22.614 1.00 96.88 704 ALA A CA 1
ATOM 5634 C C . ALA A 1 704 ? 24.273 39.699 -21.646 1.00 96.88 704 ALA A C 1
ATOM 5636 O O . ALA A 1 704 ? 23.152 39.738 -21.146 1.00 96.88 704 ALA A O 1
ATOM 5637 N N . ALA A 1 705 ? 25.153 38.748 -21.318 1.00 96.94 705 ALA A N 1
ATOM 5638 C CA . ALA A 1 705 ? 24.835 37.675 -20.379 1.00 96.94 705 ALA A CA 1
ATOM 5639 C C . ALA A 1 705 ? 24.523 38.202 -18.968 1.00 96.94 705 ALA A C 1
ATOM 5641 O O . ALA A 1 705 ? 23.538 37.787 -18.357 1.00 96.94 705 ALA A O 1
ATOM 5642 N N . ASN A 1 706 ? 25.312 39.161 -18.474 1.00 97.56 706 ASN A N 1
ATOM 5643 C CA . ASN A 1 706 ? 25.055 39.805 -17.185 1.00 97.56 706 ASN A CA 1
ATOM 5644 C C . ASN A 1 706 ? 23.733 40.584 -17.189 1.00 97.56 706 ASN A C 1
ATOM 5646 O O . ASN A 1 706 ? 22.939 40.431 -16.264 1.00 97.56 706 ASN A O 1
ATOM 5650 N N . GLU A 1 707 ? 23.447 41.346 -18.250 1.00 97.94 707 GLU A N 1
ATOM 5651 C CA . GLU A 1 707 ? 22.196 42.107 -18.354 1.00 97.94 707 GLU A CA 1
ATOM 5652 C C . GLU A 1 707 ? 20.962 41.185 -18.398 1.00 97.94 707 GLU A C 1
ATOM 5654 O O . GLU A 1 707 ? 19.940 41.508 -17.793 1.00 97.94 707 GLU A O 1
ATOM 5659 N N . ILE A 1 708 ? 21.045 40.004 -19.029 1.00 98.06 708 ILE A N 1
ATOM 5660 C CA . ILE A 1 708 ? 19.972 38.993 -18.960 1.00 98.06 708 ILE A CA 1
ATOM 5661 C C . ILE A 1 708 ? 19.765 38.541 -17.517 1.00 98.06 708 ILE A C 1
ATOM 5663 O O . ILE A 1 708 ? 18.636 38.565 -17.026 1.00 98.06 708 ILE A O 1
ATOM 5667 N N . GLY A 1 709 ? 20.842 38.149 -16.833 1.00 96.31 709 GLY A N 1
ATOM 5668 C CA . GLY A 1 709 ? 20.788 37.713 -15.440 1.00 96.31 709 GLY A CA 1
ATOM 5669 C C . GLY A 1 709 ? 20.158 38.761 -14.521 1.00 96.31 709 GLY A C 1
ATOM 5670 O O . GLY A 1 709 ? 19.271 38.439 -13.727 1.00 96.31 709 GLY A O 1
ATOM 5671 N N . GLU A 1 710 ? 20.549 40.025 -14.678 1.00 97.44 710 GLU A N 1
ATOM 5672 C CA . GLU A 1 710 ? 20.013 41.164 -13.929 1.00 97.44 710 GLU A CA 1
ATOM 5673 C C . GLU A 1 710 ? 18.535 41.430 -14.232 1.00 97.44 710 GLU A C 1
ATOM 5675 O O . GLU A 1 710 ? 17.742 41.590 -13.304 1.00 97.44 710 GLU A O 1
ATOM 5680 N N . LEU A 1 711 ? 18.130 41.456 -15.507 1.00 97.81 711 LEU A N 1
ATOM 5681 C CA . LEU A 1 711 ? 16.739 41.719 -15.886 1.00 97.81 711 LEU A CA 1
ATOM 5682 C C . LEU A 1 711 ? 15.809 40.576 -15.476 1.00 97.81 711 LEU A C 1
ATOM 5684 O O . LEU A 1 711 ? 14.729 40.833 -14.939 1.00 97.81 711 LEU A O 1
ATOM 5688 N N . VAL A 1 712 ? 16.227 39.323 -15.668 1.00 97.56 712 VAL A N 1
ATOM 5689 C CA . VAL A 1 712 ? 15.466 38.157 -15.204 1.00 97.56 712 VAL A CA 1
ATOM 5690 C C . VAL A 1 712 ? 15.339 38.201 -13.684 1.00 97.56 712 VAL A C 1
ATOM 5692 O O . VAL A 1 712 ? 14.226 38.077 -13.180 1.00 97.56 712 VAL A O 1
ATOM 5695 N N . THR A 1 713 ? 16.422 38.485 -12.953 1.00 96.38 713 THR A N 1
ATOM 5696 C CA . THR A 1 713 ? 16.376 38.621 -11.486 1.00 96.38 713 THR A CA 1
ATOM 5697 C C . THR A 1 713 ? 15.466 39.770 -11.047 1.00 96.38 713 THR A C 1
ATOM 5699 O O . THR A 1 713 ? 14.670 39.625 -10.122 1.00 96.38 713 THR A O 1
ATOM 5702 N N . LYS A 1 714 ? 15.511 40.912 -11.738 1.00 97.38 714 LYS A N 1
ATOM 5703 C CA . LYS A 1 714 ? 14.688 42.088 -11.434 1.00 97.38 714 LYS A CA 1
ATOM 5704 C C . LYS A 1 714 ? 13.192 41.827 -11.609 1.00 97.38 714 LYS A C 1
ATOM 5706 O O . LYS A 1 714 ? 12.399 42.301 -10.799 1.00 97.38 714 LYS A O 1
ATOM 5711 N N . PHE A 1 715 ? 12.796 41.124 -12.671 1.00 97.00 715 PHE A N 1
ATOM 5712 C CA . PHE A 1 715 ? 11.381 40.944 -13.022 1.00 97.00 715 PHE A CA 1
ATOM 5713 C C . PHE A 1 715 ? 10.786 39.600 -12.592 1.00 97.00 715 PHE A C 1
ATOM 5715 O O . PHE A 1 715 ? 9.564 39.492 -12.486 1.00 97.00 715 PHE A O 1
ATOM 5722 N N . CYS A 1 716 ? 11.624 38.598 -12.325 1.00 95.38 716 CYS A N 1
ATOM 5723 C CA . CYS A 1 716 ? 11.208 37.262 -11.899 1.00 95.38 716 CYS A CA 1
ATOM 5724 C C . CYS A 1 716 ? 11.705 36.898 -10.489 1.00 95.38 716 CYS A C 1
ATOM 5726 O O . CYS A 1 716 ? 11.278 35.880 -9.954 1.00 95.38 716 CYS A O 1
ATOM 5728 N N . GLY A 1 717 ? 12.579 37.689 -9.862 1.00 93.88 717 GLY A N 1
ATOM 5729 C CA . GLY A 1 717 ? 13.283 37.290 -8.638 1.00 93.88 717 GLY A CA 1
ATOM 5730 C C . GLY A 1 717 ? 14.377 36.250 -8.908 1.00 93.88 717 GLY A C 1
ATOM 5731 O O . GLY A 1 717 ? 14.748 36.008 -10.054 1.00 93.88 717 GLY A O 1
ATOM 5732 N N . GLY A 1 718 ? 14.877 35.614 -7.848 1.00 91.81 718 GLY A N 1
ATOM 5733 C CA . GLY A 1 718 ? 15.873 34.543 -7.938 1.00 91.81 718 GLY A CA 1
ATOM 5734 C C . GLY A 1 718 ? 17.321 34.993 -7.723 1.00 91.81 718 GLY A C 1
ATOM 5735 O O . GLY A 1 718 ? 17.589 36.107 -7.269 1.00 91.81 718 GLY A O 1
ATOM 5736 N N . LYS A 1 719 ? 18.266 34.089 -7.997 1.00 92.56 719 LYS A N 1
ATOM 5737 C CA . LYS A 1 719 ? 19.714 34.295 -7.856 1.00 92.56 719 LYS A CA 1
ATOM 5738 C C . LYS A 1 719 ? 20.416 33.994 -9.172 1.00 92.56 719 LYS A C 1
ATOM 5740 O O . LYS A 1 719 ? 20.419 32.850 -9.624 1.00 92.56 719 LYS A O 1
ATOM 5745 N N . PHE A 1 720 ? 21.016 35.021 -9.763 1.00 94.94 720 PHE A N 1
ATOM 5746 C CA . PHE A 1 720 ? 21.808 34.904 -10.982 1.00 94.94 720 PHE A CA 1
ATOM 5747 C C . PHE A 1 720 ? 23.257 34.501 -10.679 1.00 94.94 720 PHE A C 1
ATOM 5749 O O . PHE A 1 720 ? 23.890 35.024 -9.761 1.00 94.94 720 PHE A O 1
ATOM 5756 N N . ARG A 1 721 ? 23.780 33.585 -11.493 1.00 93.31 721 ARG A N 1
ATOM 5757 C CA . ARG A 1 721 ? 25.178 33.162 -11.538 1.00 93.31 721 ARG A CA 1
ATOM 5758 C C . ARG A 1 721 ? 25.591 32.996 -12.996 1.00 93.31 721 ARG A C 1
ATOM 5760 O O . ARG A 1 721 ? 24.921 32.294 -13.746 1.00 93.31 721 ARG A O 1
ATOM 5767 N N . LEU A 1 722 ? 26.719 33.578 -13.375 1.00 92.19 722 LEU A N 1
ATOM 5768 C CA . LEU A 1 722 ? 27.371 33.257 -14.641 1.00 92.19 722 LEU A CA 1
ATOM 5769 C C . LEU A 1 722 ? 28.068 31.883 -14.548 1.00 92.19 722 LEU A C 1
ATOM 5771 O O . LEU A 1 722 ? 28.535 31.520 -13.464 1.00 92.19 722 LEU A O 1
ATOM 5775 N N . LEU A 1 723 ? 28.089 31.114 -15.640 1.00 85.88 723 LEU A N 1
ATOM 5776 C CA . LEU A 1 723 ? 28.720 29.788 -15.715 1.00 85.88 723 LEU A CA 1
ATOM 5777 C C . LEU A 1 723 ? 30.149 29.838 -16.248 1.00 85.88 723 LEU A C 1
ATOM 5779 O O . LEU A 1 723 ? 30.395 30.641 -17.174 1.00 85.88 723 LEU A O 1
#